Protein AF-F2RM75-F1 (afdb_monomer)

Solvent-accessible surface area (backbone atoms only — not comparable to full-atom values): 20835 Å² total; per-residue (Å²): 130,85,49,69,46,63,39,82,89,45,73,47,39,57,83,60,50,78,74,46,94,61,70,55,71,60,46,47,75,59,30,88,73,41,71,54,57,56,32,47,68,77,36,48,66,44,54,24,41,43,50,12,55,37,65,60,51,57,44,90,44,33,46,60,73,84,56,70,86,71,42,50,71,60,90,48,36,42,34,40,50,31,45,33,71,97,54,76,38,32,28,40,34,29,60,38,48,88,61,54,44,24,88,84,43,76,59,38,51,40,49,51,51,50,55,52,51,50,50,52,54,48,40,63,72,76,39,72,86,57,96,64,72,52,68,35,28,38,35,27,43,86,21,52,28,31,31,26,43,90,36,45,60,72,66,66,29,52,54,52,52,50,49,41,50,51,27,54,75,69,74,42,82,71,69,70,65,56,42,81,49,85,53,71,58,48,30,49,37,7,62,64,46,68,39,28,39,40,34,28,45,47,83,47,75,90,80,50,73,64,61,87,81,46,36,89,86,41,61,82,39,64,70,60,42,52,52,56,60,70,70,65,82,82,94,64,62,73,82,60,47,55,76,69,79,61,74,69,71,42,56,82,61,62,62,51,68,68,67,37,50,55,48,45,52,54,49,42,53,54,49,45,53,48,33,43,72,76,54,74,50,73,63,56,62,51,57,48,26,52,48,25,55,76,74,43,45,40,55,55,45,48,26,76,73,28,82,86,24,28,62,48,37,36,65,73,63,49,40,52,76,79,46,61,69,49,84,80,33,69,61,50,55,70,65,47,52,59,75,75,40,89,62,33,67,62,52,49,56,50,49,53,49,52,49,54,54,46,55,51,50,55,25,54,79,43,76,44,133

Secondary structure (DSSP, 8-state):
-PPEEE-SSSEEEHHHHTT-SS-HHHHHHTSS--HHHHHHHHTHHHHHHHHHHHHT--GGGEE---SGGGSEE-SSEEEEEEEETTSPPEEEEEE-GGGTTTTTSTTHHHHHHHHHHHHHHHHHHH-TTS----EEEEE-TTS-EEEEGGGS-HHHHHHHHHHHHHHHHTTPPPPPSEEEE--HHHHHHHHHHTS-EEEEE---TTT---HHHHHHHHTT-HHHHHHHHHT----S-GGG--S-GGGG---GGG--HHHHHHHHHHHHHHHHHHHHHHHTT---HHHHHHHHHHHSHHHHHHHHH-TTTHHHIIIIIIGGGT-SGGGG-HHHHHHHGGGSSTTHHHHHHHHHHHHHHHHHHHHHHTT--

Sequence (369 aa):
MARKRRLMRREITFSSASKKETDILHALSVYPRSVTFTRLQSNLSLIQEAAAYHLRLSPEACFVPSDFNDWHWGSFNVCIPVTVAGRRRALIRFPLPHRVGELFRPGNADENIRCEAGTYAWLQENCPSVPIPKLHGFALSTGQTFTAIENLPVIPRYIEYIRRLVSRLLAYPLPSTYVPRRTSITQSLAHAVGTGYILIDYIEDADGTMLSRTWEDRRSDARLRTNLYRERACAKPIEMLHPPEWLTSQAVDEIDDDAYNTQRLEFMSVLQEEEQRICGGSDNLSKTMHQGWSNGTFWYSLALQSPTGIFSIFYDRIQPRFERGHATDPNFYRISYPYFTTDAHAFIAHKLQQRADYDKQLRTEFDMP

pLDDT: mean 88.97, std 7.41, range [52.69, 98.0]

Mean predicted aligned error: 8.54 Å

Nearest PDB structures (foldseek):
  2og8-assembly1_A  TM=3.481E-01  e=1.534E-01  Homo sapiens
  3b2w-assembly1_A  TM=4.464E-01  e=5.339E-01  Homo sapiens
  7bsq-assembly1_A  TM=1.842E-01  e=2.580E-01  Homo sapiens
  7vsh-assembly1_A  TM=1.402E-01  e=3.711E-01  Homo sapiens
  7vh6-assembly1_A  TM=4.115E-01  e=9.796E+00  Saccharomyces cerevisiae S288C

Organism: Trichophyton tonsurans (strain CBS 112818) (NCBI:txid647933)

Radius of gyration: 25.26 Å; Cα contacts (8 Å, |Δi|>4): 451; chains: 1; bounding box: 62×57×67 Å

Foldseek 3Di:
DFFWADFQPDIDGLVRVVPDPDQPVVRRVPHPVPVLVVLCLVCVLLVLVVLCLLQVHDSVQKDWDNDPVQWDDDLFKIWTWIHGHPDFIKIKIWTDCVSQCCVVPPCSLVVVVVVVVVVLQCCVVPPVVDDDWHWQWKAFLQQWIWGFLVSDPPPSSVVLVVVQVVCVVVVHPGDTRIHIDHDVSSNVSSPSSVGMITMTGDQDVVNHDDCVVCVVVCVPPLVVVLVVLVPDDDDDPLLLDADDCCQVPDDNLGDDPVSVVVSRVVSLVSVQVVCCVPVVVPDCSSVSRVVCVVVVVNLVSSLVVCVPNVVSSCLPPNVVVPPVCLNVDPVNVVVCQCVPDPPSVVVVVVVVVVVVVSSVVSCVVRVHD

Structure (mmCIF, N/CA/C/O backbone):
data_AF-F2RM75-F1
#
_entry.id   AF-F2RM75-F1
#
loop_
_atom_site.group_PDB
_atom_site.id
_atom_site.type_symbol
_atom_site.label_atom_id
_atom_site.label_alt_id
_atom_site.label_comp_id
_atom_site.label_asym_id
_atom_site.label_entity_id
_atom_site.label_seq_id
_atom_site.pdbx_PDB_ins_code
_atom_site.Cartn_x
_atom_site.Cartn_y
_atom_site.Cartn_z
_atom_site.occupancy
_atom_site.B_iso_or_equiv
_atom_site.auth_seq_id
_atom_site.auth_comp_id
_atom_site.auth_asym_id
_atom_site.auth_atom_id
_atom_site.pdbx_PDB_model_num
ATOM 1 N N . MET A 1 1 ? 27.978 -30.430 -4.756 1.00 55.75 1 MET A N 1
ATOM 2 C CA . MET A 1 1 ? 26.597 -29.929 -4.966 1.00 55.75 1 MET A CA 1
ATOM 3 C C . MET A 1 1 ? 26.649 -28.411 -5.030 1.00 55.75 1 MET A C 1
ATOM 5 O O . MET A 1 1 ? 27.394 -27.837 -4.249 1.00 55.75 1 MET A O 1
ATOM 9 N N . ALA A 1 2 ? 25.923 -27.765 -5.947 1.00 70.88 2 ALA A N 1
ATOM 10 C CA . ALA A 1 2 ? 25.898 -26.300 -6.021 1.00 70.88 2 ALA A CA 1
ATOM 11 C C . ALA A 1 2 ? 25.332 -25.709 -4.716 1.00 70.88 2 ALA A C 1
ATOM 13 O O . ALA A 1 2 ? 24.256 -26.133 -4.282 1.00 70.88 2 ALA A O 1
ATOM 14 N N . ARG A 1 3 ? 26.043 -24.754 -4.093 1.00 81.31 3 ARG A N 1
ATOM 15 C CA . ARG A 1 3 ? 25.588 -24.085 -2.865 1.00 81.31 3 ARG A CA 1
ATOM 16 C C . ARG A 1 3 ? 24.247 -23.407 -3.131 1.00 81.31 3 ARG A C 1
ATOM 18 O O . ARG A 1 3 ? 24.101 -22.626 -4.073 1.00 81.31 3 ARG A O 1
ATOM 25 N N . LYS A 1 4 ? 23.257 -23.730 -2.302 1.00 88.19 4 LYS A N 1
ATOM 26 C CA . LYS A 1 4 ? 21.954 -23.069 -2.302 1.00 88.19 4 LYS A CA 1
ATOM 27 C C . LYS A 1 4 ? 21.922 -22.047 -1.179 1.00 88.19 4 LYS A C 1
ATOM 29 O O . LYS A 1 4 ? 22.372 -22.321 -0.068 1.00 88.19 4 LYS A O 1
ATOM 34 N N . ARG A 1 5 ? 21.384 -20.869 -1.469 1.00 83.75 5 ARG A N 1
ATOM 35 C CA . ARG A 1 5 ? 21.109 -19.834 -0.469 1.00 83.75 5 ARG A CA 1
ATOM 36 C C . ARG A 1 5 ? 19.602 -19.672 -0.330 1.00 83.75 5 ARG A C 1
ATOM 38 O O . ARG A 1 5 ? 18.866 -19.863 -1.297 1.00 83.75 5 ARG A O 1
ATOM 45 N N . ARG A 1 6 ? 19.129 -19.351 0.873 1.00 80.81 6 ARG A N 1
ATOM 46 C CA . ARG A 1 6 ? 17.696 -19.235 1.155 1.00 80.81 6 ARG A CA 1
ATOM 47 C C . ARG A 1 6 ? 17.254 -17.776 1.067 1.00 80.81 6 ARG A C 1
ATOM 49 O O . ARG A 1 6 ? 17.784 -16.921 1.763 1.00 80.81 6 ARG A O 1
ATOM 56 N N . LEU A 1 7 ? 16.288 -17.515 0.192 1.00 75.94 7 LEU A N 1
ATOM 57 C CA . LEU A 1 7 ? 15.522 -16.273 0.102 1.00 75.94 7 LEU A CA 1
ATOM 58 C C . LEU A 1 7 ? 14.205 -16.433 0.875 1.00 75.94 7 LEU A C 1
ATOM 60 O O . LEU A 1 7 ? 13.816 -17.545 1.227 1.00 75.94 7 LEU A O 1
ATOM 64 N N . MET A 1 8 ? 13.478 -15.329 1.076 1.00 64.94 8 MET A N 1
ATOM 65 C CA . MET A 1 8 ? 12.219 -15.260 1.844 1.00 64.94 8 MET A CA 1
ATOM 66 C C . MET A 1 8 ? 11.231 -16.414 1.590 1.00 64.94 8 MET A C 1
ATOM 68 O O . MET A 1 8 ? 10.619 -16.905 2.530 1.00 64.94 8 MET A O 1
ATOM 72 N N . ARG A 1 9 ? 11.065 -16.852 0.334 1.00 66.44 9 ARG A N 1
ATOM 73 C CA . ARG A 1 9 ? 10.070 -17.874 -0.056 1.00 66.44 9 ARG A CA 1
ATOM 74 C C . ARG A 1 9 ? 10.650 -19.116 -0.730 1.00 66.44 9 ARG A C 1
ATOM 76 O O . ARG A 1 9 ? 9.909 -20.044 -1.023 1.00 66.44 9 ARG A O 1
ATOM 83 N N . ARG A 1 10 ? 11.944 -19.123 -1.051 1.00 78.19 10 ARG A N 1
ATOM 84 C CA . ARG A 1 10 ? 12.560 -20.188 -1.855 1.00 78.19 10 ARG A CA 1
ATOM 85 C C . ARG A 1 10 ? 14.061 -20.243 -1.666 1.00 78.19 10 ARG A C 1
ATOM 87 O O . ARG A 1 10 ? 14.681 -19.261 -1.273 1.00 78.19 10 ARG A O 1
ATOM 94 N N . GLU A 1 11 ? 14.649 -21.363 -2.034 1.00 87.38 11 GLU A N 1
ATOM 95 C CA . GLU A 1 11 ? 16.089 -21.455 -2.233 1.00 87.38 11 GLU A CA 1
ATOM 96 C C . GLU A 1 11 ? 16.472 -20.979 -3.637 1.00 87.38 11 GLU A C 1
ATOM 98 O O . GLU A 1 11 ? 15.670 -21.032 -4.573 1.00 87.38 11 GLU A O 1
ATOM 103 N N . ILE A 1 12 ? 17.702 -20.498 -3.783 1.00 90.25 12 ILE A N 1
ATOM 104 C CA . ILE A 1 12 ? 18.268 -20.048 -5.052 1.00 90.25 12 ILE A CA 1
ATOM 105 C C . ILE A 1 12 ? 19.691 -20.591 -5.214 1.00 90.25 12 ILE A C 1
ATOM 107 O O . ILE A 1 12 ? 20.420 -20.757 -4.235 1.00 90.25 12 ILE A O 1
ATOM 111 N N . THR A 1 13 ? 20.074 -20.885 -6.455 1.00 92.19 13 THR A N 1
ATOM 112 C CA . THR A 1 13 ? 21.434 -21.271 -6.859 1.00 92.19 13 THR A CA 1
ATOM 113 C C . THR A 1 13 ? 22.141 -20.098 -7.528 1.00 92.19 13 THR A C 1
ATOM 115 O O . THR A 1 13 ? 21.484 -19.215 -8.079 1.00 92.19 13 THR A O 1
ATOM 118 N N . PHE A 1 14 ? 23.474 -20.136 -7.583 1.00 90.81 14 PHE A N 1
ATOM 119 C CA . PHE A 1 14 ? 24.256 -19.137 -8.318 1.00 90.81 14 PHE A CA 1
ATOM 120 C C . PHE A 1 14 ? 23.802 -18.988 -9.779 1.00 90.81 14 PHE A C 1
ATOM 122 O O . PHE A 1 14 ? 23.569 -17.878 -10.237 1.00 90.81 14 PHE A O 1
ATOM 129 N N . SER A 1 15 ? 23.593 -20.100 -10.494 1.00 90.06 15 SER A N 1
ATOM 130 C CA . SER A 1 15 ? 23.173 -20.095 -11.906 1.00 90.06 15 SER A CA 1
ATOM 131 C C . SER A 1 15 ? 21.817 -19.429 -12.156 1.00 90.06 15 SER A C 1
ATOM 133 O O . SER A 1 15 ? 21.569 -18.932 -13.253 1.00 90.06 15 SER A O 1
ATOM 135 N N . SER A 1 16 ? 20.929 -19.443 -11.158 1.00 89.69 16 SER A N 1
ATOM 136 C CA . SER A 1 16 ? 19.660 -18.720 -11.204 1.00 89.69 16 SER A CA 1
ATOM 137 C C . SER A 1 16 ? 19.838 -17.267 -10.769 1.00 89.69 16 SER A C 1
ATOM 139 O O . SER A 1 16 ? 19.233 -16.385 -11.369 1.00 89.69 16 SER A O 1
ATOM 141 N N . ALA A 1 17 ? 20.669 -17.015 -9.754 1.00 88.94 17 ALA A N 1
ATOM 142 C CA . ALA A 1 17 ? 20.943 -15.681 -9.235 1.00 88.94 17 ALA A CA 1
ATOM 143 C C . ALA A 1 17 ? 21.636 -14.779 -10.266 1.00 88.94 17 ALA A C 1
ATOM 145 O O . ALA A 1 17 ? 21.202 -13.650 -10.452 1.00 88.94 17 ALA A O 1
ATOM 146 N N . SER A 1 18 ? 22.639 -15.287 -10.990 1.00 89.12 18 SER A N 1
ATOM 147 C CA . SER A 1 18 ? 23.417 -14.517 -11.974 1.00 89.12 18 SER A CA 1
ATOM 148 C C . SER A 1 18 ? 22.630 -14.096 -13.217 1.00 89.12 18 SER A C 1
ATOM 150 O O . SER A 1 18 ? 23.075 -13.232 -13.965 1.00 89.12 18 SER A O 1
ATOM 152 N N . LYS A 1 19 ? 21.464 -14.707 -13.451 1.00 89.06 19 LYS A N 1
ATOM 153 C CA . LYS A 1 19 ? 20.561 -14.378 -14.564 1.00 89.06 19 LYS A CA 1
ATOM 154 C C . LYS A 1 19 ? 19.432 -13.433 -14.160 1.00 89.06 19 LYS A C 1
ATOM 156 O O . LYS A 1 19 ? 18.602 -13.096 -14.996 1.00 89.06 19 LYS A O 1
ATOM 161 N N . LYS A 1 20 ? 19.333 -13.074 -12.880 1.00 84.56 20 LYS A N 1
ATOM 162 C CA . LYS A 1 20 ? 18.289 -12.177 -12.388 1.00 84.56 20 LYS A CA 1
ATOM 163 C C . LYS A 1 20 ? 18.794 -10.745 -12.402 1.00 84.56 20 LYS A C 1
ATOM 165 O O . LYS A 1 20 ? 19.884 -10.471 -11.925 1.00 84.56 20 LYS A O 1
ATOM 170 N N . GLU A 1 21 ? 17.942 -9.838 -12.858 1.00 80.00 21 GLU A N 1
ATOM 171 C CA . GLU A 1 21 ? 18.203 -8.393 -12.820 1.00 80.00 21 GLU A CA 1
ATOM 172 C C . GLU A 1 21 ? 17.874 -7.763 -11.455 1.00 80.00 21 GLU A C 1
ATOM 174 O O . GLU A 1 21 ? 18.125 -6.588 -11.211 1.00 80.00 21 GLU A O 1
ATOM 179 N N . THR A 1 22 ? 17.318 -8.548 -10.530 1.00 81.12 22 THR A N 1
ATOM 180 C CA . THR A 1 22 ? 17.046 -8.129 -9.152 1.00 81.12 22 THR A CA 1
ATOM 181 C C . THR A 1 22 ? 18.268 -8.312 -8.263 1.00 81.12 22 THR A C 1
ATOM 183 O O . THR A 1 22 ? 18.927 -9.346 -8.354 1.00 81.12 22 THR A O 1
ATOM 186 N N . ASP A 1 23 ? 18.476 -7.410 -7.304 1.00 86.31 23 ASP A N 1
ATOM 187 C CA . ASP A 1 23 ? 19.565 -7.528 -6.333 1.00 86.31 23 ASP A CA 1
ATOM 188 C C . ASP A 1 23 ? 19.367 -8.715 -5.358 1.00 86.31 23 ASP A C 1
ATOM 190 O O . ASP A 1 23 ? 18.642 -8.644 -4.359 1.00 86.31 23 ASP A O 1
ATOM 194 N N . ILE A 1 24 ? 20.038 -9.830 -5.659 1.00 89.12 24 ILE A N 1
ATOM 195 C CA . ILE A 1 24 ? 20.033 -11.061 -4.865 1.00 89.12 24 ILE A CA 1
ATOM 196 C C . ILE A 1 24 ? 20.834 -10.922 -3.574 1.00 89.12 24 ILE A C 1
ATOM 198 O O . ILE A 1 24 ? 20.393 -11.445 -2.553 1.00 89.12 24 ILE A O 1
ATOM 202 N N . LEU A 1 25 ? 21.972 -10.225 -3.586 1.00 87.25 25 LEU A N 1
ATOM 203 C CA . LEU A 1 25 ? 22.770 -9.987 -2.379 1.00 87.25 25 LEU A CA 1
ATOM 204 C C . LEU A 1 25 ? 21.955 -9.229 -1.329 1.00 87.25 25 LEU A C 1
ATOM 206 O O . LEU A 1 25 ? 21.877 -9.655 -0.173 1.00 87.25 25 LEU A O 1
ATOM 210 N N . HIS A 1 26 ? 21.248 -8.179 -1.751 1.00 81.31 26 HIS A N 1
ATOM 211 C CA . HIS A 1 26 ? 20.306 -7.482 -0.885 1.00 81.31 26 HIS A CA 1
ATOM 212 C C . HIS A 1 26 ? 19.198 -8.420 -0.392 1.00 81.31 26 HIS A C 1
ATOM 214 O O . HIS A 1 26 ? 18.963 -8.515 0.813 1.00 81.31 26 HIS A O 1
ATOM 220 N N . ALA A 1 27 ? 18.555 -9.179 -1.284 1.00 78.81 27 ALA A N 1
ATOM 221 C CA . ALA A 1 27 ? 17.493 -10.109 -0.896 1.00 78.81 27 ALA A CA 1
ATOM 222 C C . ALA A 1 27 ? 17.958 -11.201 0.092 1.00 78.81 27 ALA A C 1
ATOM 224 O O . ALA A 1 27 ? 17.176 -11.624 0.947 1.00 78.81 27 ALA A O 1
ATOM 225 N N . LEU A 1 28 ? 19.216 -11.642 -0.000 1.00 79.88 28 LEU A N 1
ATOM 226 C CA . LEU A 1 28 ? 19.834 -12.590 0.929 1.00 79.88 28 LEU A CA 1
ATOM 227 C C . LEU A 1 28 ? 20.123 -11.952 2.289 1.00 79.88 28 LEU A C 1
ATOM 229 O O . LEU A 1 28 ? 19.852 -12.578 3.313 1.00 79.88 28 LEU A O 1
ATOM 233 N N . SER A 1 29 ? 20.592 -10.701 2.313 1.00 74.19 29 SER A N 1
ATOM 234 C CA . SER A 1 29 ? 20.797 -9.954 3.565 1.00 74.19 29 SER A CA 1
ATOM 235 C C . SER A 1 29 ? 19.494 -9.693 4.339 1.00 74.19 29 SER A C 1
ATOM 237 O O . SER A 1 29 ? 19.514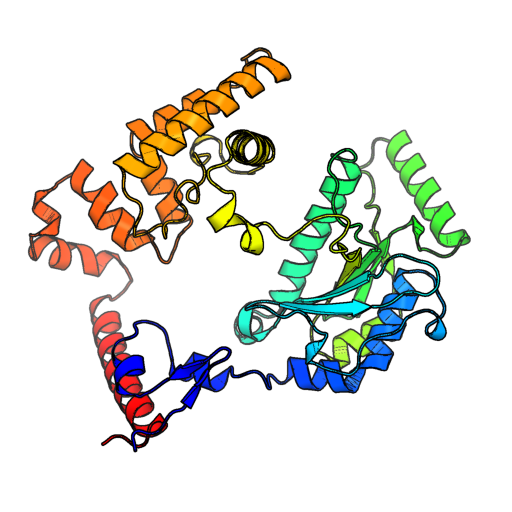 -9.554 5.559 1.00 74.19 29 SER A O 1
ATOM 239 N N . VAL A 1 30 ? 18.355 -9.667 3.636 1.00 65.75 30 VAL A N 1
ATOM 240 C CA . VAL A 1 30 ? 17.026 -9.313 4.170 1.00 65.75 30 VAL A CA 1
ATOM 241 C C . VAL A 1 30 ? 16.205 -10.545 4.617 1.00 65.75 30 VAL A C 1
ATOM 243 O O . VAL A 1 30 ? 15.092 -10.402 5.124 1.00 65.75 30 VAL A O 1
ATOM 246 N N . TYR A 1 31 ? 16.735 -11.769 4.471 1.00 59.41 31 TYR A N 1
ATOM 247 C CA . TYR A 1 31 ? 16.079 -13.030 4.873 1.00 59.41 31 TYR A CA 1
ATOM 248 C C . TYR A 1 31 ? 15.504 -12.970 6.323 1.00 59.41 31 TYR A C 1
ATOM 250 O O . TYR A 1 31 ? 16.123 -12.347 7.188 1.00 59.41 31 TYR A O 1
ATOM 258 N N . PRO A 1 32 ? 14.328 -13.586 6.625 1.00 52.69 32 PRO A N 1
ATOM 259 C CA . PRO A 1 32 ? 13.327 -13.144 7.606 1.00 52.69 32 PRO A CA 1
ATOM 260 C C . PRO A 1 32 ? 13.658 -13.462 9.072 1.00 52.69 32 PRO A C 1
ATOM 262 O O . PRO A 1 32 ? 12.813 -13.890 9.850 1.00 52.69 32 PRO A O 1
ATOM 265 N N . ARG A 1 33 ? 14.880 -13.162 9.494 1.00 54.97 33 ARG A N 1
ATOM 266 C CA . ARG A 1 33 ? 15.168 -12.765 10.875 1.00 54.97 33 ARG A CA 1
ATOM 267 C C . ARG A 1 33 ? 15.577 -11.303 10.885 1.00 54.97 33 ARG A C 1
ATOM 269 O O . ARG A 1 33 ? 16.614 -10.936 11.429 1.00 54.97 33 ARG A O 1
ATOM 276 N N . SER A 1 34 ? 14.770 -10.467 10.228 1.00 64.50 34 SER A N 1
ATOM 277 C CA . SER A 1 34 ? 14.949 -9.029 10.369 1.00 64.50 34 SER A CA 1
ATOM 278 C C . SER A 1 34 ? 14.843 -8.685 11.854 1.00 64.50 34 SER A C 1
ATOM 280 O O . SER A 1 34 ? 14.038 -9.264 12.588 1.00 64.50 34 SER A O 1
ATOM 282 N N . VAL A 1 35 ? 15.665 -7.739 12.298 1.00 75.75 35 VAL A N 1
ATOM 283 C CA . VAL A 1 35 ? 15.680 -7.247 13.680 1.00 75.75 35 VAL A CA 1
ATOM 284 C C . VAL A 1 35 ? 14.264 -6.881 14.154 1.00 75.75 35 VAL A C 1
ATOM 286 O O . VAL A 1 35 ? 13.932 -7.087 15.317 1.00 75.75 35 VAL A O 1
ATOM 289 N N . THR A 1 36 ? 13.401 -6.414 13.245 1.00 83.31 36 THR A N 1
ATOM 290 C CA . THR A 1 36 ? 11.995 -6.095 13.520 1.00 83.31 36 THR A CA 1
ATOM 291 C C . THR A 1 36 ? 11.187 -7.309 13.977 1.00 83.31 36 THR A C 1
ATOM 293 O O . THR A 1 36 ? 10.476 -7.199 14.968 1.00 83.31 36 THR A O 1
ATOM 296 N N . PHE A 1 37 ? 11.303 -8.469 13.322 1.00 85.31 37 PHE A N 1
ATOM 297 C CA . PHE A 1 37 ? 10.549 -9.665 13.726 1.00 85.31 37 PHE A CA 1
ATOM 298 C C . PHE A 1 37 ? 10.963 -10.155 15.114 1.00 85.31 37 PHE A C 1
ATOM 300 O O . PHE A 1 37 ? 10.101 -10.416 15.949 1.00 85.31 37 PHE A O 1
ATOM 307 N N . THR A 1 38 ? 12.270 -10.195 15.389 1.00 86.69 38 THR A N 1
ATOM 308 C CA . THR A 1 38 ? 12.784 -10.551 16.718 1.00 86.69 38 THR A CA 1
ATOM 309 C C . THR A 1 38 ? 12.281 -9.574 17.777 1.00 86.69 38 THR A C 1
ATOM 311 O O . THR A 1 38 ? 11.808 -9.996 18.827 1.00 86.69 38 THR A O 1
ATOM 314 N N . ARG A 1 39 ? 12.310 -8.264 17.490 1.00 91.06 39 ARG A N 1
ATOM 315 C CA . ARG A 1 39 ? 11.773 -7.241 18.399 1.00 91.06 39 ARG A CA 1
ATOM 316 C C . ARG A 1 39 ? 10.277 -7.417 18.647 1.00 91.06 39 ARG A C 1
ATOM 318 O O . ARG A 1 39 ? 9.863 -7.305 19.793 1.00 91.06 39 ARG A O 1
ATOM 325 N N . LEU A 1 40 ? 9.478 -7.714 17.623 1.00 93.19 40 LEU A N 1
ATOM 326 C CA . LEU A 1 40 ? 8.045 -7.982 17.791 1.00 93.19 40 LEU A CA 1
ATOM 327 C C . LEU A 1 40 ? 7.816 -9.207 18.687 1.00 93.19 40 LEU A C 1
ATOM 329 O O . LEU A 1 40 ? 7.040 -9.136 19.635 1.00 93.19 40 LEU A O 1
ATOM 333 N N . GLN A 1 41 ? 8.541 -10.300 18.440 1.00 91.62 41 GLN A N 1
ATOM 334 C CA . GLN A 1 41 ? 8.396 -11.540 19.204 1.00 91.62 41 GLN A CA 1
ATOM 335 C C . GLN A 1 41 ? 8.837 -11.383 20.667 1.00 91.62 41 GLN A C 1
ATOM 337 O O . GLN A 1 41 ? 8.229 -11.962 21.562 1.00 91.62 41 GLN A O 1
ATOM 342 N N . SER A 1 42 ? 9.847 -10.554 20.936 1.00 93.31 42 SER A N 1
ATOM 343 C CA . SER A 1 42 ? 10.270 -10.217 22.301 1.00 93.31 42 SER A CA 1
ATOM 344 C C . SER A 1 42 ? 9.300 -9.302 23.056 1.00 93.31 42 SER A C 1
ATOM 346 O O . SER A 1 42 ? 9.436 -9.172 24.267 1.00 93.31 42 SER A O 1
ATOM 348 N N . ASN A 1 43 ? 8.343 -8.661 22.376 1.00 95.31 43 ASN A N 1
ATOM 349 C CA . ASN A 1 43 ? 7.484 -7.624 22.958 1.00 95.31 43 ASN A CA 1
ATOM 350 C C . ASN A 1 43 ? 5.983 -7.927 22.801 1.00 95.31 43 ASN A C 1
ATOM 352 O O . ASN A 1 43 ? 5.168 -7.009 22.710 1.00 95.31 43 ASN A O 1
ATOM 356 N N . LEU A 1 44 ? 5.595 -9.208 22.795 1.00 95.88 44 LEU A N 1
ATOM 357 C CA . LEU A 1 44 ? 4.194 -9.618 22.623 1.00 95.88 44 LEU A CA 1
ATOM 358 C C . LEU A 1 44 ? 3.249 -9.048 23.690 1.00 95.88 44 LEU A C 1
ATOM 360 O O . LEU A 1 44 ? 2.119 -8.694 23.361 1.00 95.88 44 LEU A O 1
ATOM 364 N N . SER A 1 45 ? 3.712 -8.889 24.932 1.00 96.00 45 SER A N 1
ATOM 365 C CA . SER A 1 45 ? 2.928 -8.257 26.004 1.00 96.00 45 SER A CA 1
ATOM 366 C C . SER A 1 45 ? 2.601 -6.795 25.693 1.00 96.00 45 SER A C 1
ATOM 368 O O . SER A 1 45 ? 1.457 -6.377 25.827 1.00 96.00 45 SER A O 1
ATOM 370 N N . LEU A 1 46 ? 3.566 -6.025 25.182 1.00 96.44 46 LEU A N 1
ATOM 371 C CA . LEU A 1 46 ? 3.333 -4.634 24.782 1.00 96.44 46 LEU A CA 1
ATOM 372 C C . LEU A 1 46 ? 2.374 -4.536 23.588 1.00 96.44 46 LEU A C 1
ATOM 374 O O . LEU A 1 46 ? 1.579 -3.601 23.512 1.00 96.44 46 LEU A O 1
ATOM 378 N N . ILE A 1 47 ? 2.425 -5.502 22.665 1.00 96.94 47 ILE A N 1
ATOM 379 C CA . ILE A 1 47 ? 1.487 -5.603 21.536 1.00 96.94 47 ILE A CA 1
ATOM 380 C C . ILE A 1 47 ? 0.063 -5.863 22.054 1.00 96.94 47 ILE A C 1
ATOM 382 O O . ILE A 1 47 ? -0.880 -5.190 21.634 1.00 96.94 47 ILE A O 1
ATOM 386 N N . GLN A 1 48 ? -0.083 -6.797 22.996 1.00 97.31 48 GLN A N 1
ATOM 387 C CA . GLN A 1 48 ? -1.346 -7.120 23.661 1.00 97.31 48 GLN A CA 1
ATOM 388 C C . GLN A 1 48 ? -1.919 -5.907 24.406 1.00 97.31 48 GLN A C 1
ATOM 390 O O . GLN A 1 48 ? -3.085 -5.563 24.213 1.00 97.31 48 GLN A O 1
ATOM 395 N N . GLU A 1 49 ? -1.103 -5.221 25.207 1.00 96.56 49 GLU A N 1
ATOM 396 C CA . GLU A 1 49 ? -1.506 -4.020 25.946 1.00 96.56 49 GLU A CA 1
ATOM 397 C C . GLU A 1 49 ? -1.901 -2.870 25.011 1.00 96.56 49 GLU A C 1
ATOM 399 O O . GLU A 1 49 ? -2.896 -2.185 25.254 1.00 96.56 49 GLU A O 1
ATOM 404 N N . ALA A 1 50 ? -1.160 -2.666 23.917 1.00 96.38 50 ALA A N 1
ATOM 405 C CA . ALA A 1 50 ? -1.490 -1.657 22.915 1.00 96.38 50 ALA A CA 1
ATOM 406 C C . ALA A 1 50 ? -2.837 -1.948 22.236 1.00 96.38 50 ALA A C 1
ATOM 408 O O . ALA A 1 50 ? -3.651 -1.036 22.067 1.00 96.38 50 ALA A O 1
ATOM 409 N N . ALA A 1 51 ? -3.103 -3.209 21.885 1.00 96.69 51 ALA A N 1
ATOM 410 C CA . ALA A 1 51 ? -4.389 -3.612 21.326 1.00 96.69 51 ALA A CA 1
ATOM 411 C C . ALA A 1 51 ? -5.532 -3.404 22.334 1.00 96.69 51 ALA A C 1
ATOM 413 O O . ALA A 1 51 ? -6.530 -2.758 22.010 1.00 96.69 51 ALA A O 1
ATOM 414 N N . ALA A 1 52 ? -5.358 -3.866 23.575 1.00 96.00 52 ALA A N 1
ATOM 415 C CA . ALA A 1 52 ? -6.339 -3.699 24.645 1.00 96.00 52 ALA A CA 1
ATOM 416 C C . ALA A 1 52 ? -6.648 -2.218 24.922 1.00 96.00 52 ALA A C 1
ATOM 418 O O . ALA A 1 52 ? -7.816 -1.844 25.061 1.00 96.00 52 ALA A O 1
ATOM 419 N N . TYR A 1 53 ? -5.624 -1.356 24.907 1.00 95.31 53 TYR A N 1
ATOM 420 C CA . TYR A 1 53 ? -5.773 0.091 25.062 1.00 95.31 53 TYR A CA 1
ATOM 421 C C . TYR A 1 53 ? -6.704 0.689 24.002 1.00 95.31 53 TYR A C 1
ATOM 423 O O . TYR A 1 53 ? -7.676 1.368 24.340 1.00 95.31 53 TYR A O 1
ATOM 431 N N . HIS A 1 54 ? -6.434 0.417 22.722 1.00 95.88 54 HIS A N 1
ATOM 432 C CA . HIS A 1 54 ? -7.233 0.953 21.614 1.00 95.88 54 HIS A CA 1
ATOM 433 C C . HIS A 1 54 ? -8.631 0.345 21.528 1.00 95.88 54 HIS A C 1
ATOM 435 O O . HIS A 1 54 ? -9.527 0.996 21.001 1.00 95.88 54 HIS A O 1
ATOM 441 N N . LEU A 1 55 ? -8.833 -0.868 22.047 1.00 95.19 55 LEU A N 1
ATOM 442 C CA . LEU A 1 55 ? -10.134 -1.545 22.099 1.00 95.19 55 LEU A CA 1
ATOM 443 C C . LEU A 1 55 ? -10.937 -1.230 23.370 1.00 95.19 55 LEU A C 1
ATOM 445 O O . LEU A 1 55 ? -12.099 -1.633 23.472 1.00 95.19 55 LEU A O 1
ATOM 449 N N . ARG A 1 56 ? -10.343 -0.498 24.323 1.00 93.88 56 ARG A N 1
ATOM 450 C CA . ARG A 1 56 ? -10.911 -0.201 25.646 1.00 93.88 56 ARG A CA 1
ATOM 451 C C . ARG A 1 56 ? -11.246 -1.466 26.447 1.00 93.88 56 ARG A C 1
ATOM 453 O O . ARG A 1 56 ? -12.314 -1.565 27.053 1.00 93.88 56 ARG A O 1
ATOM 460 N N . LEU A 1 57 ? -10.333 -2.429 26.436 1.00 94.06 57 LEU A N 1
ATOM 461 C CA . LEU A 1 57 ? -10.445 -3.702 27.145 1.00 94.06 57 LEU A CA 1
ATOM 462 C C . LEU A 1 57 ? -9.292 -3.863 28.139 1.00 94.06 57 LEU A C 1
ATOM 464 O O . LEU A 1 57 ? -8.327 -3.097 28.110 1.00 94.06 57 LEU A O 1
ATOM 468 N N . SER A 1 58 ? -9.399 -4.847 29.031 1.00 94.06 58 SER A N 1
ATOM 469 C CA . SER A 1 58 ? -8.251 -5.258 29.835 1.00 94.06 58 SER A CA 1
ATOM 470 C C . SER A 1 58 ? -7.292 -6.101 28.978 1.00 94.06 58 SER A C 1
ATOM 472 O O . SER A 1 58 ? -7.753 -6.765 28.041 1.00 94.06 58 SER A O 1
ATOM 474 N N . PRO A 1 59 ? -5.976 -6.094 29.256 1.00 94.50 59 PRO A N 1
ATOM 475 C CA . PRO A 1 59 ? -5.016 -6.910 28.515 1.00 94.50 59 PRO A CA 1
ATOM 476 C C . PRO A 1 59 ? -5.392 -8.395 28.476 1.00 94.50 59 PRO A C 1
ATOM 478 O O . PRO A 1 59 ? -5.235 -9.029 27.440 1.00 94.50 59 PRO A O 1
ATOM 481 N N . GLU A 1 60 ? -5.978 -8.935 29.547 1.00 95.25 60 GLU A N 1
ATOM 482 C CA . GLU A 1 60 ? -6.384 -10.345 29.663 1.00 95.25 60 GLU A CA 1
ATOM 483 C C . GLU A 1 60 ? -7.494 -10.736 28.676 1.00 95.25 60 GLU A C 1
ATOM 485 O O . GLU A 1 60 ? -7.653 -11.912 28.354 1.00 95.25 60 GLU A O 1
ATOM 490 N N . ALA A 1 61 ? -8.253 -9.760 28.170 1.00 95.56 61 ALA A N 1
ATOM 491 C CA . ALA A 1 61 ? -9.267 -9.980 27.144 1.00 95.56 61 ALA A CA 1
ATOM 492 C C . ALA A 1 61 ? -8.682 -10.037 25.721 1.00 95.56 61 ALA A C 1
ATOM 494 O O . ALA A 1 61 ? -9.418 -10.338 24.779 1.00 95.56 61 ALA A O 1
ATOM 495 N N . CYS A 1 62 ? -7.393 -9.737 25.546 1.00 96.75 62 CYS A N 1
ATOM 496 C CA . CYS A 1 62 ? -6.693 -9.773 24.267 1.00 96.75 62 CYS A CA 1
ATOM 497 C C . CYS A 1 62 ? -5.626 -10.872 24.279 1.00 96.75 62 CYS A C 1
ATOM 499 O O . CYS A 1 62 ? -4.822 -10.952 25.199 1.00 96.75 62 CYS A O 1
ATOM 501 N N . PHE A 1 63 ? -5.571 -11.692 23.234 1.00 96.56 63 PHE A N 1
ATOM 502 C CA . PHE A 1 63 ? -4.568 -12.741 23.076 1.00 96.56 63 PHE A CA 1
ATOM 503 C C . PHE A 1 63 ? -3.817 -12.568 21.758 1.00 96.56 63 PHE A C 1
ATOM 505 O O . PHE A 1 63 ? -4.423 -12.502 20.687 1.00 96.56 63 PHE A O 1
ATOM 512 N N . VAL A 1 64 ? -2.490 -12.505 21.851 1.00 96.75 64 VAL A N 1
ATOM 513 C CA . VAL A 1 64 ? -1.580 -12.384 20.709 1.00 96.75 64 VAL A CA 1
ATOM 514 C C . VAL A 1 64 ? -0.867 -13.727 20.529 1.00 96.75 64 VAL A C 1
ATOM 516 O O . VAL A 1 64 ? -0.272 -14.213 21.493 1.00 96.75 64 VAL A O 1
ATOM 519 N N . PRO A 1 65 ? -0.910 -14.346 19.336 1.00 94.38 65 PRO A N 1
ATOM 520 C CA . PRO A 1 65 ? -0.274 -15.635 19.114 1.00 94.38 65 PRO A CA 1
ATOM 521 C C . PRO A 1 65 ? 1.247 -15.518 19.220 1.00 94.38 65 PRO A C 1
ATOM 523 O O . PRO A 1 65 ? 1.866 -14.612 18.649 1.00 94.38 65 PRO A O 1
ATOM 526 N N . SER A 1 66 ? 1.847 -16.457 19.949 1.00 89.44 66 SER A N 1
ATOM 527 C CA . SER A 1 66 ? 3.298 -16.555 20.121 1.00 89.44 66 SER A CA 1
ATOM 528 C C . SER A 1 66 ? 3.989 -17.299 18.979 1.00 89.44 66 SER A C 1
ATOM 530 O O . SER A 1 66 ? 5.180 -17.065 18.752 1.00 89.44 66 SER A O 1
ATOM 532 N N . ASP A 1 67 ? 3.267 -18.170 18.263 1.00 86.81 67 ASP A N 1
ATOM 533 C CA . ASP A 1 67 ? 3.787 -18.825 17.067 1.00 86.81 67 ASP A CA 1
ATOM 534 C C . ASP A 1 67 ? 3.798 -17.838 15.896 1.00 86.81 67 ASP A C 1
ATOM 536 O O . ASP A 1 67 ? 2.811 -17.187 15.554 1.00 86.81 67 ASP A O 1
ATOM 540 N N . PHE A 1 68 ? 4.959 -17.755 15.262 1.00 81.88 68 PHE A N 1
ATOM 541 C CA . PHE A 1 68 ? 5.195 -16.949 14.082 1.00 81.88 68 PHE A CA 1
ATOM 542 C C . PHE A 1 68 ? 4.382 -17.418 12.869 1.00 81.88 68 PHE A C 1
ATOM 544 O O . PHE A 1 68 ? 4.087 -16.619 11.981 1.00 81.88 68 PHE A O 1
ATOM 551 N N . ASN A 1 69 ? 4.022 -18.704 12.814 1.00 83.94 69 ASN A N 1
ATOM 552 C CA . ASN A 1 69 ? 3.208 -19.257 11.729 1.00 83.94 69 ASN A CA 1
ATOM 553 C C . ASN A 1 69 ? 1.787 -18.674 11.701 1.00 83.94 69 ASN A C 1
ATOM 555 O O . ASN A 1 69 ? 1.162 -18.654 10.642 1.00 83.94 69 ASN A O 1
ATOM 559 N N . ASP A 1 70 ? 1.312 -18.151 12.833 1.00 88.12 70 ASP A N 1
ATOM 560 C CA . ASP A 1 70 ? -0.000 -17.514 12.950 1.00 88.12 70 ASP A CA 1
ATOM 561 C C . ASP A 1 70 ? 0.022 -16.032 12.537 1.00 88.12 70 ASP A C 1
ATOM 563 O O . ASP A 1 70 ? -1.014 -15.359 12.530 1.00 88.12 70 ASP A O 1
ATOM 567 N N . TRP A 1 71 ? 1.198 -15.488 12.204 1.00 91.94 71 TRP A N 1
ATOM 568 C CA . TRP A 1 71 ? 1.348 -14.108 11.759 1.00 91.94 71 TRP A CA 1
ATOM 569 C C . TRP A 1 71 ? 1.247 -14.027 10.238 1.00 91.94 71 TRP A C 1
ATOM 571 O O . TRP A 1 71 ? 1.858 -14.799 9.499 1.00 91.94 71 TRP A O 1
ATOM 581 N N . HIS A 1 72 ? 0.543 -13.010 9.747 1.00 88.69 72 HIS A N 1
ATOM 582 C CA . HIS A 1 72 ? 0.462 -12.721 8.318 1.00 88.69 72 HIS A CA 1
ATOM 583 C C . HIS A 1 72 ? 1.542 -11.713 7.964 1.00 88.69 72 HIS A C 1
ATOM 585 O O . HIS A 1 72 ? 1.564 -10.616 8.506 1.00 88.69 72 HIS A O 1
ATOM 591 N N . TRP A 1 73 ? 2.443 -12.026 7.042 1.00 85.31 73 TRP A N 1
ATOM 592 C CA . TRP A 1 73 ? 3.484 -11.081 6.642 1.00 85.31 73 TRP A CA 1
ATOM 593 C C . TRP A 1 73 ? 3.672 -11.056 5.130 1.00 85.31 73 TRP A C 1
ATOM 595 O O . TRP A 1 73 ? 3.524 -12.053 4.421 1.00 85.31 73 TRP A O 1
ATOM 605 N N . GLY A 1 74 ? 3.981 -9.866 4.628 1.00 77.69 74 GLY A N 1
ATOM 606 C CA . GLY A 1 74 ? 4.228 -9.601 3.219 1.00 77.69 74 GLY A CA 1
ATOM 607 C C . GLY A 1 74 ? 5.555 -8.886 3.010 1.00 77.69 74 GLY A C 1
ATOM 608 O O . GLY A 1 74 ? 6.382 -8.771 3.910 1.00 77.69 74 GLY A O 1
ATOM 609 N N . SER A 1 75 ? 5.753 -8.355 1.806 1.00 76.19 75 SER A N 1
ATOM 610 C CA . SER A 1 75 ? 6.986 -7.640 1.467 1.00 76.19 75 SER A CA 1
ATOM 611 C C . SER A 1 75 ? 7.143 -6.300 2.184 1.00 76.19 75 SER A C 1
ATOM 613 O O . SER A 1 75 ? 8.241 -5.763 2.164 1.00 76.19 75 SER A O 1
ATOM 615 N N . PHE A 1 76 ? 6.082 -5.731 2.758 1.00 84.31 76 PHE A N 1
ATOM 616 C CA . PHE A 1 76 ? 6.109 -4.380 3.335 1.00 84.31 76 PHE A CA 1
ATOM 617 C C . PHE A 1 76 ? 5.609 -4.311 4.772 1.00 84.31 76 PHE A C 1
ATOM 619 O O . PHE A 1 76 ? 5.882 -3.327 5.448 1.00 84.31 76 PHE A O 1
ATOM 626 N N . ASN A 1 77 ? 4.875 -5.321 5.237 1.00 91.12 77 ASN A N 1
ATOM 627 C CA . ASN A 1 77 ? 4.199 -5.274 6.523 1.00 91.12 77 ASN A CA 1
ATOM 628 C C . ASN A 1 77 ? 4.186 -6.644 7.195 1.00 91.12 77 ASN A C 1
ATOM 630 O O . ASN A 1 77 ? 4.182 -7.678 6.519 1.00 91.12 77 ASN A O 1
ATOM 634 N N . VAL A 1 78 ? 4.103 -6.612 8.519 1.00 92.31 78 VAL A N 1
ATOM 635 C CA . VAL A 1 78 ? 3.793 -7.747 9.388 1.00 92.31 78 VAL A CA 1
ATOM 636 C C . VAL A 1 78 ? 2.471 -7.445 10.067 1.00 92.31 78 VAL A C 1
ATOM 638 O O . VAL A 1 78 ? 2.293 -6.361 10.613 1.00 92.31 78 VAL A O 1
ATOM 641 N N . CYS A 1 79 ? 1.549 -8.387 10.027 1.00 94.88 79 CYS A N 1
ATOM 642 C CA . CYS A 1 79 ? 0.204 -8.268 10.552 1.00 94.88 79 CYS A CA 1
ATOM 643 C C . CYS A 1 79 ? -0.029 -9.412 11.542 1.00 94.88 79 CYS A C 1
ATOM 645 O O . CYS A 1 79 ? -0.008 -10.588 11.176 1.00 94.88 79 CYS A O 1
ATOM 647 N N . ILE A 1 80 ? -0.248 -9.061 12.801 1.00 96.56 80 ILE A N 1
ATOM 648 C CA . ILE A 1 80 ? -0.403 -10.006 13.899 1.00 96.56 80 ILE A CA 1
ATOM 649 C C . ILE A 1 80 ? -1.884 -10.010 14.293 1.00 96.56 80 ILE A C 1
ATOM 651 O O . ILE A 1 80 ? -2.414 -8.958 14.667 1.00 96.56 80 ILE A O 1
ATOM 655 N N . PRO A 1 81 ? -2.595 -11.142 14.168 1.00 97.00 81 PRO A N 1
ATOM 656 C CA . PRO A 1 81 ? -3.977 -11.217 14.617 1.00 97.00 81 PRO A CA 1
ATOM 657 C C . PRO A 1 81 ? -4.029 -11.155 16.146 1.00 97.00 81 PRO A C 1
ATOM 659 O O . PRO A 1 81 ? -3.250 -11.809 16.833 1.00 97.00 81 PRO A O 1
ATOM 662 N N . VAL A 1 82 ? -4.965 -10.381 16.681 1.00 97.56 82 VAL A N 1
ATOM 663 C CA . VAL A 1 82 ? -5.236 -10.267 18.115 1.00 97.56 82 VAL A CA 1
ATOM 664 C C . VAL A 1 82 ? -6.618 -10.846 18.367 1.00 97.56 82 VAL A C 1
ATOM 666 O O . VAL A 1 82 ? -7.630 -10.302 17.921 1.00 97.56 82 VAL A O 1
ATOM 669 N N . THR A 1 83 ? -6.668 -11.966 19.077 1.00 97.06 83 THR A N 1
ATOM 670 C CA . THR A 1 83 ? -7.933 -12.572 19.494 1.00 97.06 83 THR A CA 1
ATOM 671 C C . THR A 1 83 ? -8.519 -11.765 20.642 1.00 97.06 83 THR A C 1
ATOM 673 O O . THR A 1 83 ? -7.797 -11.402 21.565 1.00 97.06 83 THR A O 1
ATOM 676 N N . VAL A 1 84 ? -9.815 -11.463 20.584 1.00 95.56 84 VAL A N 1
ATOM 677 C CA . VAL A 1 84 ? -10.490 -10.607 21.565 1.00 95.56 84 VAL A CA 1
ATOM 678 C C . VAL A 1 84 ? -11.660 -11.368 22.180 1.00 95.56 84 VAL A C 1
ATOM 680 O O . VAL A 1 84 ? -12.532 -11.860 21.467 1.00 95.56 84 VAL A O 1
ATOM 683 N N . ALA A 1 85 ? -11.697 -11.469 23.507 1.00 91.69 85 ALA A N 1
ATOM 684 C CA . ALA A 1 85 ? -12.742 -12.197 24.216 1.00 91.69 85 ALA A CA 1
ATOM 685 C C . ALA A 1 85 ? -14.132 -11.589 23.947 1.00 91.69 85 ALA A C 1
ATOM 687 O O . ALA A 1 85 ? -14.368 -10.401 24.172 1.00 91.69 85 ALA A O 1
ATOM 688 N N . GLY A 1 86 ? -15.062 -12.420 23.464 1.00 86.19 86 GLY A N 1
ATOM 689 C CA . GLY A 1 86 ? -16.454 -12.029 23.213 1.00 86.19 86 GLY A CA 1
ATOM 690 C C . GLY A 1 86 ? -16.657 -11.057 22.045 1.00 86.19 86 GLY A C 1
ATOM 691 O O . GLY A 1 86 ? -17.716 -10.432 21.962 1.00 86.19 86 GLY A O 1
ATOM 692 N N . ARG A 1 87 ? -15.659 -10.881 21.166 1.00 88.75 87 ARG A N 1
ATOM 693 C CA . ARG A 1 87 ? -15.702 -9.956 20.021 1.00 88.75 87 ARG A CA 1
ATOM 694 C C . ARG A 1 87 ? -14.974 -10.532 18.807 1.00 88.75 87 ARG A C 1
ATOM 696 O O . ARG A 1 87 ? -14.287 -11.544 18.902 1.00 88.75 87 ARG A O 1
ATOM 703 N N . ARG A 1 88 ? -15.126 -9.863 17.659 1.00 90.38 88 ARG A N 1
ATOM 704 C CA . ARG A 1 88 ? -14.313 -10.131 16.465 1.00 90.38 88 ARG A CA 1
ATOM 705 C C . ARG A 1 88 ? -12.835 -9.887 16.767 1.00 90.38 88 ARG A C 1
ATOM 707 O O . ARG A 1 88 ? -12.500 -9.044 17.603 1.00 90.38 88 ARG A O 1
ATOM 714 N N . ARG A 1 89 ? -11.962 -10.626 16.080 1.00 95.88 89 ARG A N 1
ATOM 715 C CA . ARG A 1 89 ? -10.516 -10.421 16.178 1.00 95.88 89 ARG A CA 1
ATOM 716 C C . ARG A 1 89 ? -10.142 -9.045 15.631 1.00 95.88 89 ARG A C 1
ATOM 718 O O . ARG A 1 89 ? -10.801 -8.520 14.734 1.00 95.88 89 ARG A O 1
ATOM 725 N N . ALA A 1 90 ? -9.057 -8.493 16.153 1.00 97.19 90 ALA A N 1
ATOM 726 C CA . ALA A 1 90 ? -8.394 -7.331 15.579 1.00 97.19 90 ALA A CA 1
ATOM 727 C C . ALA A 1 90 ? -7.120 -7.772 14.846 1.00 97.19 90 ALA A C 1
ATOM 729 O O . ALA A 1 90 ? -6.616 -8.880 15.040 1.00 97.19 90 ALA A O 1
ATOM 730 N N . LEU A 1 91 ? -6.578 -6.903 14.006 1.00 97.31 91 LEU A N 1
ATOM 731 C CA . LEU A 1 91 ? -5.310 -7.092 13.321 1.00 97.31 91 LEU A CA 1
ATOM 732 C C . LEU A 1 91 ? -4.423 -5.886 13.613 1.00 97.31 91 LEU A C 1
ATOM 734 O O . LEU A 1 91 ? -4.758 -4.760 13.241 1.00 97.31 91 LEU A O 1
ATOM 738 N N . ILE A 1 92 ? -3.287 -6.122 14.269 1.00 97.75 92 ILE A N 1
ATOM 739 C CA . ILE A 1 92 ? -2.265 -5.092 14.448 1.00 97.75 92 ILE A CA 1
ATOM 740 C C . ILE A 1 92 ? -1.202 -5.241 13.365 1.00 97.75 92 ILE A C 1
ATOM 742 O O . ILE A 1 92 ? -0.627 -6.311 13.166 1.00 97.75 92 ILE A O 1
ATOM 746 N N . ARG A 1 93 ? -0.965 -4.164 12.626 1.00 96.69 93 ARG A N 1
ATOM 747 C CA . ARG A 1 93 ? -0.106 -4.135 11.449 1.00 96.69 93 ARG A CA 1
ATOM 748 C C . ARG A 1 93 ? 1.065 -3.186 11.659 1.00 96.69 93 ARG A C 1
ATOM 750 O O . ARG A 1 93 ? 0.869 -2.025 12.002 1.00 96.69 93 ARG A O 1
ATOM 757 N N . PHE A 1 94 ? 2.264 -3.679 11.375 1.00 95.25 94 PHE A N 1
ATOM 758 C CA . PHE A 1 94 ? 3.532 -2.964 11.466 1.00 95.25 94 PHE A CA 1
ATOM 759 C C . PHE A 1 94 ? 4.168 -2.860 10.074 1.00 95.25 94 PHE A C 1
ATOM 761 O O . PHE A 1 94 ? 4.354 -3.898 9.424 1.00 95.25 94 PHE A O 1
ATOM 768 N N . PRO A 1 95 ? 4.538 -1.660 9.598 1.00 93.50 95 PRO A N 1
ATOM 769 C CA . PRO A 1 95 ? 5.379 -1.541 8.418 1.00 93.50 95 PRO A CA 1
ATOM 770 C C . PRO A 1 95 ? 6.781 -2.087 8.717 1.00 93.50 95 PRO A C 1
ATOM 772 O O . PRO A 1 95 ? 7.281 -2.012 9.836 1.00 93.50 95 PRO A O 1
ATOM 775 N N . LEU A 1 96 ? 7.434 -2.648 7.702 1.00 89.75 96 LEU A N 1
ATOM 776 C CA . LEU A 1 96 ? 8.811 -3.131 7.781 1.00 89.75 96 LEU A CA 1
ATOM 777 C C . LEU A 1 96 ? 9.773 -1.984 7.424 1.00 89.75 96 LEU A C 1
ATOM 779 O O . LEU A 1 96 ? 9.878 -1.655 6.240 1.00 89.75 96 LEU A O 1
ATOM 783 N N . PRO A 1 97 ? 10.530 -1.404 8.382 1.00 87.19 97 PRO A N 1
ATOM 784 C CA . PRO A 1 97 ? 11.324 -0.189 8.147 1.00 87.19 97 PRO A CA 1
ATOM 785 C C . PRO A 1 97 ? 12.309 -0.299 6.973 1.00 87.19 97 PRO A C 1
ATOM 787 O O . PRO A 1 97 ? 12.426 0.597 6.138 1.00 87.19 97 PRO A O 1
ATOM 790 N N . HIS A 1 98 ? 12.964 -1.455 6.843 1.00 80.81 98 HIS A N 1
ATOM 791 C CA . HIS A 1 98 ? 13.925 -1.732 5.772 1.00 80.81 98 HIS A CA 1
ATOM 792 C C . HIS A 1 98 ? 13.291 -1.833 4.370 1.00 80.81 98 HIS A C 1
ATOM 794 O O . HIS A 1 98 ? 14.008 -1.803 3.376 1.00 80.81 98 HIS A O 1
ATOM 800 N N . ARG A 1 99 ? 11.960 -1.953 4.270 1.00 82.44 99 ARG A N 1
ATOM 801 C CA . ARG A 1 99 ? 11.211 -2.069 3.003 1.00 82.44 99 ARG A CA 1
ATOM 802 C C . ARG A 1 99 ? 10.531 -0.770 2.589 1.00 82.44 99 ARG A C 1
ATOM 804 O O . ARG A 1 99 ? 10.123 -0.652 1.441 1.00 82.44 99 ARG A O 1
ATOM 811 N N . VAL A 1 100 ? 10.429 0.189 3.505 1.00 82.69 100 VAL A N 1
ATOM 812 C CA . VAL A 1 100 ? 9.841 1.518 3.263 1.00 82.69 100 VAL A CA 1
ATOM 813 C C . VAL A 1 100 ? 10.905 2.617 3.157 1.00 82.69 100 VAL A C 1
ATOM 815 O O . VAL A 1 100 ? 10.586 3.799 3.093 1.00 82.69 100 VAL A O 1
ATOM 818 N N . GLY A 1 101 ? 12.186 2.240 3.113 1.00 83.69 101 GLY A N 1
ATOM 819 C CA . GLY A 1 101 ? 13.291 3.186 2.959 1.00 83.69 101 GLY A CA 1
ATOM 820 C C . GLY A 1 101 ? 13.598 4.001 4.216 1.00 83.69 101 GLY A C 1
ATOM 821 O O . GLY A 1 101 ? 14.235 5.041 4.096 1.00 83.69 101 GLY A O 1
ATOM 822 N N . GLU A 1 102 ? 13.201 3.526 5.403 1.00 86.88 102 GLU A N 1
ATOM 823 C CA . GLU A 1 102 ? 13.379 4.241 6.679 1.00 86.88 102 GLU A CA 1
ATOM 824 C C . GLU A 1 102 ? 14.847 4.606 6.955 1.00 86.88 102 GLU A C 1
ATOM 826 O O . GLU A 1 102 ? 15.143 5.682 7.458 1.00 86.88 102 GLU A O 1
ATOM 831 N N . LEU A 1 103 ? 15.784 3.728 6.576 1.00 83.69 103 LEU A N 1
ATOM 832 C CA . LEU A 1 103 ? 17.220 3.973 6.745 1.00 83.69 103 LEU A CA 1
ATOM 833 C C . LEU A 1 103 ? 17.724 5.140 5.879 1.00 83.69 103 LEU A C 1
ATOM 835 O O . LEU A 1 103 ? 18.610 5.877 6.295 1.00 83.69 103 LEU A O 1
ATOM 839 N N . PHE A 1 104 ? 17.179 5.286 4.669 1.00 82.19 104 PHE A N 1
ATOM 840 C CA . PHE A 1 104 ? 17.573 6.332 3.722 1.00 82.19 104 PHE A CA 1
ATOM 841 C C . PHE A 1 104 ? 16.837 7.650 3.991 1.00 82.19 104 PHE A C 1
ATOM 843 O O . PHE A 1 104 ? 17.418 8.725 3.849 1.00 82.19 104 PHE A O 1
ATOM 850 N N . ARG A 1 105 ? 15.560 7.571 4.380 1.00 89.25 105 ARG A N 1
ATOM 851 C CA . ARG A 1 105 ? 14.710 8.707 4.750 1.00 89.25 105 ARG A CA 1
ATOM 852 C C . ARG A 1 105 ? 13.927 8.371 6.025 1.00 89.25 105 ARG A C 1
ATOM 854 O O . ARG A 1 105 ? 12.861 7.757 5.931 1.00 89.25 105 ARG A O 1
ATOM 861 N N . PRO A 1 106 ? 14.446 8.766 7.201 1.00 91.50 106 PRO A N 1
ATOM 862 C CA . PRO A 1 106 ? 13.745 8.585 8.468 1.00 91.50 106 PRO A CA 1
ATOM 863 C C . PRO A 1 106 ? 12.379 9.279 8.462 1.00 91.50 106 PRO A C 1
ATOM 865 O O . PRO A 1 106 ? 12.254 10.408 7.983 1.00 91.50 106 PRO A O 1
ATOM 868 N N . GLY A 1 107 ? 11.363 8.610 9.003 1.00 91.75 107 GLY A N 1
ATOM 869 C CA . GLY A 1 107 ? 9.972 9.062 9.027 1.00 91.75 107 GLY A CA 1
ATOM 870 C C . GLY A 1 107 ? 9.094 8.498 7.906 1.00 91.75 107 GLY A C 1
ATOM 871 O O . GLY A 1 107 ? 7.880 8.689 7.954 1.00 91.75 107 GLY A O 1
ATOM 872 N N . ASN A 1 108 ? 9.652 7.767 6.935 1.00 92.56 108 ASN A N 1
ATOM 873 C CA . ASN A 1 108 ? 8.877 7.145 5.856 1.00 92.56 108 ASN A CA 1
ATOM 874 C C . ASN A 1 108 ? 7.844 6.128 6.373 1.00 92.56 108 ASN A C 1
ATOM 876 O O . ASN A 1 108 ? 6.727 6.063 5.858 1.00 92.56 108 ASN A O 1
ATOM 880 N N . ALA A 1 109 ? 8.200 5.326 7.379 1.00 92.31 109 ALA A N 1
ATOM 881 C CA . ALA A 1 109 ? 7.291 4.364 7.995 1.00 92.31 109 ALA A CA 1
ATOM 882 C C . ALA A 1 109 ? 6.105 5.066 8.673 1.00 92.31 109 ALA A C 1
ATOM 884 O O . ALA A 1 109 ? 4.961 4.638 8.514 1.00 92.31 109 ALA A O 1
ATOM 885 N N . ASP A 1 110 ? 6.374 6.162 9.383 1.00 95.62 110 ASP A N 1
ATOM 886 C CA . ASP A 1 110 ? 5.342 6.962 10.043 1.00 95.62 110 ASP A CA 1
ATOM 887 C C . ASP A 1 110 ? 4.456 7.685 9.032 1.00 95.62 110 ASP A C 1
ATOM 889 O O . ASP A 1 110 ? 3.244 7.756 9.223 1.00 95.62 110 ASP A O 1
ATOM 893 N N . GLU A 1 111 ? 5.036 8.184 7.941 1.00 95.00 111 GLU A N 1
ATOM 894 C CA . GLU A 1 111 ? 4.273 8.817 6.870 1.00 95.00 111 GLU A CA 1
ATOM 895 C C . GLU A 1 111 ? 3.331 7.823 6.188 1.00 95.00 111 GLU A C 1
ATOM 897 O O . GLU A 1 111 ? 2.151 8.116 6.016 1.00 95.00 111 GLU A O 1
ATOM 902 N N . ASN A 1 112 ? 3.799 6.602 5.917 1.00 92.31 112 ASN A N 1
ATOM 903 C CA . ASN A 1 112 ? 2.951 5.523 5.411 1.00 92.31 112 ASN A CA 1
ATOM 904 C C . ASN A 1 112 ? 1.761 5.245 6.353 1.00 92.31 112 ASN A C 1
ATOM 906 O O . ASN A 1 112 ? 0.612 5.198 5.911 1.00 92.31 112 ASN A O 1
ATOM 910 N N . ILE A 1 113 ? 2.015 5.151 7.665 1.00 96.12 113 ILE A N 1
ATOM 911 C CA . ILE A 1 113 ? 0.957 4.961 8.669 1.00 96.12 113 ILE A CA 1
ATOM 912 C C . ILE A 1 113 ? -0.044 6.121 8.651 1.00 96.12 113 ILE A C 1
ATOM 914 O O . ILE A 1 113 ? -1.250 5.879 8.704 1.00 96.12 113 ILE A O 1
ATOM 918 N N . ARG A 1 114 ? 0.422 7.374 8.566 1.00 95.88 114 ARG A N 1
ATOM 919 C CA . ARG A 1 114 ? -0.460 8.551 8.506 1.00 95.88 114 ARG A CA 1
ATOM 920 C C . ARG A 1 114 ? -1.327 8.549 7.252 1.00 95.88 114 ARG A C 1
ATOM 922 O O . ARG A 1 114 ? -2.524 8.804 7.367 1.00 95.88 114 ARG A O 1
ATOM 929 N N . CYS A 1 115 ? -0.756 8.246 6.086 1.00 94.75 115 CYS A N 1
ATOM 930 C CA . CYS A 1 115 ? -1.505 8.165 4.831 1.00 94.75 115 CYS A CA 1
ATOM 931 C C . CYS A 1 115 ? -2.591 7.082 4.892 1.00 94.75 115 CYS A C 1
ATOM 933 O O . CYS A 1 115 ? -3.744 7.331 4.531 1.00 94.75 115 CYS A O 1
ATOM 935 N N . GLU A 1 116 ? -2.247 5.892 5.391 1.00 95.44 116 GLU A N 1
ATOM 936 C CA . GLU A 1 116 ? -3.200 4.791 5.528 1.00 95.44 116 GLU A CA 1
ATOM 937 C C . GLU A 1 116 ? -4.298 5.126 6.550 1.00 95.44 116 GLU A C 1
ATOM 939 O O . GLU A 1 116 ? -5.485 5.016 6.240 1.00 95.44 116 GLU A O 1
ATOM 944 N N . ALA A 1 117 ? -3.935 5.628 7.734 1.00 96.56 117 ALA A N 1
ATOM 945 C CA . ALA A 1 117 ? -4.900 6.022 8.758 1.00 96.56 117 ALA A CA 1
ATOM 946 C C . ALA A 1 117 ? -5.823 7.164 8.300 1.00 96.56 117 ALA A C 1
ATOM 948 O O . ALA A 1 117 ? -7.022 7.140 8.583 1.00 96.56 117 ALA A O 1
ATOM 949 N N . GLY A 1 118 ? -5.289 8.142 7.561 1.00 94.88 118 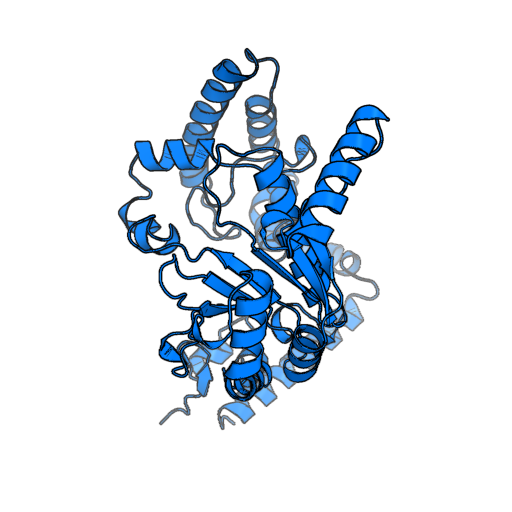GLY A N 1
ATOM 950 C CA . GLY A 1 118 ? -6.071 9.219 6.954 1.00 94.88 118 GLY A CA 1
ATOM 951 C C . GLY A 1 118 ? -7.088 8.696 5.938 1.00 94.88 118 GLY A C 1
ATOM 952 O O . GLY A 1 118 ? -8.225 9.162 5.918 1.00 94.88 118 GLY A O 1
ATOM 953 N N . THR A 1 119 ? -6.714 7.675 5.163 1.00 93.44 119 THR A N 1
ATOM 954 C CA . THR A 1 119 ? -7.612 7.015 4.204 1.00 93.44 119 THR A CA 1
ATOM 955 C C . THR A 1 119 ? -8.761 6.302 4.918 1.00 93.44 119 THR A C 1
ATOM 957 O O . THR A 1 119 ? -9.920 6.526 4.571 1.00 93.44 119 THR A O 1
ATOM 960 N N . TYR A 1 120 ? -8.471 5.515 5.962 1.00 95.19 120 TYR A N 1
ATOM 961 C CA . TYR A 1 120 ? -9.512 4.897 6.797 1.00 95.19 120 TYR A CA 1
ATOM 962 C C . TYR A 1 120 ? -10.445 5.942 7.413 1.00 95.19 120 TYR A C 1
ATOM 964 O O . TYR A 1 120 ? -11.664 5.794 7.347 1.00 95.19 120 TYR A O 1
ATOM 972 N N . ALA A 1 121 ? -9.888 7.015 7.986 1.00 93.38 121 ALA A N 1
ATOM 973 C CA . ALA A 1 121 ? -10.680 8.077 8.595 1.00 93.38 121 ALA A CA 1
ATOM 974 C C . ALA A 1 121 ? -11.626 8.738 7.583 1.00 93.38 121 ALA A C 1
ATOM 976 O O . ALA A 1 121 ? -12.810 8.907 7.876 1.00 93.38 121 ALA A O 1
ATOM 977 N N . TRP A 1 122 ? -11.124 9.052 6.386 1.00 92.00 122 TRP A N 1
ATOM 978 C CA . TRP A 1 122 ? -11.922 9.667 5.332 1.00 92.00 122 TRP A CA 1
ATOM 979 C C . TRP A 1 122 ? -13.026 8.733 4.827 1.00 92.00 122 TRP A C 1
ATOM 981 O O . TRP A 1 122 ? -14.176 9.161 4.735 1.00 92.00 122 TRP A O 1
ATOM 991 N N . LEU A 1 123 ? -12.708 7.462 4.552 1.00 91.94 123 LEU A N 1
ATOM 992 C CA . LEU A 1 123 ? -13.683 6.484 4.060 1.00 91.94 123 LEU A CA 1
ATOM 993 C C . LEU A 1 123 ? -14.780 6.204 5.090 1.00 91.94 123 LEU A C 1
ATOM 995 O O . LEU A 1 123 ? -15.955 6.191 4.738 1.00 91.94 123 LEU A O 1
ATOM 999 N N . GLN A 1 124 ? -14.428 6.042 6.367 1.00 91.50 124 GLN A N 1
ATOM 1000 C CA . GLN A 1 124 ? -15.421 5.815 7.420 1.00 91.50 124 GLN A CA 1
ATOM 1001 C C . GLN A 1 124 ? -16.363 7.013 7.622 1.00 91.50 124 GLN A C 1
ATOM 1003 O O . GLN A 1 124 ? -17.505 6.825 8.033 1.00 91.50 124 GLN A O 1
ATOM 1008 N N . GLU A 1 125 ? -15.892 8.240 7.374 1.00 88.25 125 GLU A N 1
ATOM 1009 C CA . GLU A 1 125 ? -16.695 9.457 7.541 1.00 88.25 125 GLU A CA 1
ATOM 1010 C C . GLU A 1 125 ? -17.539 9.786 6.300 1.00 88.25 125 GLU A C 1
ATOM 1012 O O . GLU A 1 125 ? -18.685 10.208 6.444 1.00 88.25 125 GLU A O 1
ATOM 1017 N N . ASN A 1 126 ? -17.007 9.569 5.093 1.00 89.06 126 ASN A N 1
ATOM 1018 C CA . ASN A 1 126 ? -17.636 10.007 3.840 1.00 89.06 126 ASN A CA 1
ATOM 1019 C C . ASN A 1 126 ? -18.290 8.867 3.046 1.00 89.06 126 ASN A C 1
ATOM 1021 O O . ASN A 1 126 ? -19.131 9.123 2.186 1.00 89.06 126 ASN A O 1
ATOM 1025 N N . CYS A 1 127 ? -17.931 7.613 3.323 1.00 89.56 127 CYS A N 1
ATOM 1026 C CA . CYS A 1 127 ? -18.403 6.439 2.589 1.00 89.56 127 CYS A CA 1
ATOM 1027 C C . CYS A 1 127 ? -18.888 5.322 3.538 1.00 89.56 127 CYS A C 1
ATOM 1029 O O . CYS A 1 127 ? -18.433 4.185 3.420 1.00 89.56 127 CYS A O 1
ATOM 1031 N N . PRO A 1 128 ? -19.834 5.592 4.463 1.00 88.19 128 PRO A N 1
ATOM 1032 C CA . PRO A 1 128 ? -20.242 4.629 5.494 1.00 88.19 128 PRO A CA 1
ATOM 1033 C C . PRO A 1 128 ? -20.925 3.366 4.943 1.00 88.19 128 PRO A C 1
ATOM 1035 O O . PRO A 1 128 ? -21.051 2.379 5.661 1.00 88.19 128 PRO A O 1
ATOM 1038 N N . SER A 1 129 ? -21.383 3.385 3.688 1.00 88.38 129 SER A N 1
ATOM 1039 C CA . SER A 1 129 ? -21.940 2.213 3.006 1.00 88.38 129 SER A CA 1
ATOM 1040 C C . SER A 1 129 ? -20.875 1.256 2.468 1.00 88.38 129 SER A C 1
ATOM 1042 O O . SER A 1 129 ? -21.219 0.139 2.092 1.00 88.38 129 SER A O 1
ATOM 1044 N N . VAL A 1 130 ? -19.606 1.677 2.389 1.00 85.75 130 VAL A N 1
ATOM 1045 C CA . VAL A 1 130 ? -18.510 0.829 1.911 1.00 85.75 130 VAL A CA 1
ATOM 1046 C C . VAL A 1 130 ? -18.021 -0.031 3.081 1.00 85.75 130 VAL A C 1
ATOM 1048 O O . VAL A 1 130 ? -17.558 0.519 4.084 1.00 85.75 130 VAL A O 1
ATOM 1051 N N . PRO A 1 131 ? -18.108 -1.369 2.989 1.00 87.62 131 PRO A N 1
ATOM 1052 C CA . PRO A 1 131 ? -17.715 -2.256 4.075 1.00 87.62 131 PRO A CA 1
ATOM 1053 C C . PRO A 1 131 ? -16.186 -2.347 4.157 1.00 87.62 131 PRO A C 1
ATOM 1055 O O . PRO A 1 131 ? -15.560 -3.179 3.506 1.00 87.62 131 PRO A O 1
ATOM 1058 N N . ILE A 1 132 ? -15.578 -1.480 4.965 1.00 90.75 132 ILE A N 1
ATOM 1059 C CA . ILE A 1 132 ? -14.142 -1.511 5.267 1.00 90.75 132 ILE A CA 1
ATOM 1060 C C . ILE A 1 132 ? -13.886 -1.955 6.712 1.00 90.75 132 ILE A C 1
ATOM 1062 O O . ILE A 1 132 ? -14.729 -1.711 7.579 1.00 90.75 132 ILE A O 1
ATOM 1066 N N . PRO A 1 133 ? -12.721 -2.566 7.005 1.00 92.81 133 PRO A N 1
ATOM 1067 C CA . PRO A 1 133 ? -12.303 -2.820 8.378 1.00 92.81 133 PRO A CA 1
ATOM 1068 C C . PRO A 1 133 ? -12.299 -1.531 9.185 1.00 92.81 133 PRO A C 1
ATOM 1070 O O . PRO A 1 133 ? -11.799 -0.500 8.725 1.00 92.81 133 PRO A O 1
ATOM 1073 N N . LYS A 1 134 ? -12.812 -1.586 10.411 1.00 93.94 134 LYS A N 1
ATOM 1074 C CA . LYS A 1 134 ? -12.778 -0.429 11.288 1.00 93.94 134 LYS A CA 1
ATOM 1075 C C . LYS A 1 134 ? -11.362 -0.177 11.769 1.00 93.94 134 LYS A C 1
ATOM 1077 O O . LYS A 1 134 ? -10.729 -1.066 12.329 1.00 93.94 134 LYS A O 1
ATOM 1082 N N . LEU A 1 135 ? -10.885 1.053 11.635 1.00 97.38 135 LEU A N 1
ATOM 1083 C CA . LEU A 1 135 ? -9.655 1.499 12.276 1.00 97.38 135 LEU A CA 1
ATOM 1084 C C . LEU A 1 135 ? -9.951 1.860 13.739 1.00 97.38 135 LEU A C 1
ATOM 1086 O O . LEU A 1 135 ? -10.656 2.829 14.023 1.00 97.38 135 LEU A O 1
ATOM 1090 N N . HIS A 1 136 ? -9.397 1.096 14.680 1.00 96.88 136 HIS A N 1
ATOM 1091 C CA . HIS A 1 136 ? -9.548 1.339 16.120 1.00 96.88 136 HIS A CA 1
ATOM 1092 C C . HIS A 1 136 ? -8.537 2.359 16.649 1.00 96.88 136 HIS A C 1
ATOM 1094 O O . HIS A 1 136 ? -8.834 3.115 17.577 1.00 96.88 136 HIS A O 1
ATOM 1100 N N . GLY A 1 137 ? -7.351 2.404 16.048 1.00 97.19 137 GLY A N 1
ATOM 1101 C CA . GLY A 1 137 ? -6.305 3.348 16.407 1.00 97.19 137 GLY A CA 1
ATOM 1102 C C . GLY A 1 137 ? -4.980 3.035 15.728 1.00 97.19 137 GLY A C 1
ATOM 1103 O O . GLY A 1 137 ? -4.827 2.020 15.053 1.00 97.19 137 GLY A O 1
ATOM 1104 N N . PHE A 1 138 ? -4.017 3.929 15.895 1.00 97.50 138 PHE A N 1
ATOM 1105 C CA . PHE A 1 138 ? -2.672 3.787 15.350 1.00 97.50 138 PHE A CA 1
ATOM 1106 C C . PHE A 1 138 ? -1.665 4.530 16.228 1.00 97.50 138 PHE A C 1
ATOM 1108 O O . PHE A 1 138 ? -2.028 5.401 17.026 1.00 97.50 138 PHE A O 1
ATOM 1115 N N . ALA A 1 139 ? -0.391 4.186 16.092 1.00 96.81 139 ALA A N 1
ATOM 1116 C CA . ALA A 1 139 ? 0.699 4.907 16.729 1.00 96.81 139 ALA A CA 1
ATOM 1117 C C . ALA A 1 139 ? 1.878 5.064 15.774 1.00 96.81 139 ALA A C 1
ATOM 1119 O O . ALA A 1 139 ? 2.065 4.268 14.857 1.00 96.81 139 ALA A O 1
ATOM 1120 N N . LEU A 1 140 ? 2.670 6.099 16.013 1.00 95.69 140 LEU A N 1
ATOM 1121 C CA . LEU A 1 140 ? 3.871 6.424 15.256 1.00 95.69 140 LEU A CA 1
ATOM 1122 C C . LEU A 1 140 ? 5.117 5.977 16.023 1.00 95.69 140 LEU A C 1
ATOM 1124 O O . LEU A 1 140 ? 5.072 5.789 17.241 1.00 95.69 140 LEU A O 1
ATOM 1128 N N . SER A 1 141 ? 6.246 5.872 15.326 1.00 92.56 141 SER A N 1
ATOM 1129 C CA . SER A 1 141 ? 7.551 5.544 15.912 1.00 92.56 141 SER A CA 1
ATOM 1130 C C . SER A 1 141 ? 7.978 6.532 17.009 1.00 92.56 141 SER A C 1
ATOM 1132 O O . SER A 1 141 ? 8.704 6.171 17.931 1.00 92.56 141 SER A O 1
ATOM 1134 N N . THR A 1 142 ? 7.450 7.759 16.970 1.00 90.06 142 THR A N 1
ATOM 1135 C CA . THR A 1 142 ? 7.651 8.808 17.983 1.00 90.06 142 THR A CA 1
ATOM 1136 C C . THR A 1 142 ? 6.895 8.568 19.297 1.00 90.06 142 THR A C 1
ATOM 1138 O O . THR A 1 142 ? 7.053 9.334 20.248 1.00 90.06 142 THR A O 1
ATOM 1141 N N . GLY A 1 143 ? 6.027 7.553 19.360 1.00 88.25 143 GLY A N 1
ATOM 1142 C CA . GLY A 1 143 ? 5.121 7.294 20.483 1.00 88.25 143 GLY A CA 1
ATOM 1143 C C . GLY A 1 143 ? 3.817 8.102 20.439 1.00 88.25 143 GLY A C 1
ATOM 1144 O O . GLY A 1 143 ? 2.922 7.876 21.259 1.00 88.25 143 GLY A O 1
ATOM 1145 N N . GLN A 1 144 ? 3.652 9.018 19.475 1.00 93.25 144 GLN A N 1
ATOM 1146 C CA . GLN A 1 144 ? 2.360 9.667 19.233 1.00 93.25 144 GLN A CA 1
ATOM 1147 C C . GLN A 1 144 ? 1.310 8.608 18.898 1.00 93.25 144 GLN A C 1
ATOM 1149 O O . GLN A 1 144 ? 1.528 7.761 18.038 1.00 93.25 144 GLN A O 1
ATOM 1154 N N . THR A 1 145 ? 0.173 8.656 19.584 1.00 95.50 145 THR A N 1
ATOM 1155 C CA . THR A 1 145 ? -0.875 7.636 19.492 1.00 95.50 145 THR A CA 1
ATOM 1156 C C . THR A 1 145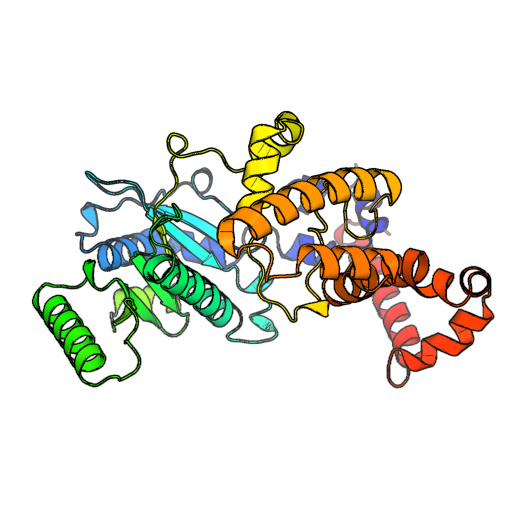 ? -2.211 8.295 19.224 1.00 95.50 145 THR A C 1
ATOM 1158 O O . THR A 1 145 ? -2.493 9.359 19.770 1.00 95.50 145 THR A O 1
ATOM 1161 N N . PHE A 1 146 ? -3.042 7.657 18.413 1.00 96.75 146 PHE A N 1
ATOM 1162 C CA . PHE A 1 146 ? -4.368 8.133 18.056 1.00 96.75 146 PHE A CA 1
ATOM 1163 C C . PHE A 1 146 ? -5.367 6.991 18.210 1.00 96.75 146 PHE A C 1
ATOM 1165 O O . PHE A 1 146 ? -5.139 5.894 17.705 1.00 96.75 146 PHE A O 1
ATOM 1172 N N . THR A 1 147 ? -6.471 7.244 18.906 1.00 96.62 147 THR A N 1
ATOM 1173 C CA . THR A 1 147 ? -7.500 6.233 19.197 1.00 96.62 147 THR A CA 1
ATOM 1174 C C . THR A 1 147 ? -8.853 6.731 18.713 1.00 96.62 147 THR A C 1
ATOM 1176 O O . THR A 1 147 ? -9.154 7.922 18.832 1.00 96.62 147 THR A O 1
ATOM 1179 N N . ALA A 1 148 ? -9.673 5.829 18.173 1.00 96.44 148 ALA A N 1
ATOM 1180 C CA . ALA A 1 148 ? -11.035 6.146 17.763 1.00 96.44 148 ALA A CA 1
ATOM 1181 C C . ALA A 1 148 ? -11.850 6.696 18.948 1.00 96.44 148 ALA A C 1
ATOM 1183 O O . ALA A 1 148 ? -11.830 6.137 20.049 1.00 96.44 148 ALA A O 1
ATOM 1184 N N . ILE A 1 149 ? -12.599 7.779 18.722 1.00 95.19 149 ILE A N 1
ATOM 1185 C CA . ILE A 1 149 ? -13.394 8.480 19.746 1.00 95.19 149 ILE A CA 1
ATOM 1186 C C . ILE A 1 149 ? -14.318 7.534 20.531 1.00 95.19 149 ILE A C 1
ATOM 1188 O O . ILE A 1 149 ? -14.435 7.609 21.755 1.00 95.19 149 ILE A O 1
ATOM 1192 N N . GLU A 1 150 ? -14.921 6.575 19.839 1.00 92.62 150 GLU A N 1
ATOM 1193 C CA . GLU A 1 150 ? -15.807 5.546 20.386 1.00 92.62 150 GLU A CA 1
ATOM 1194 C C . GLU A 1 150 ? -15.132 4.542 21.328 1.00 92.62 150 GLU A C 1
ATOM 1196 O O . GLU A 1 150 ? -15.825 3.886 22.107 1.00 92.62 150 GLU A O 1
ATOM 1201 N N . ASN A 1 151 ? -13.802 4.461 21.322 1.00 93.88 151 ASN A N 1
ATOM 1202 C CA . ASN A 1 151 ? -13.022 3.617 22.221 1.00 93.88 151 ASN A CA 1
ATOM 1203 C C . ASN A 1 151 ? -12.393 4.425 23.368 1.00 93.88 151 ASN A C 1
ATOM 1205 O O . ASN A 1 151 ? -11.807 3.859 24.284 1.00 93.88 151 ASN A O 1
ATOM 1209 N N . LEU A 1 152 ? -12.588 5.746 23.416 1.00 93.38 152 LEU A N 1
ATOM 1210 C CA . LEU A 1 152 ? -12.106 6.561 24.534 1.00 93.38 152 LEU A CA 1
ATOM 1211 C C . LEU A 1 152 ? -12.880 6.290 25.834 1.00 93.38 152 LEU A C 1
ATOM 1213 O O . LEU A 1 152 ? -14.051 5.899 25.782 1.00 93.38 152 LEU A O 1
ATOM 1217 N N . PRO A 1 153 ? -12.297 6.563 27.016 1.00 91.62 153 PRO A N 1
ATOM 1218 C CA . PRO A 1 153 ? -13.052 6.617 28.265 1.00 91.62 153 PRO A CA 1
ATOM 1219 C C . PRO A 1 153 ? -14.233 7.596 28.175 1.00 91.62 153 PRO A C 1
ATOM 1221 O O . PRO A 1 153 ? -14.226 8.524 27.367 1.00 91.62 153 PRO A O 1
ATOM 1224 N N . VAL A 1 154 ? -15.243 7.395 29.024 1.00 93.25 154 VAL A N 1
ATOM 1225 C CA . VAL A 1 154 ? -16.545 8.083 28.939 1.00 93.25 154 VAL A CA 1
ATOM 1226 C C . VAL A 1 154 ? -16.410 9.610 28.886 1.00 93.25 154 VAL A C 1
ATOM 1228 O O . VAL A 1 154 ? -16.998 10.243 28.016 1.00 93.25 154 VAL A O 1
ATOM 1231 N N . ILE A 1 155 ? -15.600 10.201 29.768 1.00 93.62 155 ILE A N 1
ATOM 1232 C CA . ILE A 1 155 ? -15.478 11.662 29.876 1.00 93.62 155 ILE A CA 1
ATOM 1233 C C . ILE A 1 155 ? -14.800 12.281 28.633 1.00 93.62 155 ILE A C 1
ATOM 1235 O O . ILE A 1 155 ? -15.443 13.103 27.980 1.00 93.62 155 ILE A O 1
ATOM 1239 N N . PRO A 1 156 ? -13.568 11.886 28.230 1.00 92.88 156 PRO A N 1
ATOM 1240 C CA . PRO A 1 156 ? -12.951 12.398 27.002 1.00 92.88 156 PRO A CA 1
ATOM 1241 C C . PRO A 1 156 ? -13.810 12.181 25.757 1.00 92.88 156 PRO A C 1
ATOM 1243 O O . PRO A 1 156 ? -13.873 13.049 24.896 1.00 92.88 156 PRO A O 1
ATOM 1246 N N . ARG A 1 157 ? -14.510 11.043 25.681 1.00 95.00 157 ARG A N 1
ATOM 1247 C CA . ARG A 1 157 ? -15.425 10.737 24.581 1.00 95.00 157 ARG A CA 1
ATOM 1248 C C . ARG A 1 157 ? -16.520 11.797 24.445 1.00 95.00 157 ARG A C 1
ATOM 1250 O O . ARG A 1 157 ? -16.728 12.307 23.349 1.00 95.00 157 ARG A O 1
ATOM 1257 N N . TYR A 1 158 ? -17.198 12.146 25.540 1.00 95.56 158 TYR A N 1
ATOM 1258 C CA . TYR A 1 158 ? -18.236 13.182 25.512 1.00 95.56 158 TYR A CA 1
ATOM 1259 C C . TYR A 1 158 ? -17.671 14.569 25.198 1.00 95.56 158 TYR A C 1
ATOM 1261 O O . TYR A 1 158 ? -18.281 15.298 24.420 1.00 95.56 158 TYR A O 1
ATOM 1269 N N . ILE A 1 159 ? -16.497 14.913 25.738 1.00 95.25 159 ILE A N 1
ATOM 1270 C CA . ILE A 1 159 ? -15.826 16.188 25.438 1.00 95.25 159 ILE A CA 1
ATOM 1271 C C . ILE A 1 159 ? -15.560 16.318 23.934 1.00 95.25 159 ILE A C 1
ATOM 1273 O O . ILE A 1 159 ? -15.873 17.349 23.343 1.00 95.25 159 ILE A O 1
ATOM 1277 N N . GLU A 1 160 ? -15.038 15.271 23.297 1.00 94.88 160 GLU A N 1
ATOM 1278 C CA . GLU A 1 160 ? -14.732 15.296 21.864 1.00 94.88 160 GLU A CA 1
ATOM 1279 C C . GLU A 1 160 ? -16.001 15.298 20.995 1.00 94.88 160 GLU A C 1
ATOM 1281 O O . GLU A 1 160 ? -16.045 15.987 19.975 1.00 94.88 160 GLU A O 1
ATOM 1286 N N . TYR A 1 161 ? -17.080 14.627 21.419 1.00 94.25 161 TYR A N 1
ATOM 1287 C CA . TYR A 1 161 ? -18.376 14.742 20.739 1.00 94.25 161 TYR A CA 1
ATOM 1288 C C . TYR A 1 161 ? -18.938 16.166 20.807 1.00 94.25 161 TYR A C 1
ATOM 1290 O O . TYR A 1 161 ? -19.379 16.695 19.784 1.00 94.25 161 TYR A O 1
ATOM 1298 N N . ILE A 1 162 ? -18.878 16.808 21.979 1.00 94.88 162 ILE A N 1
ATOM 1299 C CA . ILE A 1 162 ? -19.299 18.204 22.153 1.00 94.88 162 ILE A CA 1
ATOM 1300 C C . ILE A 1 162 ? -18.423 19.125 21.302 1.00 94.88 162 ILE A C 1
ATOM 1302 O O . ILE A 1 162 ? -18.951 19.976 20.591 1.00 94.88 162 ILE A O 1
ATOM 1306 N N . ARG A 1 163 ? -17.099 18.926 21.301 1.00 94.88 163 ARG A N 1
ATOM 1307 C CA . ARG A 1 163 ? -16.167 19.702 20.474 1.00 94.88 163 ARG A CA 1
ATOM 1308 C C . ARG A 1 163 ? -16.534 19.622 18.995 1.00 94.88 163 ARG A C 1
ATOM 1310 O O . ARG A 1 163 ? -16.633 20.656 18.343 1.00 94.88 163 ARG A O 1
ATOM 1317 N N . ARG A 1 164 ? -16.781 18.417 18.473 1.00 93.56 164 ARG A N 1
ATOM 1318 C CA . ARG A 1 164 ? -17.198 18.220 17.076 1.00 93.56 164 ARG A CA 1
ATOM 1319 C C . ARG A 1 164 ? -18.549 18.874 16.779 1.00 93.56 164 ARG A C 1
ATOM 1321 O O . ARG A 1 164 ? -18.703 19.462 15.711 1.00 93.56 164 ARG A O 1
ATOM 1328 N N . LEU A 1 165 ? -19.504 18.799 17.710 1.00 94.56 165 LEU A N 1
ATOM 1329 C CA . LEU A 1 165 ? -20.806 19.455 17.572 1.00 94.56 165 LEU A CA 1
ATOM 1330 C C . LEU A 1 165 ? -20.659 20.982 17.510 1.00 94.56 165 LEU A C 1
ATOM 1332 O O . LEU A 1 165 ? -21.200 21.606 16.604 1.00 94.56 165 LEU A O 1
ATOM 1336 N N . VAL A 1 166 ? -19.880 21.573 18.419 1.00 95.38 166 VAL A N 1
ATOM 1337 C CA . VAL A 1 166 ? -19.608 23.018 18.445 1.00 95.38 166 VAL A CA 1
ATOM 1338 C C . VAL A 1 166 ? -18.868 23.462 17.183 1.00 95.38 166 VAL A C 1
ATOM 1340 O O . VAL A 1 166 ? -19.272 24.442 16.566 1.00 95.38 166 VAL A O 1
ATOM 1343 N N . SER A 1 167 ? -17.839 22.729 16.740 1.00 93.81 167 SER A N 1
ATOM 1344 C CA . SER A 1 167 ? -17.134 23.028 15.484 1.00 93.81 167 SER A CA 1
ATOM 1345 C C . SER A 1 167 ? -18.082 23.031 14.286 1.00 93.81 167 SER A C 1
ATOM 1347 O O . SER A 1 167 ? -18.013 23.946 13.470 1.00 93.81 167 SER A O 1
ATOM 1349 N N . ARG A 1 168 ? -19.008 22.064 14.218 1.00 92.19 168 ARG A N 1
ATOM 1350 C CA . ARG A 1 168 ? -20.037 22.013 13.172 1.00 92.19 168 ARG A CA 1
ATOM 1351 C C . ARG A 1 168 ? -20.976 23.219 13.233 1.00 92.19 168 ARG A C 1
ATOM 1353 O O . ARG A 1 168 ? -21.254 23.808 12.196 1.00 92.19 168 ARG A O 1
ATOM 1360 N N . LEU A 1 169 ? -21.446 23.590 14.426 1.00 95.75 169 LEU A N 1
ATOM 1361 C CA . LEU A 1 169 ? -22.340 24.740 14.622 1.00 95.75 169 LEU A CA 1
ATOM 1362 C C . LEU A 1 169 ? -21.672 26.075 14.259 1.00 95.75 169 LEU A C 1
ATOM 1364 O O . LEU A 1 169 ? -22.345 26.981 13.782 1.00 95.75 169 LEU A O 1
ATOM 1368 N N . LEU A 1 170 ? -20.358 26.184 14.459 1.00 96.00 170 LEU A N 1
ATOM 1369 C CA . LEU A 1 170 ? -19.564 27.380 14.162 1.00 96.00 170 LEU A CA 1
ATOM 1370 C C . LEU A 1 170 ? -18.916 27.363 12.763 1.00 96.00 170 LEU A C 1
ATOM 1372 O O . LEU A 1 170 ? -18.079 28.216 12.482 1.00 96.00 170 LEU A O 1
ATOM 1376 N N . ALA A 1 171 ? -19.265 26.399 11.901 1.00 92.50 171 ALA A N 1
ATOM 1377 C CA . ALA A 1 171 ? -18.701 26.225 10.556 1.00 92.50 171 ALA A CA 1
ATOM 1378 C C . ALA A 1 171 ? -17.158 26.106 10.504 1.00 92.50 171 ALA A C 1
ATOM 1380 O O . ALA A 1 171 ? -16.532 26.410 9.488 1.00 92.50 171 ALA A O 1
ATOM 1381 N N . TYR A 1 172 ? -16.533 25.626 11.584 1.00 92.19 172 TYR A N 1
ATOM 1382 C CA . TYR A 1 172 ? -15.112 25.278 11.592 1.00 92.19 172 TYR A CA 1
ATOM 1383 C C . TYR A 1 172 ? -14.875 23.895 10.965 1.00 92.19 172 TYR A C 1
ATOM 1385 O O . TYR A 1 172 ? -15.768 23.041 11.008 1.00 92.19 172 TYR A O 1
ATOM 1393 N N . PRO A 1 173 ? -13.656 23.619 10.454 1.00 88.25 173 PRO A N 1
ATOM 1394 C CA . PRO A 1 173 ? -13.276 22.279 10.021 1.00 88.25 173 PRO A CA 1
ATOM 1395 C C . PRO A 1 173 ? -13.539 21.242 11.118 1.00 88.25 173 PRO A C 1
ATOM 1397 O O . PRO A 1 173 ? -13.157 21.434 12.277 1.00 88.25 173 PRO A O 1
ATOM 1400 N N . LEU A 1 174 ? -14.204 20.145 10.751 1.00 88.38 174 LEU A N 1
ATOM 1401 C CA . LEU A 1 174 ? -14.529 19.060 11.672 1.00 88.38 174 LEU A CA 1
ATOM 1402 C C . LEU A 1 174 ? -13.235 18.383 12.158 1.00 88.38 174 LEU A C 1
ATOM 1404 O O . LEU A 1 174 ? -12.457 17.894 11.338 1.00 88.38 174 LEU A O 1
ATOM 1408 N N . PRO A 1 175 ? -12.988 18.323 13.480 1.00 90.44 175 PRO A N 1
ATOM 1409 C CA . PRO A 1 175 ? -11.882 17.539 14.020 1.00 90.44 175 PRO A CA 1
ATOM 1410 C C . PRO A 1 175 ? -12.025 16.063 13.640 1.00 90.44 175 PRO A C 1
ATOM 1412 O O . PRO A 1 175 ? -13.143 15.558 13.617 1.00 90.44 175 PRO A O 1
ATOM 1415 N N . SER A 1 176 ? -10.912 15.358 13.418 1.00 90.44 176 SER A N 1
ATOM 1416 C CA . SER A 1 176 ? -10.902 13.913 13.121 1.00 90.44 176 SER A CA 1
ATOM 1417 C C . SER A 1 176 ? -11.604 13.075 14.205 1.00 90.44 176 SER A C 1
ATOM 1419 O O . SER A 1 176 ? -11.694 13.476 15.366 1.00 90.44 176 SER A O 1
ATOM 1421 N N . THR A 1 177 ? -12.120 11.895 13.839 1.00 93.06 177 THR A N 1
ATOM 1422 C CA . THR A 1 177 ? -12.666 10.902 14.791 1.00 93.06 177 THR A CA 1
ATOM 1423 C C . THR A 1 177 ? -11.562 10.191 15.581 1.00 93.06 177 THR A C 1
ATOM 1425 O O . THR A 1 177 ? -11.857 9.489 16.551 1.00 93.06 177 THR A O 1
ATOM 1428 N N . TYR A 1 178 ? -10.299 10.389 15.193 1.00 95.75 178 TYR A N 1
ATOM 1429 C CA . TYR A 1 178 ? -9.113 9.838 15.839 1.00 95.75 178 TYR A CA 1
ATOM 1430 C C . TYR A 1 178 ? -8.445 10.888 16.713 1.00 95.75 178 TYR A C 1
ATOM 1432 O O . TYR A 1 178 ? -7.903 11.883 16.230 1.00 95.75 178 TYR A O 1
ATOM 1440 N N . VAL A 1 179 ? -8.482 10.652 18.020 1.00 95.25 179 VAL A N 1
ATOM 1441 C CA . VAL A 1 179 ? -8.078 11.639 19.020 1.00 95.25 179 VAL A CA 1
ATOM 1442 C C . VAL A 1 179 ? -6.652 11.340 19.477 1.00 95.25 179 VAL A C 1
ATOM 1444 O O . VAL A 1 179 ? -6.373 10.195 19.850 1.00 95.25 179 VAL A O 1
ATOM 1447 N N . PRO A 1 180 ? -5.743 12.334 19.482 1.00 94.50 180 PRO A N 1
ATOM 1448 C CA . PRO A 1 180 ? -4.388 12.143 19.971 1.00 94.50 180 PRO A CA 1
ATOM 1449 C C . PRO A 1 180 ? -4.387 11.816 21.467 1.00 94.50 180 PRO A C 1
ATOM 1451 O O . PRO A 1 180 ? -5.039 12.469 22.286 1.00 94.50 180 PRO A O 1
ATOM 1454 N N . ARG A 1 181 ? -3.607 10.806 21.838 1.00 90.00 181 ARG A N 1
ATOM 1455 C CA . ARG A 1 181 ? -3.413 10.325 23.203 1.00 90.00 181 ARG A CA 1
ATOM 1456 C C . ARG A 1 181 ? -1.926 10.182 23.491 1.00 90.00 181 ARG A C 1
ATOM 1458 O O . ARG A 1 181 ? -1.116 9.913 22.607 1.00 90.00 181 ARG A O 1
ATOM 1465 N N . ARG A 1 182 ? -1.574 10.355 24.763 1.00 83.62 182 ARG A N 1
ATOM 1466 C CA . ARG A 1 182 ? -0.254 10.015 25.295 1.00 83.62 182 ARG A CA 1
ATOM 1467 C C . ARG A 1 182 ? -0.430 8.889 26.297 1.00 83.62 182 ARG A C 1
ATOM 1469 O O . ARG A 1 182 ? -1.253 8.993 27.204 1.00 83.62 182 ARG A O 1
ATOM 1476 N N . THR A 1 183 ? 0.301 7.809 26.088 1.00 84.62 183 THR A N 1
ATOM 1477 C CA . THR A 1 183 ? 0.285 6.615 26.931 1.00 84.62 183 THR A CA 1
ATOM 1478 C C . THR A 1 183 ? 1.698 6.042 26.930 1.00 84.62 183 THR A C 1
ATOM 1480 O O . THR A 1 183 ? 2.359 6.010 25.892 1.00 84.62 183 THR A O 1
ATOM 1483 N N . SER A 1 184 ? 2.174 5.630 28.104 1.00 87.56 184 SER A N 1
ATOM 1484 C CA . SER A 1 184 ? 3.495 5.015 28.252 1.00 87.56 184 SER A CA 1
ATOM 1485 C C . SER A 1 184 ? 3.583 3.676 27.522 1.00 87.56 184 SER A C 1
ATOM 1487 O O . SER A 1 184 ? 4.646 3.334 27.025 1.00 87.56 184 SER A O 1
ATOM 1489 N N . ILE A 1 185 ? 2.474 2.941 27.410 1.00 86.56 185 ILE A N 1
ATOM 1490 C CA . ILE A 1 185 ? 2.410 1.620 26.770 1.00 86.56 185 ILE A CA 1
ATOM 1491 C C . ILE A 1 185 ? 2.793 1.728 25.294 1.00 86.56 185 ILE A C 1
ATOM 1493 O O . ILE A 1 185 ? 3.690 1.037 24.813 1.00 86.56 185 ILE A O 1
ATOM 1497 N N . THR A 1 186 ? 2.138 2.630 24.563 1.00 84.44 186 THR A N 1
ATOM 1498 C CA . THR A 1 186 ? 2.357 2.764 23.119 1.00 84.44 186 THR A CA 1
ATOM 1499 C C . THR A 1 186 ? 3.704 3.398 22.803 1.00 84.44 186 THR A C 1
ATOM 1501 O O . THR A 1 186 ? 4.321 3.040 21.802 1.00 84.44 186 THR A O 1
ATOM 1504 N N . GLN A 1 187 ? 4.200 4.270 23.685 1.00 89.81 187 GLN A N 1
ATOM 1505 C CA . GLN A 1 187 ? 5.557 4.801 23.612 1.00 89.81 187 GLN A CA 1
ATOM 1506 C C . GLN A 1 187 ? 6.608 3.703 23.832 1.00 89.81 187 GLN A C 1
ATOM 1508 O O . GLN A 1 187 ? 7.568 3.623 23.067 1.00 89.81 187 GLN A O 1
ATOM 1513 N N . SER A 1 188 ? 6.408 2.826 24.821 1.00 92.81 188 SER A N 1
ATOM 1514 C CA . SER A 1 188 ? 7.280 1.674 25.075 1.00 92.81 188 SER A CA 1
ATOM 1515 C C . SER A 1 188 ? 7.302 0.715 23.892 1.00 92.81 188 SER A C 1
ATOM 1517 O O . SER A 1 188 ? 8.380 0.309 23.469 1.00 92.81 188 SER A O 1
ATOM 1519 N N . LEU A 1 189 ? 6.141 0.405 23.303 1.00 93.69 189 LEU A N 1
ATOM 1520 C CA . LEU A 1 189 ? 6.066 -0.455 22.120 1.00 93.69 189 LEU A CA 1
ATOM 1521 C C . LEU A 1 189 ? 6.779 0.172 20.914 1.00 93.69 189 LEU A C 1
ATOM 1523 O O . LEU A 1 189 ? 7.592 -0.492 20.269 1.00 93.69 189 LEU A O 1
ATOM 1527 N N . ALA A 1 190 ? 6.513 1.452 20.634 1.00 89.38 190 ALA A N 1
ATOM 1528 C CA . ALA A 1 190 ? 7.147 2.175 19.534 1.00 89.38 190 ALA A CA 1
ATOM 1529 C C . ALA A 1 190 ? 8.677 2.195 19.682 1.00 89.38 190 ALA A C 1
ATOM 1531 O O . ALA A 1 190 ? 9.388 1.910 18.720 1.00 89.38 190 ALA A O 1
ATOM 1532 N N . HIS A 1 191 ? 9.185 2.439 20.894 1.00 90.81 191 HIS A N 1
ATOM 1533 C CA . HIS A 1 191 ? 10.618 2.411 21.187 1.00 90.81 191 HIS A CA 1
ATOM 1534 C C . HIS A 1 191 ? 11.215 0.996 21.089 1.00 90.81 191 HIS A C 1
ATOM 1536 O O . HIS A 1 191 ? 12.286 0.813 20.512 1.00 90.81 191 HIS A O 1
ATOM 1542 N N . ALA A 1 192 ? 10.525 -0.017 21.620 1.00 91.94 192 ALA A N 1
ATOM 1543 C CA . ALA A 1 192 ? 11.008 -1.396 21.637 1.00 91.94 192 ALA A CA 1
ATOM 1544 C C . ALA A 1 192 ? 11.088 -2.013 20.232 1.00 91.94 192 ALA A C 1
ATOM 1546 O O . ALA A 1 192 ? 12.042 -2.727 19.915 1.00 91.94 192 ALA A O 1
ATOM 1547 N N . VAL A 1 193 ? 10.108 -1.727 19.371 1.00 91.19 193 VAL A N 1
ATOM 1548 C CA . VAL A 1 193 ? 10.066 -2.251 17.997 1.00 91.19 193 VAL A CA 1
ATOM 1549 C C . VAL A 1 193 ? 10.845 -1.346 17.035 1.00 91.19 193 VAL A C 1
ATOM 1551 O O . VAL A 1 193 ? 11.544 -1.839 16.142 1.00 91.19 193 VAL A O 1
ATOM 1554 N N . GLY A 1 194 ? 10.799 -0.030 17.250 1.00 90.19 194 GLY A N 1
ATOM 1555 C CA . GLY A 1 194 ? 11.393 0.983 16.376 1.00 90.19 194 GLY A CA 1
ATOM 1556 C C . GLY A 1 194 ? 10.535 1.304 15.150 1.00 90.19 194 GLY A C 1
ATOM 1557 O O . GLY A 1 194 ? 11.072 1.676 14.112 1.00 90.19 194 GLY A O 1
ATOM 1558 N N . THR A 1 195 ? 9.219 1.090 15.226 1.00 92.69 195 THR A N 1
ATOM 1559 C CA . THR A 1 195 ? 8.266 1.449 14.168 1.00 92.69 195 THR A CA 1
ATOM 1560 C C . THR A 1 195 ? 6.863 1.633 14.745 1.00 92.69 195 THR A C 1
ATOM 1562 O O . THR A 1 195 ? 6.562 1.113 15.822 1.00 92.69 195 THR A O 1
ATOM 1565 N N . GLY A 1 196 ? 6.023 2.400 14.052 1.00 95.12 196 GLY A N 1
ATOM 1566 C CA . GLY A 1 196 ? 4.620 2.573 14.412 1.00 95.12 196 GLY A CA 1
ATOM 1567 C C . GLY A 1 196 ? 3.750 1.366 14.040 1.00 95.12 196 GLY A C 1
ATOM 1568 O O . GLY A 1 196 ? 4.234 0.351 13.539 1.00 95.12 196 GLY A O 1
ATOM 1569 N N . TYR A 1 197 ? 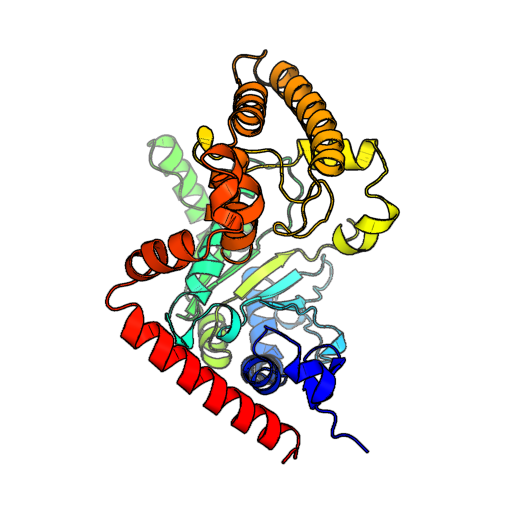2.445 1.475 14.271 1.00 97.00 197 TYR A N 1
ATOM 1570 C CA . TYR A 1 197 ? 1.482 0.433 13.919 1.00 97.00 197 TYR A CA 1
ATOM 1571 C C . TYR A 1 197 ? 0.085 0.988 13.655 1.00 97.00 197 TYR A C 1
ATOM 1573 O O . TYR A 1 197 ? -0.261 2.086 14.092 1.00 97.00 197 TYR A O 1
ATOM 1581 N N . ILE A 1 198 ? -0.739 0.172 13.003 1.00 98.00 198 ILE A N 1
ATOM 1582 C CA . ILE A 1 198 ? -2.174 0.380 12.799 1.00 98.00 198 ILE A CA 1
ATOM 1583 C C . ILE A 1 198 ? -2.935 -0.793 13.423 1.00 98.00 198 ILE A C 1
ATOM 1585 O O . ILE A 1 198 ? -2.521 -1.937 13.260 1.00 98.00 198 ILE A O 1
ATOM 1589 N N . LEU A 1 199 ? -4.037 -0.523 14.124 1.00 97.94 199 LEU A N 1
ATOM 1590 C CA . LEU A 1 199 ? -4.947 -1.534 14.662 1.00 97.94 199 LEU A CA 1
ATOM 1591 C C . LEU A 1 199 ? -6.316 -1.417 13.987 1.00 97.94 199 LEU A C 1
ATOM 1593 O O . LEU A 1 199 ? -7.026 -0.428 14.185 1.00 97.94 199 LEU A O 1
ATOM 1597 N N . ILE A 1 200 ? -6.687 -2.445 13.232 1.00 97.31 200 ILE A N 1
ATOM 1598 C CA . ILE A 1 200 ? -7.949 -2.525 12.485 1.00 97.31 200 ILE A CA 1
ATOM 1599 C C . ILE A 1 200 ? -8.723 -3.799 12.842 1.00 97.31 200 ILE A C 1
ATOM 1601 O O . ILE A 1 200 ? -8.171 -4.693 13.486 1.00 97.31 200 ILE A O 1
ATOM 1605 N N . ASP A 1 201 ? -9.978 -3.904 12.413 1.00 95.81 201 ASP A N 1
ATOM 1606 C CA . ASP A 1 201 ? -10.712 -5.174 12.434 1.00 95.81 201 ASP A CA 1
ATOM 1607 C C . ASP A 1 201 ? -9.968 -6.262 11.643 1.00 95.81 201 ASP A C 1
ATOM 1609 O O . ASP A 1 201 ? -9.373 -6.012 10.589 1.00 95.81 201 ASP A O 1
ATOM 1613 N N . TYR A 1 202 ? -10.052 -7.500 12.126 1.00 94.88 202 TYR A N 1
ATOM 1614 C CA . TYR A 1 202 ? -9.697 -8.672 11.337 1.00 94.88 202 TYR A CA 1
ATOM 1615 C C . TYR A 1 202 ? -10.872 -9.048 10.418 1.00 94.88 202 TYR A C 1
ATOM 1617 O O . TYR A 1 202 ? -12.024 -9.141 10.862 1.00 94.88 202 TYR A O 1
ATOM 1625 N N . ILE A 1 203 ? -10.580 -9.277 9.136 1.00 92.06 203 ILE A N 1
ATOM 1626 C CA . ILE A 1 203 ? -11.548 -9.800 8.164 1.00 92.06 203 ILE A CA 1
ATOM 1627 C C . ILE A 1 203 ? -11.540 -11.322 8.291 1.00 92.06 203 ILE A C 1
ATOM 1629 O O . ILE A 1 203 ? -10.535 -11.955 7.970 1.00 92.06 203 ILE A O 1
ATOM 1633 N N . GLU A 1 204 ? -12.628 -11.898 8.800 1.00 90.88 204 GLU A N 1
ATOM 1634 C CA . GLU A 1 204 ? -12.745 -13.346 8.948 1.00 90.88 204 GLU A CA 1
ATOM 1635 C C . GLU A 1 204 ? -13.047 -13.993 7.593 1.00 90.88 204 GLU A C 1
ATOM 1637 O O . GLU A 1 204 ? -13.662 -13.376 6.721 1.00 90.88 204 GLU A O 1
ATOM 1642 N N . ASP A 1 205 ? -12.689 -15.269 7.427 1.00 87.69 205 ASP A N 1
ATOM 1643 C CA . ASP A 1 205 ? -12.965 -16.007 6.182 1.00 87.69 205 ASP A CA 1
ATOM 1644 C C . ASP A 1 205 ? -14.473 -16.067 5.857 1.00 87.69 205 ASP A C 1
ATOM 1646 O O . ASP A 1 205 ? -14.858 -16.212 4.697 1.00 87.69 205 ASP A O 1
ATOM 1650 N N . ALA A 1 206 ? -15.330 -15.920 6.876 1.00 88.50 206 ALA A N 1
ATOM 1651 C CA . ALA A 1 206 ? -16.781 -15.829 6.728 1.00 88.50 206 ALA A CA 1
ATOM 1652 C C . ALA A 1 206 ? -17.260 -14.496 6.120 1.00 88.50 206 ALA A C 1
ATOM 1654 O O . ALA A 1 206 ? -18.320 -14.472 5.498 1.00 88.50 206 ALA A O 1
ATOM 1655 N N . ASP A 1 207 ? -16.508 -13.402 6.291 1.00 85.88 207 ASP A N 1
ATOM 1656 C CA . ASP A 1 207 ? -16.855 -12.092 5.723 1.00 85.88 207 ASP A CA 1
ATOM 1657 C C . ASP A 1 207 ? -16.402 -11.965 4.265 1.00 85.88 207 ASP A C 1
ATOM 1659 O O . ASP A 1 207 ? -16.995 -11.225 3.481 1.00 85.88 207 ASP A O 1
ATOM 1663 N N . GLY A 1 208 ? -15.337 -12.674 3.891 1.00 84.94 208 GLY A N 1
ATOM 1664 C CA . GLY A 1 208 ? -14.838 -12.673 2.527 1.00 84.94 208 GLY A CA 1
ATOM 1665 C C . GLY A 1 208 ? -13.475 -13.332 2.390 1.00 84.94 208 GLY A C 1
ATOM 1666 O O . GLY A 1 208 ? -12.697 -13.448 3.331 1.00 84.94 208 GLY A O 1
ATOM 1667 N N . THR A 1 209 ? -13.159 -13.750 1.167 1.00 85.25 209 THR A N 1
ATOM 1668 C CA . THR A 1 209 ? -11.836 -14.271 0.815 1.00 85.25 209 THR A CA 1
ATOM 1669 C C . THR A 1 209 ? -11.054 -13.209 0.052 1.00 85.25 209 THR A C 1
ATOM 1671 O O . THR A 1 209 ? -11.597 -12.539 -0.824 1.00 85.25 209 THR A O 1
ATOM 1674 N N . MET A 1 210 ? -9.760 -13.070 0.353 1.00 84.12 210 MET A N 1
ATOM 1675 C CA . MET A 1 210 ? -8.877 -12.132 -0.344 1.00 84.12 210 MET A CA 1
ATOM 1676 C C . MET A 1 210 ? -8.921 -12.353 -1.864 1.00 84.12 210 MET A C 1
ATOM 1678 O O . MET A 1 210 ? -8.748 -13.482 -2.331 1.00 84.12 210 MET A O 1
ATOM 1682 N N . LEU A 1 211 ? -9.090 -11.268 -2.630 1.00 85.81 211 LEU A N 1
ATOM 1683 C CA . LEU A 1 211 ? -9.214 -11.322 -4.091 1.00 85.81 211 LEU A CA 1
ATOM 1684 C C . LEU A 1 211 ? -8.043 -12.071 -4.738 1.00 85.81 211 LEU A C 1
ATOM 1686 O O . LEU A 1 211 ? -8.260 -12.933 -5.575 1.00 85.81 211 LEU A O 1
ATOM 1690 N N . SER A 1 212 ? -6.811 -11.846 -4.275 1.00 82.69 212 SER A N 1
ATOM 1691 C CA . SER A 1 212 ? -5.610 -12.517 -4.798 1.00 82.69 212 SER A CA 1
ATOM 1692 C C . SER A 1 212 ? -5.633 -14.048 -4.697 1.00 82.69 212 SER A C 1
ATOM 1694 O O . SER A 1 212 ? -4.931 -14.705 -5.459 1.00 82.69 212 SER A O 1
ATOM 1696 N N . ARG A 1 213 ? -6.424 -14.629 -3.781 1.00 85.12 213 ARG A N 1
ATOM 1697 C CA . ARG A 1 213 ? -6.578 -16.089 -3.647 1.00 85.12 213 ARG A CA 1
ATOM 1698 C C . ARG A 1 213 ? -7.589 -16.674 -4.627 1.00 85.12 213 ARG A C 1
ATOM 1700 O O . ARG A 1 213 ? -7.485 -17.844 -4.955 1.00 85.12 213 ARG A O 1
ATOM 1707 N N . THR A 1 214 ? -8.577 -15.885 -5.038 1.00 88.62 214 THR A N 1
ATOM 1708 C CA . THR A 1 214 ? -9.683 -16.335 -5.901 1.00 88.62 214 THR A CA 1
ATOM 1709 C C . THR A 1 214 ? -9.601 -15.764 -7.312 1.00 88.62 214 THR A C 1
ATOM 1711 O O . THR A 1 214 ? -10.399 -16.137 -8.167 1.00 88.62 214 THR A O 1
ATOM 1714 N N . TRP A 1 215 ? -8.640 -14.869 -7.556 1.00 86.31 215 TRP A N 1
ATOM 1715 C CA . TRP A 1 215 ? -8.512 -14.108 -8.788 1.00 86.31 215 TRP A CA 1
ATOM 1716 C C . TRP A 1 215 ? -8.419 -15.003 -10.017 1.00 86.31 215 TRP A C 1
ATOM 1718 O O . TRP A 1 215 ? -9.233 -14.853 -10.918 1.00 86.31 215 TRP A O 1
ATOM 1728 N N . GLU A 1 216 ? -7.488 -15.958 -10.052 1.00 85.50 216 GLU A N 1
ATOM 1729 C CA . GLU A 1 216 ? -7.273 -16.750 -11.269 1.00 85.50 216 GLU A CA 1
ATOM 1730 C C . GLU A 1 216 ? -8.500 -17.592 -11.637 1.00 85.50 216 GLU A C 1
ATOM 1732 O O . GLU A 1 216 ? -8.867 -17.672 -12.806 1.00 85.50 216 GLU A O 1
ATOM 1737 N N . ASP A 1 217 ? -9.195 -18.123 -10.631 1.00 88.50 217 ASP A N 1
ATOM 1738 C CA . ASP A 1 217 ? -10.373 -18.968 -10.829 1.00 88.50 217 ASP A CA 1
ATOM 1739 C C . ASP A 1 217 ? -11.629 -18.163 -11.188 1.00 88.50 217 ASP A C 1
ATOM 1741 O O . ASP A 1 217 ? -12.536 -18.676 -11.845 1.00 88.50 217 ASP A O 1
ATOM 1745 N N . ARG A 1 218 ? -11.726 -16.910 -10.719 1.00 89.06 218 ARG A N 1
ATOM 1746 C CA . ARG A 1 218 ? -12.970 -16.121 -10.766 1.00 89.06 218 ARG A CA 1
ATOM 1747 C C . ARG A 1 218 ? -12.893 -14.833 -11.575 1.00 89.06 218 ARG A C 1
ATOM 1749 O O . ARG A 1 218 ? -13.929 -14.207 -11.768 1.00 89.06 218 ARG A O 1
ATOM 1756 N N . ARG A 1 219 ? -11.727 -14.432 -12.091 1.00 83.81 219 ARG A N 1
ATOM 1757 C CA . ARG A 1 219 ? -11.577 -13.194 -12.887 1.00 83.81 219 ARG A CA 1
ATOM 1758 C C . ARG A 1 219 ? -12.422 -13.175 -14.160 1.00 83.81 219 ARG A C 1
ATOM 1760 O O . ARG A 1 219 ? -12.743 -12.102 -14.656 1.00 83.81 219 ARG A O 1
ATOM 1767 N N . SER A 1 220 ? -12.788 -14.350 -14.669 1.00 86.69 220 SER A N 1
ATOM 1768 C CA . SER A 1 220 ? -13.651 -14.507 -15.845 1.00 86.69 220 SER A CA 1
ATOM 1769 C C . SER A 1 220 ? -15.152 -14.449 -15.517 1.00 86.69 220 SER A C 1
ATOM 1771 O O . SER A 1 220 ? -15.966 -14.447 -16.437 1.00 86.69 220 SER A O 1
ATOM 1773 N N . ASP A 1 221 ? -15.543 -14.416 -14.235 1.00 91.44 221 ASP A N 1
ATOM 1774 C CA . ASP A 1 221 ? -16.941 -14.234 -13.825 1.00 91.44 221 ASP A CA 1
ATOM 1775 C C . ASP A 1 221 ? -17.365 -12.787 -14.100 1.00 91.44 221 ASP A C 1
ATOM 1777 O O . ASP A 1 221 ? -16.908 -11.846 -13.444 1.00 91.44 221 ASP A O 1
ATOM 1781 N N . ALA A 1 222 ? -18.263 -12.618 -15.072 1.00 88.94 222 ALA A N 1
ATOM 1782 C CA . ALA A 1 222 ? -18.720 -11.308 -15.519 1.00 88.94 222 ALA A CA 1
ATOM 1783 C C . ALA A 1 222 ? -19.308 -10.468 -14.375 1.00 88.94 222 ALA A C 1
ATOM 1785 O O . ALA A 1 222 ? -19.004 -9.286 -14.268 1.00 88.94 222 ALA A O 1
ATOM 1786 N N . ARG A 1 223 ? -20.092 -11.068 -13.469 1.00 91.56 223 ARG A N 1
ATOM 1787 C CA . ARG A 1 223 ? -20.729 -10.331 -12.369 1.00 91.56 223 ARG A CA 1
ATOM 1788 C C . ARG A 1 223 ? -19.689 -9.823 -11.374 1.00 91.56 223 ARG A C 1
ATOM 1790 O O . ARG A 1 223 ? -19.760 -8.670 -10.951 1.00 91.56 223 ARG A O 1
ATOM 1797 N N . LEU A 1 224 ? -18.738 -10.675 -10.990 1.00 88.56 224 LEU A N 1
ATOM 1798 C CA . LEU A 1 224 ? -17.671 -10.287 -10.061 1.00 88.56 224 LEU A CA 1
ATOM 1799 C C . LEU A 1 224 ? -16.765 -9.215 -10.669 1.00 88.56 224 LEU A C 1
ATOM 1801 O O . LEU A 1 224 ? -16.404 -8.256 -9.989 1.00 88.56 224 LEU A O 1
ATOM 1805 N N . ARG A 1 225 ? -16.454 -9.341 -11.960 1.00 87.31 225 ARG A N 1
ATOM 1806 C CA . ARG A 1 225 ? -15.646 -8.371 -12.696 1.00 87.31 225 ARG A CA 1
ATOM 1807 C C . ARG A 1 225 ? -16.349 -7.019 -12.836 1.00 87.31 225 ARG A C 1
ATOM 1809 O O . ARG A 1 225 ? -15.739 -5.997 -12.536 1.00 87.31 225 ARG A O 1
ATOM 1816 N N . THR A 1 226 ? -17.639 -7.000 -13.182 1.00 86.88 226 THR A N 1
ATOM 1817 C CA . THR A 1 226 ? -18.448 -5.770 -13.203 1.00 86.88 226 THR A CA 1
ATOM 1818 C C . THR A 1 226 ? -18.471 -5.089 -11.834 1.00 86.88 226 THR A C 1
ATOM 1820 O O . THR A 1 226 ? -18.277 -3.878 -11.759 1.00 86.88 226 THR A O 1
ATOM 1823 N N . ASN A 1 227 ? -18.655 -5.843 -10.745 1.00 87.81 227 ASN A N 1
ATOM 1824 C CA . ASN A 1 227 ? -18.616 -5.274 -9.393 1.00 87.81 227 ASN A CA 1
ATOM 1825 C C . ASN A 1 227 ? -17.244 -4.664 -9.071 1.00 87.81 227 ASN A C 1
ATOM 1827 O O . ASN A 1 227 ? -17.177 -3.524 -8.620 1.00 87.81 227 ASN A O 1
ATOM 1831 N N . LEU A 1 228 ? -16.152 -5.368 -9.386 1.00 86.44 228 LEU A N 1
ATOM 1832 C CA . LEU A 1 228 ? -14.795 -4.848 -9.203 1.00 86.44 228 LEU A CA 1
ATOM 1833 C C . LEU A 1 228 ? -14.554 -3.553 -9.995 1.00 86.44 228 LEU A C 1
ATOM 1835 O O . LEU A 1 228 ? -13.890 -2.639 -9.509 1.00 86.44 228 LEU A O 1
ATOM 1839 N N . TYR A 1 229 ? -15.092 -3.457 -11.213 1.00 86.25 229 TYR A N 1
ATOM 1840 C CA . TYR A 1 229 ? -14.982 -2.252 -12.036 1.00 86.25 229 TYR A CA 1
ATOM 1841 C C . TYR A 1 229 ? -15.726 -1.063 -11.428 1.00 86.25 229 TYR A C 1
ATOM 1843 O O . TYR A 1 229 ? -15.197 0.049 -11.448 1.00 86.25 229 TYR A O 1
ATOM 1851 N N . ARG A 1 230 ? -16.906 -1.302 -10.843 1.00 82.62 230 ARG A N 1
ATOM 1852 C CA . ARG A 1 230 ? -17.706 -0.279 -10.151 1.00 82.62 230 ARG A CA 1
ATOM 1853 C C . ARG A 1 230 ? -17.037 0.249 -8.885 1.00 82.62 230 ARG A C 1
ATOM 1855 O O . ARG A 1 230 ? -17.163 1.427 -8.577 1.00 82.62 230 ARG A O 1
ATOM 1862 N N . GLU A 1 231 ? -16.328 -0.605 -8.154 1.00 76.06 231 GLU A N 1
ATOM 1863 C CA . GLU A 1 231 ? -15.718 -0.258 -6.861 1.00 76.06 231 GLU A CA 1
ATOM 1864 C C . GLU A 1 231 ? -14.374 0.483 -6.985 1.00 76.06 231 GLU A C 1
ATOM 1866 O O . GLU A 1 231 ? -13.751 0.838 -5.981 1.00 76.06 231 GLU A O 1
ATOM 1871 N N . ARG A 1 232 ? -13.902 0.755 -8.207 1.00 74.50 232 ARG A N 1
ATOM 1872 C CA . ARG A 1 232 ? -12.633 1.451 -8.416 1.00 74.50 232 ARG A CA 1
ATOM 1873 C C . ARG A 1 232 ? -12.744 2.943 -8.099 1.00 74.50 232 ARG A C 1
ATOM 1875 O O . ARG A 1 232 ? -13.412 3.691 -8.805 1.00 74.50 232 ARG A O 1
ATOM 1882 N N . ALA A 1 233 ? -11.931 3.398 -7.149 1.00 66.50 233 ALA A N 1
ATOM 1883 C CA . ALA A 1 233 ? -11.679 4.814 -6.893 1.00 66.50 233 ALA A CA 1
ATOM 1884 C C . ALA A 1 233 ? -10.215 5.178 -7.189 1.00 66.50 233 ALA A C 1
ATOM 1886 O O . ALA A 1 233 ? -9.293 4.422 -6.880 1.00 66.50 233 ALA A O 1
ATOM 1887 N N . CYS A 1 234 ? -9.984 6.344 -7.795 1.00 68.69 234 CYS A N 1
ATOM 1888 C CA . CYS A 1 234 ? -8.645 6.862 -8.069 1.00 68.69 234 CYS A CA 1
ATOM 1889 C C . CYS A 1 234 ? -8.660 8.396 -8.044 1.00 68.69 234 CYS A C 1
ATOM 1891 O O . CYS A 1 234 ? -9.426 9.010 -8.779 1.00 68.69 234 CYS A O 1
ATOM 1893 N N . ALA A 1 235 ? -7.798 9.014 -7.233 1.00 70.12 235 ALA A N 1
ATOM 1894 C CA . ALA A 1 235 ? -7.657 10.469 -7.156 1.00 70.12 235 ALA A CA 1
ATOM 1895 C C . ALA A 1 235 ? -6.389 10.916 -7.903 1.00 70.12 235 ALA A C 1
ATOM 1897 O O . ALA A 1 235 ? -5.279 10.773 -7.390 1.00 70.12 235 ALA A O 1
ATOM 1898 N N . LYS A 1 236 ? -6.552 11.410 -9.136 1.00 76.88 236 LYS A N 1
ATOM 1899 C CA . LYS A 1 236 ? -5.482 11.937 -10.009 1.00 76.88 236 LYS A CA 1
ATOM 1900 C C . LYS A 1 236 ? -6.032 13.096 -10.850 1.00 76.88 236 LYS A C 1
ATOM 1902 O O . LYS A 1 236 ? -7.255 13.193 -10.969 1.00 76.88 236 LYS A O 1
ATOM 1907 N N . PRO A 1 237 ? -5.174 13.946 -11.450 1.00 83.81 237 PRO A N 1
ATOM 1908 C CA . PRO A 1 237 ? -5.609 14.846 -12.516 1.00 83.81 237 PRO A CA 1
ATOM 1909 C C . PRO A 1 237 ? -6.405 14.073 -13.569 1.00 83.81 237 PRO A C 1
ATOM 1911 O O . PRO A 1 237 ? -6.061 12.926 -13.873 1.00 83.81 237 PRO A O 1
ATOM 1914 N N . ILE A 1 238 ? -7.472 14.671 -14.098 1.00 82.62 238 ILE A N 1
ATOM 1915 C CA . ILE A 1 238 ? -8.439 13.958 -14.942 1.00 82.62 238 ILE A CA 1
ATOM 1916 C C . ILE A 1 238 ? -7.786 13.380 -16.206 1.00 82.62 238 ILE A C 1
ATOM 1918 O O . ILE A 1 238 ? -8.155 12.301 -16.657 1.00 82.62 238 ILE A O 1
ATOM 1922 N N . GLU A 1 239 ? -6.746 14.033 -16.717 1.00 79.88 239 GLU A N 1
ATOM 1923 C CA . GLU A 1 239 ? -5.954 13.612 -17.874 1.00 79.88 239 GLU A CA 1
ATOM 1924 C C . GLU A 1 239 ? -5.047 12.406 -17.580 1.00 79.88 239 GLU A C 1
ATOM 1926 O O . GLU A 1 239 ? -4.641 11.697 -18.499 1.00 79.88 239 GLU A O 1
ATOM 1931 N N . MET A 1 240 ? -4.729 12.164 -16.304 1.00 86.50 240 MET A N 1
ATOM 1932 C CA . MET A 1 240 ? -3.954 11.005 -15.846 1.00 86.50 240 MET A CA 1
ATOM 1933 C C . MET A 1 240 ? -4.845 9.847 -15.391 1.00 86.50 240 MET A C 1
ATOM 1935 O O . MET A 1 240 ? -4.334 8.782 -15.033 1.00 86.50 240 MET A O 1
ATOM 1939 N N . LEU A 1 241 ? -6.168 10.030 -15.373 1.00 86.69 241 LEU A N 1
ATOM 1940 C CA . LEU A 1 241 ? -7.095 8.934 -15.138 1.00 86.69 241 LEU A CA 1
ATOM 1941 C C . LEU A 1 241 ? -7.192 8.087 -16.406 1.00 86.69 241 LEU A C 1
ATOM 1943 O O . LEU A 1 241 ? -7.540 8.557 -17.485 1.00 86.69 241 LEU A O 1
ATOM 1947 N N . HIS A 1 242 ? -6.894 6.804 -16.254 1.00 88.31 242 HIS A N 1
ATOM 1948 C CA . HIS A 1 242 ? -6.931 5.825 -17.328 1.00 88.31 242 HIS A CA 1
ATOM 1949 C C . HIS A 1 242 ? -7.610 4.530 -16.871 1.00 88.31 242 HIS A C 1
ATOM 1951 O O . HIS A 1 242 ? -7.759 4.312 -15.660 1.00 88.31 242 HIS A O 1
ATOM 1957 N N . PRO A 1 243 ? -8.010 3.640 -17.798 1.00 90.06 243 PRO A N 1
ATOM 1958 C CA . PRO A 1 243 ? -8.432 2.287 -17.451 1.00 90.06 243 PRO A CA 1
ATOM 1959 C C . PRO A 1 243 ? -7.363 1.583 -16.597 1.00 90.06 243 PRO A C 1
ATOM 1961 O O . PRO A 1 243 ? -6.179 1.911 -16.719 1.00 90.06 243 PRO A O 1
ATOM 1964 N N . PRO A 1 244 ? -7.745 0.684 -15.676 1.00 89.38 244 PRO A N 1
ATOM 1965 C CA . PRO A 1 244 ? -6.788 0.077 -14.757 1.00 89.38 244 PRO A CA 1
ATOM 1966 C C . PRO A 1 244 ? -5.745 -0.745 -15.519 1.00 89.38 244 PRO A C 1
ATOM 1968 O O . PRO A 1 244 ? -6.083 -1.495 -16.431 1.00 89.38 244 PRO A O 1
ATOM 1971 N N . GLU A 1 245 ? -4.474 -0.639 -15.159 1.00 86.44 245 GLU A N 1
ATOM 1972 C CA . GLU A 1 245 ? -3.395 -1.390 -15.810 1.00 86.44 245 GLU A CA 1
ATOM 1973 C C . GLU A 1 245 ? -3.508 -2.905 -15.576 1.00 86.44 245 GLU A C 1
ATOM 1975 O O . GLU A 1 245 ? -3.133 -3.701 -16.428 1.00 86.44 245 GLU A O 1
ATOM 1980 N N . TRP A 1 246 ? -4.117 -3.316 -14.464 1.00 86.38 246 TRP A N 1
ATOM 1981 C CA . TRP A 1 246 ? -4.254 -4.718 -14.065 1.00 86.38 246 TRP A CA 1
ATOM 1982 C C . TRP A 1 246 ? -5.398 -5.482 -14.755 1.00 86.38 246 TRP A C 1
ATOM 1984 O O . TRP A 1 246 ? -5.623 -6.645 -14.422 1.00 86.38 246 TRP A O 1
ATOM 1994 N N . LEU A 1 247 ? -6.115 -4.886 -15.720 1.00 87.31 247 LEU A N 1
ATOM 1995 C CA . LEU A 1 247 ? -7.270 -5.517 -16.386 1.00 87.31 247 LEU A CA 1
ATOM 1996 C C . LEU A 1 247 ? -6.967 -6.904 -16.983 1.00 87.31 247 LEU A C 1
ATOM 1998 O O . LEU A 1 247 ? -7.829 -7.779 -16.959 1.00 87.31 247 LEU A O 1
ATOM 2002 N N . THR A 1 248 ? -5.750 -7.125 -17.484 1.00 86.44 248 THR A N 1
ATOM 2003 C CA . THR A 1 248 ? -5.307 -8.418 -18.039 1.00 86.44 248 THR A CA 1
ATOM 2004 C C . THR A 1 248 ? -4.453 -9.235 -17.078 1.00 86.44 248 THR A C 1
ATOM 2006 O O . THR A 1 248 ? -4.082 -10.359 -17.406 1.00 86.44 248 THR A O 1
ATOM 2009 N N . SER A 1 249 ? -4.161 -8.711 -15.879 1.00 82.25 249 SER A N 1
ATOM 2010 C CA . SER A 1 249 ? -3.221 -9.307 -14.908 1.00 82.25 249 SER A CA 1
ATOM 2011 C C . SER A 1 249 ? -1.787 -9.464 -15.422 1.00 82.25 249 SER A C 1
ATOM 2013 O O . SER A 1 249 ? -1.004 -10.213 -14.840 1.00 82.25 249 SER A O 1
ATOM 2015 N N . GLN A 1 250 ? -1.442 -8.768 -16.503 1.00 83.12 250 GLN A N 1
ATOM 2016 C CA . GLN A 1 250 ? -0.083 -8.720 -17.027 1.00 83.12 250 GLN A CA 1
ATOM 2017 C C . GLN A 1 250 ? 0.737 -7.685 -16.259 1.00 83.12 250 GLN A C 1
ATOM 2019 O O . GLN A 1 250 ? 0.196 -6.715 -15.717 1.00 83.12 250 GLN A O 1
ATOM 2024 N N . ALA A 1 251 ? 2.051 -7.895 -16.212 1.00 82.50 251 ALA A N 1
ATOM 2025 C CA . ALA A 1 251 ? 2.956 -6.847 -15.775 1.00 82.50 251 ALA A CA 1
ATOM 2026 C C . ALA A 1 251 ? 2.857 -5.657 -16.742 1.00 82.50 251 ALA A C 1
ATOM 2028 O O . ALA A 1 251 ? 2.540 -5.820 -17.918 1.00 82.50 251 ALA A O 1
ATOM 2029 N N . VAL A 1 252 ? 3.090 -4.447 -16.236 1.00 83.81 252 VAL A N 1
ATOM 2030 C CA . VAL A 1 252 ? 2.890 -3.196 -16.989 1.00 83.81 252 VAL A CA 1
ATOM 2031 C C . VAL A 1 252 ? 3.760 -3.124 -18.255 1.00 83.81 252 VAL A C 1
ATOM 2033 O O . VAL A 1 252 ? 3.354 -2.544 -19.258 1.00 83.81 252 VAL A O 1
ATOM 2036 N N . ASP A 1 253 ? 4.943 -3.720 -18.197 1.00 81.19 253 ASP A N 1
ATOM 2037 C CA . ASP A 1 253 ? 5.919 -3.886 -19.274 1.00 81.19 253 ASP A CA 1
ATOM 2038 C C . ASP A 1 253 ? 5.584 -5.029 -20.249 1.00 81.19 253 ASP A C 1
ATOM 2040 O O . ASP A 1 253 ? 6.141 -5.086 -21.337 1.00 81.19 253 ASP A O 1
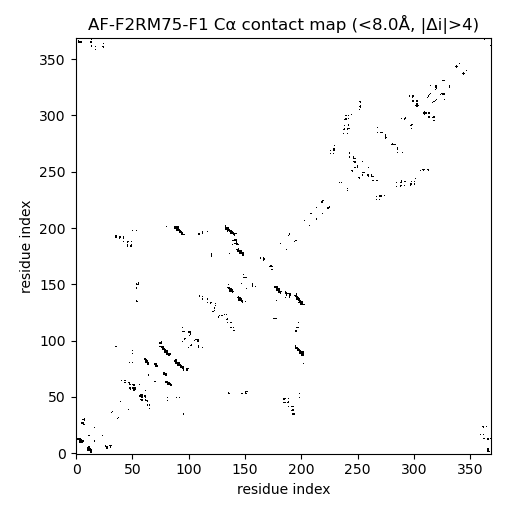ATOM 2044 N N . GLU A 1 254 ? 4.632 -5.898 -19.908 1.00 84.62 254 GLU A N 1
ATOM 2045 C CA . GLU A 1 254 ? 4.247 -7.077 -20.697 1.00 84.62 254 GLU A CA 1
ATOM 2046 C C . GLU A 1 254 ? 2.791 -7.010 -21.193 1.00 84.62 254 GLU A C 1
ATOM 2048 O O . GLU A 1 254 ? 2.222 -8.020 -21.614 1.00 84.62 254 GLU A O 1
ATOM 2053 N N . ILE A 1 255 ? 2.153 -5.837 -21.113 1.00 85.50 255 ILE A N 1
ATOM 2054 C CA . ILE A 1 255 ? 0.765 -5.661 -21.552 1.00 85.50 255 ILE A CA 1
ATOM 2055 C C . ILE A 1 255 ? 0.661 -5.979 -23.046 1.00 85.50 255 ILE A C 1
ATOM 2057 O O . ILE A 1 255 ? 1.343 -5.365 -23.867 1.00 85.50 255 ILE A O 1
ATOM 2061 N N . ASP A 1 256 ? -0.235 -6.906 -23.385 1.00 90.06 256 ASP A N 1
ATOM 2062 C CA . ASP A 1 256 ? -0.637 -7.182 -24.762 1.00 90.06 256 ASP A CA 1
ATOM 2063 C C . ASP A 1 256 ? -1.777 -6.238 -25.169 1.00 90.06 256 ASP A C 1
ATOM 2065 O O . ASP A 1 256 ? -2.806 -6.174 -24.492 1.00 90.06 256 ASP A O 1
ATOM 2069 N N . ASP A 1 257 ? -1.597 -5.493 -26.261 1.00 89.00 257 ASP A N 1
ATOM 2070 C CA . ASP A 1 257 ? -2.515 -4.411 -26.639 1.00 89.00 257 ASP A CA 1
ATOM 2071 C C . ASP A 1 257 ? -3.913 -4.933 -26.991 1.00 89.00 257 ASP A C 1
ATOM 2073 O O . ASP A 1 257 ? -4.908 -4.309 -26.616 1.00 89.00 257 ASP A O 1
ATOM 2077 N N . ASP A 1 258 ? -4.009 -6.079 -27.667 1.00 91.69 258 ASP A N 1
ATOM 2078 C CA . ASP A 1 258 ? -5.282 -6.632 -28.136 1.00 91.69 258 ASP A CA 1
ATOM 2079 C C . ASP A 1 258 ? -6.083 -7.244 -26.979 1.00 91.69 258 ASP A C 1
ATOM 2081 O O . ASP A 1 258 ? -7.278 -6.949 -26.797 1.00 91.69 258 ASP A O 1
ATOM 2085 N N . ALA A 1 259 ? -5.420 -8.043 -26.136 1.00 90.94 259 ALA A N 1
ATOM 2086 C CA . ALA A 1 259 ? -6.018 -8.599 -24.929 1.00 90.94 259 ALA A CA 1
ATOM 2087 C C . ALA A 1 259 ? -6.454 -7.486 -23.965 1.00 90.94 259 ALA A C 1
ATOM 2089 O O . ALA A 1 259 ? -7.570 -7.522 -23.430 1.00 90.94 259 ALA A O 1
ATOM 2090 N N . TYR A 1 260 ? -5.609 -6.467 -23.780 1.00 92.31 260 TYR A N 1
ATOM 2091 C CA . TYR A 1 260 ? -5.918 -5.330 -22.922 1.00 92.31 260 TYR A CA 1
ATOM 2092 C C . TYR A 1 260 ? -7.066 -4.502 -23.472 1.00 92.31 260 TYR A C 1
ATOM 2094 O O . TYR A 1 260 ? -8.003 -4.197 -22.734 1.00 92.31 260 TYR A O 1
ATOM 2102 N N . ASN A 1 261 ? -7.057 -4.181 -24.767 1.00 93.88 261 ASN A N 1
ATOM 2103 C CA . ASN A 1 261 ? -8.115 -3.389 -25.383 1.00 93.88 261 ASN A CA 1
ATOM 2104 C C . ASN A 1 261 ? -9.485 -4.076 -25.271 1.00 93.88 261 ASN A C 1
ATOM 2106 O O . ASN A 1 261 ? -10.483 -3.395 -25.042 1.00 93.88 261 ASN A O 1
ATOM 2110 N N . THR A 1 262 ? -9.533 -5.407 -25.347 1.00 93.56 262 THR A N 1
ATOM 2111 C CA . THR A 1 262 ? -10.771 -6.177 -25.147 1.00 93.56 262 THR A CA 1
ATOM 2112 C C . THR A 1 262 ? -11.356 -5.955 -23.747 1.00 93.56 262 THR A C 1
ATOM 2114 O O . THR A 1 262 ? -12.509 -5.545 -23.618 1.00 93.56 262 THR A O 1
ATOM 2117 N N . GLN A 1 263 ? -10.555 -6.148 -22.692 1.00 91.06 263 GLN A N 1
ATOM 2118 C CA . GLN A 1 263 ? -10.999 -5.933 -21.302 1.00 91.06 263 GLN A CA 1
ATOM 2119 C C . GLN A 1 263 ? -11.277 -4.453 -21.007 1.00 91.06 263 GLN A C 1
ATOM 2121 O O . GLN A 1 263 ? -12.209 -4.105 -20.284 1.00 91.06 263 GLN A O 1
ATOM 2126 N N . ARG A 1 264 ? -10.479 -3.561 -21.601 1.00 94.12 264 ARG A N 1
ATOM 2127 C CA . ARG A 1 264 ? -10.646 -2.112 -21.502 1.00 94.12 264 ARG A CA 1
ATOM 2128 C C . ARG A 1 264 ? -12.021 -1.696 -21.999 1.00 94.12 264 ARG A C 1
ATOM 2130 O O . ARG A 1 264 ? -12.686 -0.936 -21.310 1.00 94.12 264 ARG A O 1
ATOM 2137 N N . LEU A 1 265 ? -12.447 -2.170 -23.171 1.00 94.38 265 LEU A N 1
ATOM 2138 C CA . LEU A 1 265 ? -13.749 -1.818 -23.744 1.00 94.38 265 LEU A CA 1
ATOM 2139 C C . LEU A 1 265 ? -14.914 -2.266 -22.852 1.00 94.38 265 LEU A C 1
ATOM 2141 O O . LEU A 1 265 ? -15.865 -1.506 -22.682 1.00 94.38 265 LEU A O 1
ATOM 2145 N N . GLU A 1 266 ? -14.811 -3.437 -22.222 1.00 93.06 266 GLU A N 1
ATOM 2146 C CA . GLU A 1 266 ? -15.789 -3.885 -21.227 1.00 93.06 266 GLU A CA 1
ATOM 2147 C C . GLU A 1 266 ? -15.822 -2.962 -20.000 1.00 93.06 266 GLU A C 1
ATOM 2149 O O . GLU A 1 266 ? -16.893 -2.497 -19.609 1.00 93.06 266 GLU A O 1
ATOM 2154 N N . PHE A 1 267 ? -14.656 -2.627 -19.435 1.00 92.62 267 PHE A N 1
ATOM 2155 C CA . PHE A 1 267 ? -14.553 -1.658 -18.339 1.00 92.62 267 PHE A CA 1
ATOM 2156 C C . PHE A 1 267 ? -15.177 -0.306 -18.716 1.00 92.62 267 PHE A C 1
ATOM 2158 O O . PHE A 1 267 ? -15.941 0.262 -17.935 1.00 92.62 267 PHE A O 1
ATOM 2165 N N . MET A 1 268 ? -14.894 0.197 -19.923 1.00 92.50 268 MET A N 1
ATOM 2166 C CA . MET A 1 268 ? -15.446 1.464 -20.409 1.00 92.50 268 MET A CA 1
ATOM 2167 C C . MET A 1 268 ? -16.972 1.426 -20.509 1.00 92.50 268 MET A C 1
ATOM 2169 O O . MET A 1 268 ? -17.614 2.414 -20.165 1.00 92.50 268 MET A O 1
ATOM 2173 N N . SER A 1 269 ? -17.541 0.301 -20.954 1.00 92.75 269 SER A N 1
ATOM 2174 C CA . SER A 1 269 ? -18.992 0.117 -21.034 1.00 92.75 269 SER A CA 1
ATOM 2175 C C . SER A 1 269 ? -19.646 0.211 -19.655 1.00 92.75 269 SER A C 1
ATOM 2177 O O . SER A 1 269 ? -20.640 0.915 -19.502 1.00 92.75 269 SER A O 1
ATOM 2179 N N . VAL A 1 270 ? -19.074 -0.459 -18.648 1.00 91.44 270 VAL A N 1
ATOM 2180 C CA . VAL A 1 270 ? -19.584 -0.417 -17.265 1.00 91.44 270 VAL A CA 1
ATOM 2181 C C . VAL A 1 270 ? -19.456 0.990 -16.681 1.00 91.44 270 VAL A C 1
ATOM 2183 O O . VAL A 1 270 ? -20.393 1.490 -16.064 1.00 91.44 270 VAL A O 1
ATOM 2186 N N . LEU A 1 271 ? -18.316 1.653 -16.894 1.00 90.19 271 LEU A N 1
ATOM 2187 C CA . LEU A 1 271 ? -18.098 3.017 -16.411 1.00 90.19 271 LEU A CA 1
ATOM 2188 C C . LEU A 1 271 ? -19.115 3.996 -17.012 1.00 90.19 271 LEU A C 1
ATOM 2190 O O . LEU A 1 271 ? -19.686 4.803 -16.286 1.00 90.19 271 LEU A O 1
ATOM 2194 N N . GLN A 1 272 ? -19.369 3.896 -18.318 1.00 90.69 272 GLN A N 1
ATOM 2195 C CA . GLN A 1 272 ? -20.329 4.753 -19.010 1.00 90.69 272 GLN A CA 1
ATOM 2196 C C . GLN A 1 272 ? -21.763 4.560 -18.487 1.00 90.69 272 GLN A C 1
ATOM 2198 O O . GLN A 1 272 ? -22.498 5.536 -18.340 1.00 90.69 272 GLN A O 1
ATOM 2203 N N . GLU A 1 273 ? -22.160 3.323 -18.177 1.00 89.56 273 GLU A N 1
ATOM 2204 C CA . GLU A 1 273 ? -23.458 3.026 -17.557 1.00 89.56 273 GLU A CA 1
ATOM 2205 C C . GLU A 1 273 ? -23.577 3.664 -16.160 1.00 89.56 273 GLU A C 1
ATOM 2207 O O . GLU A 1 273 ? -24.591 4.290 -15.839 1.00 89.56 273 GLU A O 1
ATO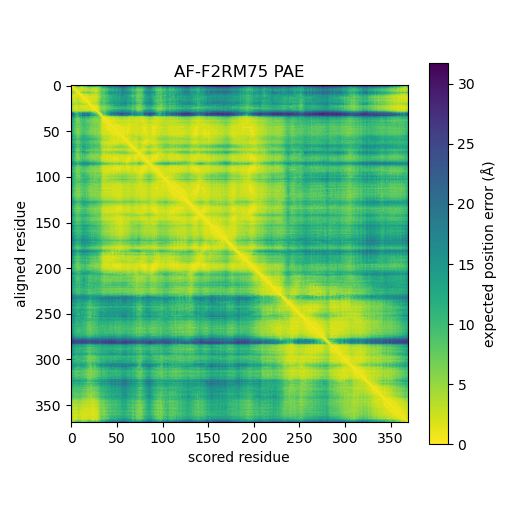M 2212 N N . GLU A 1 274 ? -22.527 3.579 -15.336 1.00 86.75 274 GLU A N 1
ATOM 2213 C CA . GLU A 1 274 ? -22.527 4.194 -14.002 1.00 86.75 274 GLU A CA 1
ATOM 2214 C C . GLU A 1 274 ? -22.535 5.728 -14.047 1.00 86.75 274 GLU A C 1
ATOM 2216 O O . GLU A 1 274 ? -23.249 6.358 -13.265 1.00 86.75 274 GLU A O 1
ATOM 2221 N N . GLU A 1 275 ? -21.805 6.346 -14.978 1.00 87.75 275 GLU A N 1
ATOM 2222 C CA . GLU A 1 275 ? -21.832 7.801 -15.187 1.00 87.75 275 GLU A CA 1
ATOM 2223 C C . GLU A 1 275 ? -23.238 8.300 -15.544 1.00 87.75 275 GLU A C 1
ATOM 2225 O O . GLU A 1 275 ? -23.692 9.331 -15.032 1.00 87.75 275 GLU A O 1
ATOM 2230 N N . GLN A 1 276 ? -23.952 7.555 -16.394 1.00 86.19 276 GLN A N 1
ATOM 2231 C CA . GLN A 1 276 ? -25.344 7.850 -16.735 1.00 86.19 276 GLN A CA 1
ATOM 2232 C C . GLN A 1 276 ? -26.258 7.726 -15.514 1.00 86.19 276 GLN A C 1
ATOM 2234 O O . GLN A 1 276 ? -27.131 8.570 -15.312 1.00 86.19 276 GLN A O 1
ATOM 2239 N N . ARG A 1 277 ? -26.038 6.707 -14.677 1.00 84.81 277 ARG A N 1
ATOM 2240 C CA . ARG A 1 277 ? -26.854 6.440 -13.487 1.00 84.81 277 ARG A CA 1
ATOM 2241 C C . ARG A 1 277 ? -26.661 7.473 -12.374 1.00 84.81 277 ARG A C 1
ATOM 2243 O O . ARG A 1 277 ? -27.635 7.823 -11.713 1.00 84.81 277 ARG A O 1
ATOM 2250 N N . ILE A 1 278 ? -25.426 7.918 -12.131 1.00 80.44 278 ILE A N 1
ATOM 2251 C CA . ILE A 1 278 ? -25.075 8.760 -10.972 1.00 80.44 278 ILE A CA 1
ATOM 2252 C C . ILE A 1 278 ? -25.163 10.252 -11.308 1.00 80.44 278 ILE A C 1
ATOM 2254 O O . ILE A 1 278 ? -25.767 11.011 -10.553 1.00 80.44 278 ILE A O 1
ATOM 2258 N N . CYS A 1 279 ? -24.583 10.672 -12.434 1.00 72.62 279 CYS A N 1
ATOM 2259 C CA . CYS A 1 279 ? -24.416 12.089 -12.776 1.00 72.62 279 CYS A CA 1
ATOM 2260 C C . CYS A 1 279 ? -25.239 12.508 -14.004 1.00 72.62 279 CYS A C 1
ATOM 2262 O O . CYS A 1 279 ? -25.028 13.588 -14.553 1.00 72.62 279 CYS A O 1
ATOM 2264 N N . GLY A 1 280 ? -26.145 11.651 -14.494 1.00 69.31 280 GLY A N 1
ATOM 2265 C CA . GLY A 1 280 ? -26.942 11.936 -15.692 1.00 69.31 280 GLY A CA 1
ATOM 2266 C C . GLY A 1 280 ? -26.095 12.180 -16.948 1.00 69.31 280 GLY A C 1
ATOM 2267 O O . GLY A 1 280 ? -26.553 12.852 -17.869 1.00 69.31 280 GLY A O 1
ATOM 2268 N N . GLY A 1 281 ? -24.851 11.681 -16.974 1.00 63.53 281 GLY A N 1
ATOM 2269 C CA . GLY A 1 281 ? -23.909 11.872 -18.080 1.00 63.53 281 GLY A CA 1
ATOM 2270 C C . GLY A 1 281 ? -23.219 13.243 -18.147 1.00 63.53 281 GLY A C 1
ATOM 2271 O O . GLY A 1 281 ? -22.638 13.562 -19.184 1.00 63.53 281 GLY A O 1
ATOM 2272 N N . SER A 1 282 ? -23.264 14.069 -17.090 1.00 60.88 282 SER A N 1
ATOM 2273 C CA . SER A 1 282 ? -22.484 15.322 -17.050 1.00 60.88 282 SER A CA 1
ATOM 2274 C C . SER A 1 282 ? -20.974 15.071 -16.986 1.00 60.88 282 SER A C 1
ATOM 2276 O O . SER A 1 282 ? -20.185 15.841 -17.541 1.00 60.88 282 SER A O 1
ATOM 2278 N N . ASP A 1 283 ? -20.580 13.979 -16.327 1.00 66.62 283 ASP A N 1
ATOM 2279 C CA . ASP A 1 283 ? -19.190 13.559 -16.205 1.00 66.62 283 ASP A CA 1
ATOM 2280 C C . ASP A 1 283 ? -18.750 12.796 -17.453 1.00 66.62 283 ASP A C 1
ATOM 2282 O O . ASP A 1 283 ? -19.426 11.896 -17.943 1.00 66.62 283 ASP A O 1
ATOM 2286 N N . ASN A 1 284 ? -17.596 13.194 -17.985 1.00 79.81 284 ASN A N 1
ATOM 2287 C CA . ASN A 1 284 ? -17.035 12.679 -19.231 1.00 79.81 284 ASN A CA 1
ATOM 2288 C C . ASN A 1 284 ? -15.798 11.802 -18.971 1.00 79.81 284 ASN A C 1
ATOM 2290 O O . ASN A 1 284 ? -14.898 11.755 -19.811 1.00 79.81 284 ASN A O 1
ATOM 2294 N N . LEU A 1 285 ? -15.696 11.140 -17.813 1.00 87.62 285 LEU A N 1
ATOM 2295 C CA . LEU A 1 285 ? -14.492 10.385 -17.462 1.00 87.62 285 LEU A CA 1
ATOM 2296 C C . LEU A 1 285 ? -14.281 9.216 -18.429 1.00 87.62 285 LEU A C 1
ATOM 2298 O O . LEU A 1 285 ? -13.156 9.013 -18.894 1.00 87.62 285 LEU A O 1
ATOM 2302 N N . SER A 1 286 ? -15.349 8.515 -18.815 1.00 89.50 286 SER A N 1
ATOM 2303 C CA . SER A 1 286 ? -15.282 7.465 -19.832 1.00 89.50 286 SER A CA 1
ATOM 2304 C C . SER A 1 286 ? -14.736 7.995 -21.163 1.00 89.50 286 SER A C 1
ATOM 2306 O O . SER A 1 286 ? -13.832 7.406 -21.763 1.00 89.50 286 SER A O 1
ATOM 2308 N N . LYS A 1 287 ? -15.208 9.167 -21.598 1.00 88.81 287 LYS A N 1
ATOM 2309 C CA . LYS A 1 287 ? -14.733 9.847 -22.808 1.00 88.81 287 LYS A CA 1
ATOM 2310 C C . LYS A 1 287 ? -13.261 10.245 -22.693 1.00 88.81 287 LYS A C 1
ATOM 2312 O O . LYS A 1 287 ? -12.497 9.959 -23.615 1.00 88.81 287 LYS A O 1
ATOM 2317 N N . THR A 1 288 ? -12.849 10.844 -21.577 1.00 89.62 288 THR A N 1
ATOM 2318 C CA . THR A 1 288 ? -11.453 11.235 -21.325 1.00 89.62 288 THR A CA 1
ATOM 2319 C C . THR A 1 288 ? -10.530 10.019 -21.341 1.00 89.62 288 THR A C 1
ATOM 2321 O O . THR A 1 288 ? -9.522 10.021 -22.044 1.00 89.62 288 THR A O 1
ATOM 2324 N N . MET A 1 289 ? -10.899 8.936 -20.654 1.00 91.75 289 MET A N 1
ATOM 2325 C CA . MET A 1 289 ? -10.135 7.684 -20.649 1.00 91.75 289 MET A CA 1
ATOM 2326 C C . MET A 1 289 ? -10.037 7.057 -22.048 1.00 91.75 289 MET A C 1
ATOM 2328 O O . MET A 1 289 ? -8.981 6.550 -22.435 1.00 91.75 289 MET A O 1
ATOM 2332 N N . HIS A 1 290 ? -11.116 7.100 -22.835 1.00 91.12 290 HIS A N 1
ATOM 2333 C CA . HIS A 1 290 ? -11.114 6.591 -24.207 1.00 91.12 290 HIS A CA 1
ATOM 2334 C C . HIS A 1 290 ? -10.220 7.427 -25.136 1.00 91.12 290 HIS A C 1
ATOM 2336 O O . HIS A 1 290 ? -9.469 6.875 -25.950 1.00 91.12 290 HIS A O 1
ATOM 2342 N N . GLN A 1 291 ? -10.263 8.753 -24.996 1.00 90.75 291 GLN A N 1
ATOM 2343 C CA . GLN A 1 291 ? -9.366 9.665 -25.704 1.00 90.75 291 GLN A CA 1
ATOM 2344 C C . GLN A 1 291 ? -7.908 9.422 -25.307 1.00 90.75 291 GLN A C 1
ATOM 2346 O O . GLN A 1 291 ? -7.069 9.308 -26.196 1.00 90.75 291 GLN A O 1
ATOM 2351 N N . GLY A 1 292 ? -7.636 9.247 -24.009 1.00 90.88 292 GLY A N 1
ATOM 2352 C CA . GLY A 1 292 ? -6.313 8.945 -23.459 1.00 90.88 292 GLY A CA 1
ATOM 2353 C C . GLY A 1 292 ? -5.693 7.659 -24.015 1.00 90.88 292 GLY A C 1
ATOM 2354 O O . GLY A 1 292 ? -4.486 7.588 -24.240 1.00 90.88 292 GLY A O 1
ATOM 2355 N N . TRP A 1 293 ? -6.509 6.638 -24.289 1.00 91.81 293 TRP A N 1
ATOM 2356 C CA . TRP A 1 293 ? -6.052 5.437 -24.995 1.00 91.81 293 TRP A CA 1
ATOM 2357 C C . TRP A 1 293 ? -5.706 5.738 -26.460 1.00 91.81 293 TRP A C 1
ATOM 2359 O O . TRP A 1 293 ? -4.612 5.429 -26.927 1.00 91.81 293 TRP A O 1
ATOM 2369 N N . SER A 1 294 ? -6.617 6.402 -27.174 1.00 90.19 294 SER A N 1
ATOM 2370 C CA . SER A 1 294 ? -6.488 6.667 -28.614 1.00 90.19 294 SER A CA 1
ATOM 2371 C C . SER A 1 294 ? -5.294 7.576 -28.938 1.00 90.19 294 SER A C 1
ATOM 2373 O O . SER A 1 294 ? -4.516 7.318 -29.858 1.00 90.19 294 SER A O 1
ATOM 2375 N N . ASN A 1 295 ? -5.102 8.633 -28.149 1.00 89.69 295 ASN A N 1
ATOM 2376 C CA . ASN A 1 295 ? -4.012 9.590 -28.329 1.00 89.69 295 ASN A CA 1
ATOM 2377 C C . ASN A 1 295 ? -2.690 9.133 -27.684 1.00 89.69 295 ASN A C 1
ATOM 2379 O O . ASN A 1 295 ? -1.665 9.763 -27.928 1.00 89.69 295 ASN A O 1
ATOM 2383 N N . GLY A 1 296 ? -2.686 8.032 -26.924 1.00 89.56 296 GLY A N 1
ATOM 2384 C CA . GLY A 1 296 ? -1.506 7.453 -26.280 1.00 89.56 296 GLY A CA 1
ATOM 2385 C C . GLY A 1 296 ? -1.129 8.052 -24.923 1.00 89.56 296 GLY A C 1
ATOM 2386 O O . GLY A 1 296 ? -0.185 7.554 -24.312 1.00 89.56 296 GLY A O 1
ATOM 2387 N N . THR A 1 297 ? -1.849 9.056 -24.407 1.00 90.62 297 THR A N 1
ATOM 2388 C CA . THR A 1 297 ? -1.642 9.631 -23.059 1.00 90.62 297 THR A CA 1
ATOM 2389 C C . THR A 1 297 ? -1.733 8.575 -21.953 1.00 90.62 297 THR A C 1
ATOM 2391 O O . THR A 1 297 ? -1.067 8.708 -20.924 1.00 90.62 297 THR A O 1
ATOM 2394 N N . PHE A 1 298 ? -2.487 7.497 -22.190 1.00 91.50 298 PHE A N 1
ATOM 2395 C CA . PHE A 1 298 ? -2.495 6.282 -21.376 1.00 91.50 298 PHE A CA 1
ATOM 2396 C C . PHE A 1 298 ? -1.072 5.803 -21.059 1.00 91.50 298 PHE A C 1
ATOM 2398 O O . PHE A 1 298 ? -0.703 5.685 -19.892 1.00 91.50 298 PHE A O 1
ATOM 2405 N N . TRP A 1 299 ? -0.252 5.603 -22.094 1.00 92.31 299 TRP A N 1
ATOM 2406 C CA . TRP A 1 299 ? 1.099 5.062 -21.964 1.00 92.31 299 TRP A CA 1
ATOM 2407 C C . TRP A 1 299 ? 2.030 6.026 -21.237 1.00 92.31 299 TRP A C 1
ATOM 2409 O O . TRP A 1 299 ? 2.784 5.603 -20.371 1.00 92.31 299 TRP A O 1
ATOM 2419 N N . TYR A 1 300 ? 1.925 7.328 -21.503 1.00 90.75 300 TYR A N 1
ATOM 2420 C CA . TYR A 1 300 ? 2.685 8.340 -20.763 1.00 90.75 300 TYR A CA 1
ATOM 2421 C C . TYR A 1 300 ? 2.352 8.340 -19.274 1.00 90.75 300 TYR A C 1
ATOM 2423 O O . TYR A 1 300 ? 3.247 8.303 -18.430 1.00 90.75 300 TYR A O 1
ATOM 2431 N N . SER A 1 301 ? 1.060 8.362 -18.950 1.00 89.81 301 SER A N 1
ATOM 2432 C CA . SER A 1 301 ? 0.596 8.385 -17.564 1.00 89.81 301 SER A CA 1
ATOM 2433 C C . SER A 1 301 ? 1.008 7.117 -16.828 1.00 89.81 301 SER A C 1
ATOM 2435 O O . SER A 1 301 ? 1.433 7.199 -15.677 1.00 89.81 301 SER A O 1
ATOM 2437 N N . LEU A 1 302 ? 0.929 5.962 -17.493 1.00 89.56 302 LEU A N 1
ATOM 2438 C CA . LEU A 1 302 ? 1.338 4.677 -16.937 1.00 89.56 302 LEU A CA 1
ATOM 2439 C C . LEU A 1 302 ? 2.861 4.588 -16.750 1.00 89.56 302 LEU A C 1
ATOM 2441 O O . LEU A 1 302 ? 3.321 4.130 -15.706 1.00 89.56 302 LEU A O 1
ATOM 2445 N N . ALA A 1 303 ? 3.645 5.097 -17.703 1.00 90.25 303 ALA A N 1
ATOM 2446 C CA . ALA A 1 303 ? 5.106 5.134 -17.629 1.00 90.25 303 ALA A CA 1
ATOM 2447 C C . ALA A 1 303 ? 5.598 5.975 -16.441 1.00 90.25 303 ALA A C 1
ATOM 2449 O O . ALA A 1 303 ? 6.499 5.561 -15.715 1.00 90.25 303 ALA A O 1
ATOM 2450 N N . LEU A 1 304 ? 4.956 7.120 -16.182 1.00 87.06 304 LEU A N 1
ATOM 2451 C CA . LEU A 1 304 ? 5.263 7.974 -15.027 1.00 87.06 304 LEU A CA 1
ATOM 2452 C C . LEU A 1 304 ? 4.919 7.319 -13.681 1.00 87.06 304 LEU A C 1
ATOM 2454 O O . LEU A 1 304 ? 5.509 7.661 -12.658 1.00 87.06 304 LEU A O 1
ATOM 2458 N N . GLN A 1 305 ? 3.959 6.395 -13.668 1.00 85.06 305 GLN A N 1
ATOM 2459 C CA . GLN A 1 305 ? 3.513 5.697 -12.459 1.00 85.06 305 GLN A CA 1
ATOM 2460 C C . GLN A 1 305 ? 4.262 4.389 -12.207 1.00 85.06 305 GLN A C 1
ATOM 2462 O O . GLN A 1 305 ? 4.244 3.885 -11.085 1.00 85.06 305 GLN A O 1
ATOM 2467 N N . SER A 1 306 ? 4.912 3.841 -13.233 1.00 85.50 306 SER A N 1
ATOM 2468 C CA . SER A 1 306 ? 5.615 2.566 -13.176 1.00 85.50 306 SER A CA 1
ATOM 2469 C C . SER A 1 306 ? 7.102 2.773 -13.459 1.00 85.50 306 SER A C 1
ATOM 2471 O O . SER A 1 306 ? 7.542 2.590 -14.594 1.00 85.50 306 SER A O 1
ATOM 2473 N N . PRO A 1 307 ? 7.917 3.110 -12.438 1.00 80.06 307 PRO A N 1
ATOM 2474 C CA . PRO A 1 307 ? 9.365 3.228 -12.608 1.00 80.06 307 PRO A CA 1
ATOM 2475 C C . PRO A 1 307 ? 10.013 1.968 -13.192 1.00 80.06 307 PRO A C 1
ATOM 2477 O O . PRO A 1 307 ? 11.038 2.060 -13.854 1.00 80.06 307 PRO A O 1
ATOM 2480 N N . THR A 1 308 ? 9.424 0.792 -12.954 1.00 78.19 308 THR A N 1
ATOM 2481 C CA . THR A 1 308 ? 9.895 -0.479 -13.516 1.00 78.19 308 THR A CA 1
ATOM 2482 C C . THR A 1 308 ? 9.484 -0.659 -14.976 1.00 78.19 308 THR A C 1
ATOM 2484 O O . THR A 1 308 ? 10.261 -1.200 -15.749 1.00 78.19 308 THR A O 1
ATOM 2487 N N . GLY A 1 309 ? 8.299 -0.181 -15.370 1.00 84.50 309 GLY A N 1
ATOM 2488 C CA . GLY A 1 309 ? 7.791 -0.302 -16.740 1.00 84.50 309 GLY A CA 1
ATOM 2489 C C . GLY A 1 309 ? 8.167 0.855 -17.669 1.00 84.50 309 GLY A C 1
ATOM 2490 O O . GLY A 1 309 ? 7.976 0.740 -18.876 1.00 84.50 309 GLY A O 1
ATOM 2491 N N . ILE A 1 310 ? 8.702 1.963 -17.139 1.00 89.38 310 ILE A N 1
ATOM 2492 C CA . ILE A 1 310 ? 8.926 3.213 -17.885 1.00 89.38 310 ILE A CA 1
ATOM 2493 C C . ILE A 1 310 ? 9.731 3.011 -19.173 1.00 89.38 310 ILE A C 1
ATOM 2495 O O . ILE A 1 310 ? 9.385 3.590 -20.199 1.00 89.38 310 ILE A O 1
ATOM 2499 N N . PHE A 1 311 ? 10.771 2.172 -19.144 1.00 85.62 311 PHE A N 1
ATOM 2500 C CA . PHE A 1 311 ? 11.629 1.938 -20.304 1.00 85.62 311 PHE A CA 1
ATOM 2501 C C . PHE A 1 311 ? 10.929 1.104 -21.374 1.00 85.62 311 PHE A C 1
ATOM 2503 O O . PHE A 1 311 ? 10.925 1.517 -22.530 1.00 85.62 311 PHE A O 1
ATOM 2510 N N . SER A 1 312 ? 10.297 -0.013 -20.998 1.00 87.69 312 SER A N 1
ATOM 2511 C CA . SER A 1 312 ? 9.545 -0.846 -21.948 1.00 87.69 312 SER A CA 1
ATOM 2512 C C . SER A 1 312 ? 8.410 -0.041 -22.573 1.00 87.69 312 SER A C 1
ATOM 2514 O O . SER A 1 312 ? 8.320 0.069 -23.788 1.00 87.69 312 SER A O 1
ATOM 2516 N N . ILE A 1 313 ? 7.618 0.665 -21.756 1.00 91.44 313 ILE A N 1
ATOM 2517 C CA . ILE A 1 313 ? 6.544 1.523 -22.271 1.00 91.44 313 ILE A CA 1
ATOM 2518 C C . ILE A 1 313 ? 7.105 2.592 -23.212 1.00 91.44 313 ILE A C 1
ATOM 2520 O O . ILE A 1 313 ? 6.515 2.865 -24.261 1.00 91.44 313 ILE A O 1
ATOM 2524 N N . PHE A 1 314 ? 8.240 3.204 -22.866 1.00 90.69 314 PHE A N 1
ATOM 2525 C CA . PHE A 1 314 ? 8.848 4.199 -23.734 1.00 90.69 314 PHE A CA 1
ATOM 2526 C C . PHE A 1 314 ? 9.236 3.603 -25.091 1.00 90.69 314 PHE A C 1
ATOM 2528 O O . PHE A 1 314 ? 8.796 4.121 -26.116 1.00 90.69 314 PHE A O 1
ATOM 2535 N N . TYR A 1 315 ? 10.016 2.523 -25.108 1.00 88.62 315 TYR A N 1
ATOM 2536 C CA . TYR A 1 315 ? 10.538 1.943 -26.347 1.00 88.62 315 TYR A CA 1
ATOM 2537 C C . TYR A 1 315 ? 9.468 1.236 -27.183 1.00 88.62 315 TYR A C 1
ATOM 2539 O O . TYR A 1 315 ? 9.480 1.367 -28.406 1.00 88.62 315 TYR A O 1
ATOM 2547 N N . ASP A 1 316 ? 8.517 0.561 -26.543 1.00 88.75 316 ASP A N 1
ATOM 2548 C CA . ASP A 1 316 ? 7.529 -0.276 -27.227 1.00 88.75 316 ASP A CA 1
ATOM 2549 C C . ASP A 1 316 ? 6.272 0.510 -27.612 1.00 88.75 316 ASP A C 1
ATOM 2551 O O . ASP A 1 316 ? 5.637 0.220 -28.627 1.00 88.75 316 ASP A O 1
ATOM 2555 N N . ARG A 1 317 ? 5.892 1.517 -26.811 1.00 90.25 317 ARG A N 1
ATOM 2556 C CA . ARG A 1 317 ? 4.584 2.184 -26.938 1.00 90.25 317 ARG A CA 1
ATOM 2557 C C . ARG A 1 317 ? 4.677 3.670 -27.242 1.00 90.25 317 ARG A C 1
ATOM 2559 O O . ARG A 1 317 ? 3.836 4.167 -27.984 1.00 90.25 317 ARG A O 1
ATOM 2566 N N . ILE A 1 318 ? 5.657 4.395 -26.701 1.00 91.69 318 ILE A N 1
ATOM 2567 C CA . ILE A 1 318 ? 5.754 5.856 -26.879 1.00 91.69 318 ILE A CA 1
ATOM 2568 C C . ILE A 1 318 ? 6.598 6.207 -28.105 1.00 91.69 318 ILE A C 1
ATOM 2570 O O . ILE A 1 318 ? 6.093 6.837 -29.031 1.00 91.69 318 ILE A O 1
ATOM 2574 N N . GLN A 1 319 ? 7.862 5.788 -28.139 1.00 91.69 319 GLN A N 1
ATOM 2575 C CA . GLN A 1 319 ? 8.817 6.111 -29.199 1.00 91.69 319 GLN A CA 1
ATOM 2576 C C . GLN A 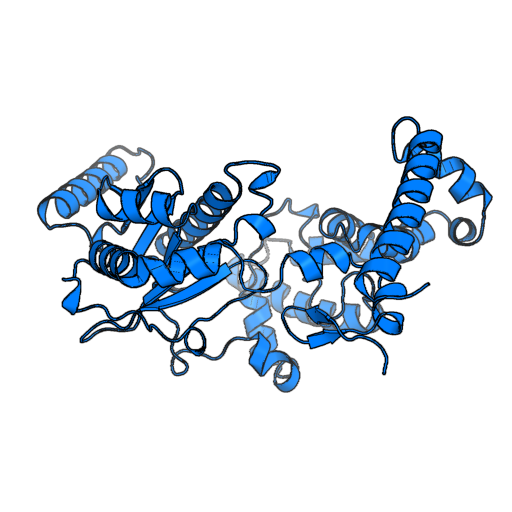1 319 ? 8.296 5.759 -30.606 1.00 91.69 319 GLN A C 1
ATOM 2578 O O . GLN A 1 319 ? 8.365 6.631 -31.477 1.00 91.69 319 GLN A O 1
ATOM 2583 N N . PRO A 1 320 ? 7.690 4.575 -30.856 1.00 90.81 320 PRO A N 1
ATOM 2584 C CA . PRO A 1 320 ? 7.226 4.193 -32.194 1.00 90.81 320 PRO A CA 1
ATOM 2585 C C . PRO A 1 320 ? 6.088 5.065 -32.742 1.00 90.81 320 PRO A C 1
ATOM 2587 O O . PRO A 1 320 ? 5.769 4.982 -33.929 1.00 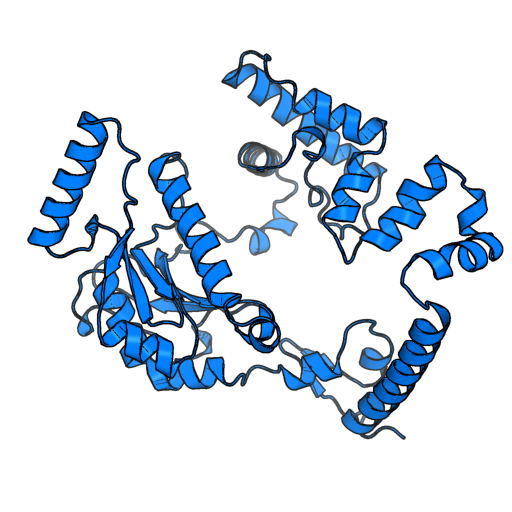90.81 320 PRO A O 1
ATOM 2590 N N . ARG A 1 321 ? 5.454 5.886 -31.893 1.00 90.12 321 ARG A N 1
ATOM 2591 C CA . ARG A 1 321 ? 4.429 6.857 -32.305 1.00 90.12 321 ARG A CA 1
ATOM 2592 C C . ARG A 1 321 ? 5.031 8.127 -32.905 1.00 90.12 321 ARG A C 1
ATOM 2594 O O . ARG A 1 321 ? 4.324 8.824 -33.623 1.00 90.12 321 ARG A O 1
ATOM 2601 N N . PHE A 1 322 ? 6.299 8.415 -32.614 1.00 90.75 322 PHE A N 1
ATOM 2602 C CA . PHE A 1 322 ? 7.027 9.568 -33.151 1.00 90.75 322 PHE A CA 1
ATOM 2603 C C . PHE A 1 322 ? 7.985 9.150 -34.256 1.00 90.75 322 PHE A C 1
ATOM 2605 O O . PHE A 1 322 ? 7.982 9.767 -35.312 1.00 90.75 322 PHE A O 1
ATOM 2612 N N . GLU A 1 323 ? 8.780 8.103 -34.020 1.00 92.06 323 GLU A N 1
ATOM 2613 C CA . GLU A 1 323 ? 9.736 7.589 -34.999 1.00 92.06 323 GLU A CA 1
ATOM 2614 C C . GLU A 1 323 ? 10.050 6.113 -34.716 1.00 92.06 323 GLU A C 1
ATOM 2616 O O . GLU A 1 323 ? 10.653 5.762 -33.698 1.00 92.06 323 GLU A O 1
ATOM 2621 N N . ARG A 1 324 ? 9.626 5.222 -35.619 1.00 88.75 324 ARG A N 1
ATOM 2622 C CA . ARG A 1 324 ? 9.798 3.767 -35.454 1.00 88.75 324 ARG A CA 1
ATOM 2623 C C . ARG A 1 324 ? 11.241 3.331 -35.684 1.00 88.75 324 ARG A C 1
ATOM 2625 O O . ARG A 1 324 ? 11.686 2.381 -35.044 1.00 88.75 324 ARG A O 1
ATOM 2632 N N . GLY A 1 325 ? 11.972 4.026 -36.559 1.00 88.19 325 GLY A N 1
ATOM 2633 C CA . GLY A 1 325 ? 13.343 3.660 -36.926 1.00 88.19 325 GLY A CA 1
ATOM 2634 C C . GLY A 1 325 ? 14.341 3.760 -35.770 1.00 88.19 325 GLY A C 1
ATOM 2635 O O . GLY A 1 325 ? 15.340 3.040 -35.758 1.00 88.19 325 GLY A O 1
ATOM 2636 N N . HIS A 1 326 ? 14.049 4.587 -34.762 1.00 90.44 326 HIS A N 1
ATOM 2637 C CA . HIS A 1 326 ? 14.945 4.824 -33.628 1.00 90.44 326 HIS A CA 1
ATOM 2638 C C . HIS A 1 326 ? 15.206 3.586 -32.760 1.00 90.44 326 HIS A C 1
ATOM 2640 O O . HIS A 1 326 ? 16.275 3.488 -32.168 1.00 90.44 326 HIS A O 1
ATOM 2646 N N . ALA A 1 327 ? 14.285 2.616 -32.704 1.00 84.38 327 ALA A N 1
ATOM 2647 C CA . ALA A 1 327 ? 14.461 1.416 -31.875 1.00 84.38 327 ALA A CA 1
ATOM 2648 C C . ALA A 1 327 ? 15.643 0.554 -32.346 1.00 84.38 327 ALA A C 1
ATOM 2650 O O . ALA A 1 327 ? 16.303 -0.112 -31.554 1.00 84.38 327 ALA A O 1
ATOM 2651 N N . THR A 1 328 ? 15.919 0.582 -33.648 1.00 86.75 328 THR A N 1
ATOM 2652 C CA . THR A 1 328 ? 17.008 -0.173 -34.272 1.00 86.75 328 THR A CA 1
ATOM 2653 C C . THR A 1 328 ? 18.208 0.696 -34.631 1.00 86.75 328 THR A C 1
ATOM 2655 O O . THR A 1 328 ? 19.181 0.167 -35.158 1.00 86.75 328 THR A O 1
ATOM 2658 N N . ASP A 1 329 ? 18.155 2.007 -34.376 1.00 90.12 329 ASP A N 1
ATOM 2659 C CA . ASP A 1 329 ? 19.231 2.942 -34.700 1.00 90.12 329 ASP A CA 1
ATOM 2660 C C . ASP A 1 329 ? 20.167 3.144 -33.495 1.00 90.12 329 ASP A C 1
ATOM 2662 O O . ASP A 1 329 ? 19.808 3.823 -32.528 1.00 90.12 329 ASP A O 1
ATOM 2666 N N . PRO A 1 330 ? 21.413 2.634 -33.538 1.00 89.88 330 PRO A N 1
ATOM 2667 C CA . PRO A 1 330 ? 22.377 2.846 -32.463 1.00 89.88 330 PRO A CA 1
ATOM 2668 C C . PRO A 1 330 ? 22.696 4.329 -32.218 1.00 89.88 330 PRO A C 1
ATOM 2670 O O . PRO A 1 330 ? 23.120 4.689 -31.115 1.00 89.88 330 PRO A O 1
ATOM 2673 N N . ASN A 1 331 ? 22.519 5.198 -33.221 1.00 92.50 331 ASN A N 1
ATOM 2674 C CA . ASN A 1 331 ? 22.785 6.627 -33.074 1.00 92.50 331 ASN A CA 1
ATOM 2675 C C . ASN A 1 331 ? 21.779 7.295 -32.142 1.00 92.50 331 ASN A C 1
ATOM 2677 O O . ASN A 1 331 ? 22.187 8.149 -31.357 1.00 92.50 331 ASN A O 1
ATOM 2681 N N . PHE A 1 332 ? 20.513 6.866 -32.145 1.00 90.19 332 PHE A N 1
ATOM 2682 C CA . PHE A 1 332 ? 19.510 7.371 -31.208 1.00 90.19 332 PHE A CA 1
ATOM 2683 C C . PHE A 1 332 ? 19.977 7.203 -29.758 1.00 90.19 332 PHE A C 1
ATOM 2685 O O . PHE A 1 332 ? 19.980 8.162 -28.985 1.00 90.19 332 PHE A O 1
ATOM 2692 N N . TYR A 1 333 ? 20.460 6.012 -29.398 1.00 87.81 333 TYR A N 1
ATOM 2693 C CA . TYR A 1 333 ? 20.973 5.739 -28.054 1.00 87.81 333 TYR A CA 1
ATOM 2694 C C . TYR A 1 333 ? 22.220 6.556 -27.738 1.00 87.81 333 TYR A C 1
ATOM 2696 O O . TYR A 1 333 ? 22.319 7.104 -26.645 1.00 87.81 333 TYR A O 1
ATOM 2704 N N . ARG A 1 334 ? 23.145 6.694 -28.699 1.00 90.31 334 ARG A N 1
ATOM 2705 C CA . ARG A 1 334 ? 24.365 7.507 -28.548 1.00 90.31 334 ARG A CA 1
ATOM 2706 C C . ARG A 1 334 ? 24.077 8.993 -28.348 1.00 90.31 334 ARG A C 1
ATOM 2708 O O . ARG A 1 334 ? 24.813 9.643 -27.614 1.00 90.31 334 ARG A O 1
ATOM 2715 N N . ILE A 1 335 ? 23.036 9.511 -28.992 1.00 91.44 335 ILE A N 1
ATOM 2716 C CA . ILE A 1 335 ? 22.620 10.912 -28.889 1.00 91.44 335 ILE A CA 1
ATOM 2717 C C . ILE A 1 335 ? 21.808 11.144 -27.611 1.00 91.44 335 ILE A C 1
ATOM 2719 O O . ILE A 1 335 ? 21.962 12.187 -26.987 1.00 91.44 335 ILE A O 1
ATOM 2723 N N . SER A 1 336 ? 20.958 10.196 -27.203 1.00 89.19 336 SER A N 1
ATOM 2724 C CA . SER A 1 336 ? 20.007 10.386 -26.096 1.00 89.19 336 SER A CA 1
ATOM 2725 C C . SER A 1 336 ? 20.596 10.144 -24.706 1.00 89.19 336 SER A C 1
ATOM 2727 O O . SER A 1 336 ? 20.276 10.897 -23.786 1.00 89.19 336 SER A O 1
ATOM 2729 N N . TYR A 1 337 ? 21.475 9.151 -24.523 1.00 89.12 337 TYR A N 1
ATOM 2730 C CA . TYR A 1 337 ? 21.961 8.794 -23.182 1.00 89.12 337 TYR A CA 1
ATOM 2731 C C . TYR A 1 337 ? 22.647 9.936 -22.400 1.00 89.12 337 TYR A C 1
ATOM 2733 O O . TYR A 1 337 ? 22.484 9.958 -21.176 1.00 89.12 337 TYR A O 1
ATOM 2741 N N . PRO A 1 338 ? 23.356 10.911 -23.021 1.00 93.19 338 PRO A N 1
ATOM 2742 C CA . PRO A 1 338 ? 23.950 12.024 -22.283 1.00 93.19 338 PRO A CA 1
ATOM 2743 C C . PRO A 1 338 ? 22.909 12.939 -21.629 1.00 93.19 338 PRO A C 1
ATOM 2745 O O . PRO A 1 338 ? 23.243 13.663 -20.697 1.00 93.19 338 PRO A O 1
ATOM 2748 N N . TYR A 1 339 ? 21.650 12.890 -22.077 1.00 91.31 339 TYR A N 1
ATOM 2749 C CA . TYR A 1 339 ? 20.548 13.676 -21.518 1.00 91.31 339 TYR A CA 1
ATOM 2750 C C . TYR A 1 339 ? 19.848 12.999 -20.328 1.00 91.31 339 TYR A C 1
ATOM 2752 O O . TYR A 1 339 ? 19.004 13.626 -19.693 1.00 91.31 339 TYR A O 1
ATOM 2760 N N . PHE A 1 340 ? 20.167 11.741 -19.999 1.00 85.94 340 PHE A N 1
ATOM 2761 C CA . PHE A 1 340 ? 19.474 11.010 -18.924 1.00 85.94 340 PHE A CA 1
ATOM 2762 C C . PHE A 1 340 ? 19.943 11.420 -17.522 1.00 85.94 340 PHE A C 1
ATOM 2764 O O . PHE A 1 340 ? 19.199 11.283 -16.554 1.00 85.94 340 PHE A O 1
ATOM 2771 N N . THR A 1 341 ? 21.176 11.912 -17.398 1.00 89.94 341 THR A N 1
ATOM 2772 C CA . THR A 1 341 ? 21.742 12.420 -16.144 1.00 89.94 341 THR A CA 1
ATOM 2773 C C . THR A 1 341 ? 22.908 13.355 -16.438 1.00 89.94 341 THR A C 1
ATOM 2775 O O . THR A 1 341 ? 23.559 13.248 -17.476 1.00 89.94 341 THR A O 1
ATOM 2778 N N . THR A 1 342 ? 23.226 14.240 -15.495 1.00 93.69 342 THR A N 1
ATOM 2779 C CA . THR A 1 342 ? 24.479 15.002 -15.528 1.00 93.69 342 THR A CA 1
ATOM 2780 C C . THR A 1 342 ? 25.671 14.044 -15.530 1.00 93.69 342 THR A C 1
ATOM 2782 O O . THR A 1 342 ? 25.707 13.130 -14.706 1.00 93.69 342 THR A O 1
ATOM 2785 N N . ASP A 1 343 ? 26.627 14.265 -16.436 1.00 94.31 343 ASP A N 1
ATOM 2786 C CA . ASP A 1 343 ? 27.818 13.422 -16.631 1.00 94.31 343 ASP A CA 1
ATOM 2787 C C . ASP A 1 343 ? 27.496 11.922 -16.812 1.00 94.31 343 ASP A C 1
ATOM 2789 O O . ASP A 1 343 ? 27.965 11.036 -16.091 1.00 94.31 343 ASP A O 1
ATOM 2793 N N . ALA A 1 344 ? 26.652 11.624 -17.805 1.00 94.19 344 ALA A N 1
ATOM 2794 C CA . ALA A 1 344 ? 26.237 10.256 -18.110 1.00 94.19 344 ALA A CA 1
ATOM 2795 C C . ALA A 1 344 ? 27.415 9.306 -18.399 1.00 94.19 344 ALA A C 1
ATOM 2797 O O . ALA A 1 344 ? 27.327 8.113 -18.109 1.00 94.19 344 ALA A O 1
ATOM 2798 N N . HIS A 1 345 ? 28.528 9.820 -18.932 1.00 93.62 345 HIS A N 1
ATOM 2799 C CA . HIS A 1 345 ? 29.733 9.031 -19.187 1.00 93.62 345 HIS A CA 1
ATOM 2800 C C . HIS A 1 345 ? 30.336 8.490 -17.889 1.00 93.62 345 HIS A C 1
ATOM 2802 O O . HIS A 1 345 ? 30.538 7.277 -17.766 1.00 93.62 345 HIS A O 1
ATOM 2808 N N . ALA A 1 346 ? 30.585 9.367 -16.910 1.00 95.38 346 ALA A N 1
ATOM 2809 C CA . ALA A 1 346 ? 31.100 8.952 -15.612 1.00 95.38 346 ALA A CA 1
ATOM 2810 C C . ALA A 1 346 ? 30.101 8.049 -14.880 1.00 95.38 346 ALA A C 1
ATOM 2812 O O . ALA A 1 346 ? 30.500 7.045 -14.285 1.00 95.38 346 ALA A O 1
ATOM 2813 N N . PHE A 1 347 ? 28.800 8.345 -14.977 1.00 94.56 347 PHE A N 1
ATOM 2814 C CA . PHE A 1 347 ? 27.753 7.503 -14.400 1.00 94.56 347 PHE A CA 1
ATOM 2815 C C . PHE A 1 347 ? 27.782 6.071 -14.958 1.00 94.56 347 PHE A C 1
ATOM 2817 O O . PHE A 1 347 ? 27.776 5.115 -14.180 1.00 94.56 347 PHE A O 1
ATOM 2824 N N . ILE A 1 348 ? 27.859 5.900 -16.285 1.00 92.81 348 ILE A N 1
ATOM 2825 C CA . ILE A 1 348 ? 27.934 4.574 -16.923 1.00 92.81 348 ILE A CA 1
ATOM 2826 C C . ILE A 1 348 ? 29.214 3.848 -16.511 1.00 92.81 348 ILE A C 1
ATOM 2828 O O . ILE A 1 348 ? 29.146 2.684 -16.113 1.00 92.81 348 ILE A O 1
ATOM 2832 N N . ALA A 1 349 ? 30.366 4.523 -16.554 1.00 94.62 349 ALA A N 1
ATOM 2833 C CA . ALA A 1 349 ? 31.635 3.935 -16.129 1.00 94.62 349 ALA A CA 1
ATOM 2834 C C . ALA A 1 349 ? 31.561 3.445 -14.672 1.00 94.62 349 ALA A C 1
ATOM 2836 O O . ALA A 1 349 ? 31.945 2.313 -14.368 1.00 94.62 349 ALA A O 1
ATOM 2837 N N . HIS A 1 350 ? 30.972 4.251 -13.785 1.00 95.56 350 HIS A N 1
ATOM 2838 C CA . HIS A 1 350 ? 30.760 3.865 -12.397 1.00 95.56 350 HIS A CA 1
ATOM 2839 C C . HIS A 1 350 ? 29.803 2.669 -12.263 1.00 95.56 350 HIS A C 1
ATOM 2841 O O . HIS A 1 350 ? 30.091 1.746 -11.500 1.00 95.56 350 HIS A O 1
ATOM 2847 N N . LYS A 1 351 ? 28.695 2.634 -13.015 1.00 93.62 351 LYS A N 1
ATOM 2848 C CA . LYS A 1 351 ? 27.739 1.513 -12.994 1.00 93.62 351 LYS A CA 1
ATOM 2849 C C . LYS A 1 351 ? 28.344 0.205 -13.496 1.00 93.62 351 LYS A C 1
ATOM 2851 O O . LYS A 1 351 ? 28.054 -0.845 -12.926 1.00 93.62 351 LYS A O 1
ATOM 2856 N N . LEU A 1 352 ? 29.210 0.258 -14.508 1.00 95.38 352 LEU A N 1
ATOM 2857 C CA . LEU A 1 352 ? 29.958 -0.909 -14.982 1.00 95.38 352 LEU A CA 1
ATOM 2858 C C . LEU A 1 352 ? 30.912 -1.439 -13.905 1.00 95.38 352 LEU A C 1
ATOM 2860 O O . LEU A 1 352 ? 30.960 -2.649 -13.687 1.00 95.38 352 LEU A O 1
ATOM 2864 N N . GLN A 1 353 ? 31.592 -0.547 -13.177 1.00 96.19 353 GLN A N 1
ATOM 2865 C CA . GLN A 1 353 ? 32.422 -0.940 -12.036 1.00 96.19 353 GLN A CA 1
ATOM 2866 C C . GLN A 1 353 ? 31.581 -1.574 -10.917 1.00 96.19 353 GLN A C 1
ATOM 2868 O O . GLN A 1 353 ? 31.902 -2.667 -10.459 1.00 96.19 353 GLN A O 1
ATOM 2873 N N . GLN A 1 354 ? 30.460 -0.949 -10.536 1.00 94.19 354 GLN A N 1
ATOM 2874 C CA . GLN A 1 354 ? 29.539 -1.499 -9.531 1.00 94.19 354 GLN A CA 1
ATOM 2875 C C . GLN 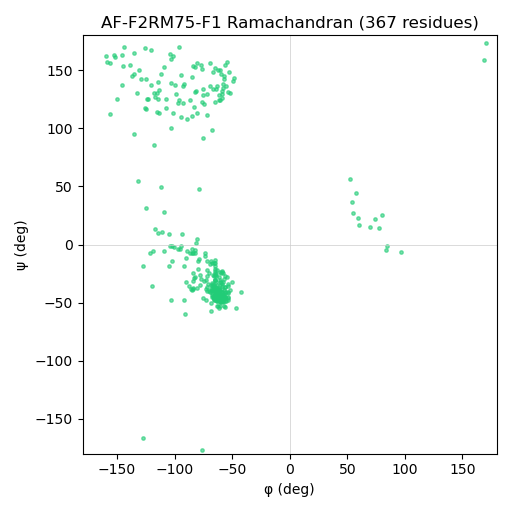A 1 354 ? 29.025 -2.886 -9.924 1.00 94.19 354 GLN A C 1
ATOM 2877 O O . GLN A 1 354 ? 28.920 -3.757 -9.067 1.00 94.19 354 GLN A O 1
ATOM 2882 N N . ARG A 1 355 ? 28.729 -3.108 -11.211 1.00 92.56 355 ARG A N 1
ATOM 2883 C CA . ARG A 1 355 ? 28.319 -4.421 -11.722 1.00 92.56 355 ARG A CA 1
ATOM 2884 C C . ARG A 1 355 ? 29.438 -5.454 -11.599 1.00 92.56 355 ARG A C 1
ATOM 2886 O O . ARG A 1 355 ? 29.176 -6.562 -11.149 1.00 92.56 355 ARG A O 1
ATOM 2893 N N . ALA A 1 356 ? 30.673 -5.100 -11.950 1.00 94.31 356 ALA A N 1
ATOM 2894 C CA . ALA A 1 356 ? 31.812 -6.006 -11.802 1.00 94.31 356 ALA A CA 1
ATOM 2895 C C . ALA A 1 356 ? 32.055 -6.385 -10.328 1.00 94.31 356 ALA A C 1
ATOM 2897 O O . ALA A 1 356 ? 32.257 -7.561 -10.008 1.00 94.31 356 ALA A O 1
ATOM 2898 N N . ASP A 1 357 ? 31.972 -5.407 -9.423 1.00 94.94 357 ASP A N 1
ATOM 2899 C CA . ASP A 1 357 ? 32.094 -5.632 -7.981 1.00 94.94 357 ASP A CA 1
ATOM 2900 C C . ASP A 1 357 ? 30.947 -6.503 -7.453 1.00 94.94 357 ASP A C 1
ATOM 2902 O O . ASP A 1 357 ? 31.177 -7.433 -6.674 1.00 94.94 357 ASP A O 1
ATOM 2906 N N . TYR A 1 358 ? 29.722 -6.244 -7.917 1.00 94.00 358 TYR A N 1
ATOM 2907 C CA . TYR A 1 358 ? 28.537 -7.035 -7.600 1.00 94.00 358 TYR A CA 1
ATOM 2908 C C . TYR A 1 358 ? 28.693 -8.494 -8.026 1.00 94.00 358 TYR A C 1
ATOM 2910 O O . TYR A 1 358 ? 28.476 -9.396 -7.219 1.00 94.00 358 TYR A O 1
ATOM 2918 N N . ASP A 1 359 ? 29.123 -8.741 -9.264 1.00 93.06 359 ASP A N 1
ATOM 2919 C CA . ASP A 1 359 ? 29.303 -10.090 -9.800 1.00 93.06 359 ASP A CA 1
ATOM 2920 C C . ASP A 1 359 ? 30.352 -10.875 -8.995 1.00 93.06 359 ASP A C 1
ATOM 2922 O O . ASP A 1 359 ? 30.172 -12.068 -8.725 1.00 93.06 359 ASP A O 1
ATOM 2926 N N . LYS A 1 360 ? 31.420 -10.207 -8.538 1.00 94.12 360 LYS A N 1
ATOM 2927 C CA . LYS A 1 360 ? 32.428 -10.800 -7.646 1.00 94.12 360 LYS A CA 1
ATOM 2928 C C . LYS A 1 360 ? 31.851 -11.132 -6.267 1.00 94.12 360 LYS A C 1
ATOM 2930 O O . LYS A 1 360 ? 32.097 -12.222 -5.742 1.00 94.12 360 LYS A O 1
ATOM 2935 N N . GLN A 1 361 ? 31.079 -10.223 -5.674 1.00 94.00 361 GLN A N 1
ATOM 2936 C CA . GLN A 1 361 ? 30.415 -10.466 -4.390 1.00 94.00 361 GLN A CA 1
ATOM 2937 C C . GLN A 1 361 ? 29.396 -11.604 -4.498 1.00 94.00 361 GLN A C 1
ATOM 2939 O O . GLN A 1 361 ? 29.356 -12.475 -3.632 1.00 94.00 361 GLN A O 1
ATOM 2944 N N . LEU A 1 362 ? 28.630 -11.653 -5.590 1.00 93.50 362 LEU A N 1
ATOM 2945 C CA . LEU A 1 362 ? 27.663 -12.711 -5.851 1.00 93.50 362 LEU A CA 1
ATOM 2946 C C . LEU A 1 362 ? 28.347 -14.070 -5.997 1.00 93.50 362 LEU A C 1
ATOM 2948 O O . LEU A 1 362 ? 27.869 -15.051 -5.442 1.00 93.50 362 LEU A O 1
ATOM 2952 N N . ARG A 1 363 ? 29.485 -14.147 -6.692 1.00 92.44 363 ARG A N 1
ATOM 2953 C CA . ARG A 1 363 ? 30.282 -15.382 -6.749 1.00 92.44 363 ARG A CA 1
ATOM 2954 C C . ARG A 1 363 ? 30.760 -15.811 -5.366 1.00 92.44 363 ARG A C 1
ATOM 2956 O O . ARG A 1 363 ? 30.519 -16.949 -4.976 1.00 92.44 363 ARG A O 1
ATOM 2963 N N . THR A 1 364 ? 31.334 -14.879 -4.605 1.00 92.44 364 THR A N 1
ATOM 2964 C CA . THR A 1 364 ? 31.811 -15.116 -3.231 1.00 92.44 364 THR A CA 1
ATOM 2965 C C . THR A 1 364 ? 30.697 -15.654 -2.329 1.00 92.44 364 THR A C 1
ATOM 2967 O O . THR A 1 364 ? 30.882 -16.641 -1.627 1.00 92.44 364 THR A O 1
ATOM 2970 N N . GLU A 1 365 ? 29.504 -15.060 -2.393 1.00 90.38 365 GLU A N 1
ATOM 2971 C CA . GLU A 1 365 ? 28.349 -15.437 -1.568 1.00 90.38 365 GLU A CA 1
ATOM 2972 C C . GLU A 1 365 ? 27.851 -16.878 -1.823 1.00 90.38 365 GLU A C 1
ATOM 2974 O O . GLU A 1 365 ? 27.193 -17.492 -0.970 1.00 90.38 365 GLU A O 1
ATOM 2979 N N . PHE A 1 366 ? 28.180 -17.435 -2.993 1.00 91.94 366 PHE A N 1
ATOM 2980 C CA . PHE A 1 366 ? 27.840 -18.793 -3.419 1.00 91.94 366 PHE A CA 1
ATOM 2981 C C . PHE A 1 366 ? 29.056 -19.736 -3.520 1.00 91.94 366 PHE A C 1
ATOM 2983 O O . PHE A 1 366 ? 28.895 -20.844 -4.030 1.00 91.94 366 PHE A O 1
ATOM 2990 N N . ASP A 1 367 ? 30.232 -19.335 -3.023 1.00 90.38 367 ASP A N 1
ATOM 2991 C CA . ASP A 1 367 ? 31.512 -20.062 -3.137 1.00 90.38 367 ASP A CA 1
ATOM 2992 C C . ASP A 1 367 ? 31.894 -20.428 -4.582 1.00 90.38 367 ASP A C 1
ATOM 2994 O O . ASP A 1 367 ? 32.422 -21.508 -4.858 1.00 90.38 367 ASP A O 1
ATOM 2998 N N . MET A 1 368 ? 31.592 -19.538 -5.526 1.00 86.44 368 MET A N 1
ATOM 2999 C CA . MET A 1 368 ? 31.975 -19.686 -6.928 1.00 86.44 368 MET A CA 1
ATOM 3000 C C . MET A 1 368 ? 33.290 -18.943 -7.211 1.00 86.44 368 MET A C 1
ATOM 3002 O O . MET A 1 368 ? 33.517 -17.886 -6.618 1.00 86.44 368 MET A O 1
ATOM 3006 N N . PRO A 1 369 ? 34.139 -19.470 -8.113 1.00 72.00 369 PRO A N 1
ATOM 3007 C CA . PRO A 1 369 ? 35.396 -18.835 -8.505 1.00 72.00 369 PRO A CA 1
ATOM 3008 C C . PRO A 1 369 ? 35.223 -17.532 -9.300 1.00 72.00 369 PRO A C 1
ATOM 3010 O O . PRO A 1 369 ? 34.224 -17.368 -10.048 1.00 72.00 369 PRO A O 1
#